Protein AF-A0A6C0BSH2-F1 (afdb_monomer_lite)

Sequence (444 aa):
MSEEIEIKPTDDDNLSTISKGPPANQPPWDAQHEKVLIEWADKAQCYRWLHGRSFALYRRKAMWFTIPVIIMSTITGTANFAQERFPENIKSLAVIIIGSVNLIAGIITTISQYLKVNELLESHRVANLSWDKFVRDVKMELAKDPREHGDVPSQREPPITCLTKFKETFDRLMEVSPNIEDNVIAEFAFRFDEDKIRISKELKSRKQRILYGDESGDGVAPWLRPCVKFFKCYDCFTDPKDIEKRKRKKEQKDREIKWRQLNPRSSIKDFYDLEAQINPPDTPTSPKGREKEIAQKVKDEISKKNKTSVYLRKPDILGELNSVEHDIHPWRIEEEEKKLSSPDIEAKELAKKELEKETNKKMQLQNQEKLLLEQIELKRMEEEEQELIRIKQNINNRITEYVTKFKTKWHRTPLVDDVIEALSDIDENDIRTHELLNDNVIEA

Secondary structure (DSSP, 8-state):
-------PPP----------PPPSSPPPP-HHHHHHHHHHHHHHHHHHHHHHHHHHHHHHHHHHHHHHHHHHHHHHHHHHHTGGGS-HHHHHHHHHHHHHHHHHHHHHHHHHHHTTHHHHHHHHHHHHHHHHHHHHHHHHHHHS--S-BTTB--SSPPHHHHHHHHHHHHHHHHHHSPPPPHHHHHHHHHHH-HHHHHHHHHHHHHHHHHHH--TT--SS-GGGHHHHHHHT-GGGSPPHHHHHHHHHHHHHHHHHHHHHHH-TTS-HHHHHHHHHHHS--S-TTSHHHHHHHHHHHHHHHHHHHHHHS---PPPGGGS----GGGGS-THHHHHHHHHS-HHHHHHHHHHHHHHHHHHHHHHHHHHHHHHHHHHHHHHHHHHHHHHHHHHHHHHHHHHHHHHHHHHHHHSSPPPHHHHHHHTTTS-HHHHHT-HHHHGGG---

pLDDT: mean 78.1, std 16.47, range [30.94, 97.56]

Radius of gyration: 41.51 Å; chains: 1; bounding box: 138×104×88 Å

Structure (mmCIF, N/CA/C/O backbone):
data_AF-A0A6C0BSH2-F1
#
_entry.id   AF-A0A6C0BSH2-F1
#
loop_
_atom_site.group_PDB
_atom_site.id
_atom_site.type_symbol
_atom_site.label_atom_id
_atom_site.label_alt_id
_atom_site.label_comp_id
_atom_site.label_asym_id
_atom_site.label_entity_id
_atom_site.label_seq_id
_atom_site.pdbx_PDB_ins_code
_atom_site.Cartn_x
_atom_site.Cartn_y
_atom_site.Cartn_z
_atom_site.occupancy
_atom_site.B_iso_or_equiv
_atom_site.auth_seq_id
_atom_site.auth_comp_id
_atom_site.auth_asym_id
_atom_site.auth_atom_id
_atom_site.pdbx_PDB_model_num
ATOM 1 N N . MET A 1 1 ? 66.260 42.757 40.754 1.00 42.91 1 MET A N 1
ATOM 2 C CA . MET A 1 1 ? 66.608 42.283 39.402 1.00 42.91 1 MET A CA 1
ATOM 3 C C . MET A 1 1 ? 65.574 41.227 39.094 1.00 42.91 1 MET A C 1
ATOM 5 O O . MET A 1 1 ? 65.566 40.198 39.750 1.00 42.91 1 MET A O 1
ATOM 9 N N . SER A 1 2 ? 64.567 41.641 38.338 1.00 38.41 2 SER A N 1
ATOM 10 C CA . SER A 1 2 ? 63.247 41.024 38.270 1.00 38.41 2 SER A CA 1
ATOM 11 C C . SER A 1 2 ? 63.302 39.733 37.462 1.00 38.41 2 SER A C 1
ATOM 13 O O . SER A 1 2 ? 63.706 39.758 36.305 1.00 38.41 2 SER A O 1
ATOM 15 N N . GLU A 1 3 ? 62.930 38.629 38.098 1.00 39.69 3 GLU A N 1
ATOM 16 C CA . GLU A 1 3 ? 62.789 37.315 37.480 1.00 39.69 3 GLU A CA 1
ATOM 17 C C . GLU A 1 3 ? 61.363 37.235 36.921 1.00 39.69 3 GLU A C 1
ATOM 19 O O . GLU A 1 3 ? 60.379 37.370 37.652 1.00 39.69 3 GLU A O 1
ATOM 24 N N . GLU A 1 4 ? 61.264 37.172 35.597 1.00 40.75 4 GLU A N 1
ATOM 25 C CA . GLU A 1 4 ? 60.013 37.211 34.847 1.00 40.75 4 GLU A CA 1
ATOM 26 C C . GLU A 1 4 ? 59.296 35.860 34.998 1.00 40.75 4 GLU A C 1
ATOM 28 O O . GLU A 1 4 ? 59.838 34.802 34.683 1.00 40.75 4 GLU A O 1
ATOM 33 N N . ILE A 1 5 ? 58.091 35.902 35.565 1.00 37.38 5 ILE A N 1
ATOM 34 C CA . ILE A 1 5 ? 57.247 34.740 35.844 1.00 37.38 5 ILE A CA 1
ATOM 35 C C . ILE A 1 5 ? 56.618 34.280 34.525 1.00 37.38 5 ILE A C 1
ATOM 37 O O . ILE A 1 5 ? 55.711 34.927 34.002 1.00 37.38 5 ILE A O 1
ATOM 41 N N . GLU A 1 6 ? 57.080 33.148 33.999 1.00 34.00 6 GLU A N 1
ATOM 42 C CA . GLU A 1 6 ? 56.484 32.488 32.838 1.00 34.00 6 GLU A CA 1
ATOM 43 C C . GLU A 1 6 ? 55.202 31.748 33.270 1.00 34.00 6 GLU A C 1
ATOM 45 O O . GLU A 1 6 ? 55.225 30.660 33.850 1.00 34.00 6 GLU A O 1
ATOM 50 N N . ILE A 1 7 ? 54.054 32.387 33.038 1.00 3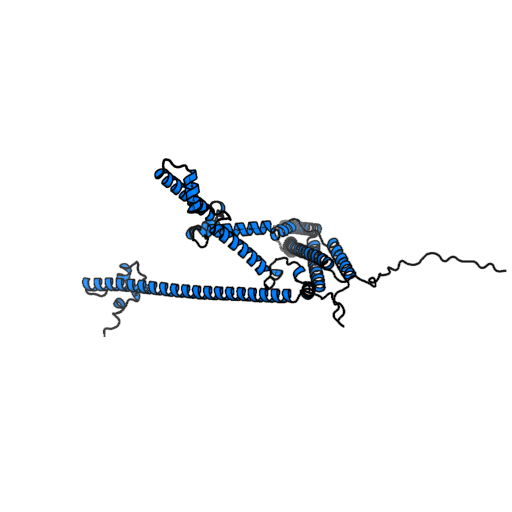7.16 7 ILE A N 1
ATOM 51 C CA . ILE A 1 7 ? 52.722 31.811 33.242 1.00 37.16 7 ILE A CA 1
ATOM 52 C C . ILE A 1 7 ? 52.411 30.910 32.040 1.00 37.16 7 ILE A C 1
ATOM 54 O O . ILE A 1 7 ? 52.228 31.396 30.926 1.00 37.16 7 ILE A O 1
ATOM 58 N N . LYS A 1 8 ? 52.320 29.593 32.264 1.00 39.59 8 LYS A N 1
ATOM 59 C CA . LYS A 1 8 ? 51.749 28.650 31.289 1.00 39.59 8 LYS A CA 1
ATOM 60 C C . LYS A 1 8 ? 50.266 28.976 31.054 1.00 39.59 8 LYS A C 1
ATOM 62 O O . LYS A 1 8 ? 49.528 29.022 32.040 1.00 39.59 8 LYS A O 1
ATOM 67 N N . PRO A 1 9 ? 49.795 29.126 29.804 1.00 35.78 9 PRO A N 1
ATOM 68 C CA . PRO A 1 9 ? 48.371 29.119 29.533 1.00 35.78 9 PRO A CA 1
ATOM 69 C C . PRO A 1 9 ? 47.851 27.678 29.566 1.00 35.78 9 PRO A C 1
ATOM 71 O O . PRO A 1 9 ? 48.434 26.759 28.994 1.00 35.78 9 PRO A O 1
ATOM 74 N N . THR A 1 10 ? 46.773 27.523 30.320 1.00 33.47 10 THR A N 1
ATOM 75 C CA . THR A 1 10 ? 45.940 26.340 30.509 1.00 33.47 10 THR A CA 1
ATOM 76 C C . THR A 1 10 ? 45.207 25.951 29.229 1.00 33.47 10 THR A C 1
ATOM 78 O O . THR A 1 10 ? 44.694 26.817 28.521 1.00 33.47 10 THR A O 1
ATOM 81 N N . ASP A 1 11 ? 45.141 24.644 28.983 1.00 41.25 11 ASP A N 1
ATOM 82 C CA . ASP A 1 11 ? 44.307 24.003 27.969 1.00 41.25 11 ASP A CA 1
ATOM 83 C C . ASP A 1 11 ? 42.827 24.326 28.217 1.00 41.25 11 ASP A C 1
ATOM 85 O O . ASP A 1 11 ? 42.246 23.802 29.159 1.00 41.25 11 ASP A O 1
ATOM 89 N N . ASP A 1 12 ? 42.226 25.176 27.384 1.00 42.66 12 ASP A N 1
ATOM 90 C CA . ASP A 1 12 ? 40.771 25.341 27.275 1.00 42.66 12 ASP A CA 1
ATOM 91 C C . ASP A 1 12 ? 40.427 25.959 25.907 1.00 42.66 12 ASP A C 1
ATOM 93 O O . ASP A 1 12 ? 39.945 27.085 25.806 1.00 42.66 12 ASP A O 1
ATOM 97 N N . ASP A 1 13 ? 40.661 25.208 24.826 1.00 37.78 13 ASP A N 1
ATOM 98 C CA . ASP A 1 13 ? 40.072 25.520 23.520 1.00 37.78 13 ASP A CA 1
ATOM 99 C C . ASP A 1 13 ? 38.943 24.541 23.198 1.00 37.78 13 ASP A C 1
ATOM 101 O O . ASP A 1 13 ? 39.112 23.440 22.673 1.00 37.78 13 ASP A O 1
ATOM 105 N N . ASN A 1 14 ? 37.756 25.009 23.581 1.00 37.62 14 ASN A N 1
ATOM 106 C CA . ASN A 1 14 ? 36.452 24.755 22.993 1.00 37.62 14 ASN A CA 1
ATOM 107 C C . ASN A 1 14 ? 36.470 23.942 21.689 1.00 37.62 14 ASN A C 1
ATOM 109 O O . ASN A 1 14 ? 36.820 24.431 20.611 1.00 37.62 14 ASN A O 1
ATOM 113 N N . LEU A 1 15 ? 35.931 22.726 21.798 1.00 37.75 15 LEU A N 1
ATOM 114 C CA . LEU A 1 15 ? 35.428 21.901 20.709 1.00 37.75 15 LEU A CA 1
ATOM 115 C C . LEU A 1 15 ? 34.284 22.638 19.989 1.00 37.75 15 LEU A C 1
ATOM 117 O O . LEU A 1 15 ? 33.104 22.356 20.181 1.00 37.75 15 LEU A O 1
ATOM 121 N N . SER A 1 16 ? 34.641 23.606 19.151 1.00 35.44 16 SER A N 1
ATOM 122 C CA . SER A 1 16 ? 33.776 24.052 18.072 1.00 35.44 16 SER A CA 1
ATOM 123 C C . SER A 1 16 ? 33.835 22.980 16.990 1.00 35.44 16 SER A C 1
ATOM 125 O O . SER A 1 16 ? 34.875 22.681 16.404 1.00 35.44 16 SER A O 1
ATOM 127 N N . THR A 1 17 ? 32.700 22.326 16.783 1.00 37.06 17 THR A N 1
ATOM 128 C CA . THR A 1 17 ? 32.432 21.405 15.685 1.00 37.06 17 THR A CA 1
ATOM 129 C C . THR A 1 17 ? 32.700 22.132 14.368 1.00 37.06 17 THR A C 1
ATOM 131 O O . THR A 1 17 ? 31.831 22.802 13.815 1.00 37.06 17 THR A O 1
ATOM 134 N N . ILE A 1 18 ? 33.930 22.023 13.867 1.00 38.19 18 ILE A N 1
ATOM 135 C CA . ILE A 1 18 ? 34.287 22.395 12.502 1.00 38.19 18 ILE A CA 1
ATOM 136 C C . ILE A 1 18 ? 33.450 21.489 11.600 1.00 38.19 18 ILE A C 1
ATOM 138 O O . ILE A 1 18 ? 33.750 20.302 11.446 1.00 38.19 18 ILE A O 1
ATOM 142 N N . SER A 1 19 ? 32.375 22.033 11.021 1.00 40.09 19 SER A N 1
ATOM 143 C CA . SER A 1 19 ? 31.690 21.386 9.910 1.00 40.09 19 SER A CA 1
ATOM 144 C C . SER A 1 19 ? 32.711 21.294 8.781 1.00 40.09 19 SER A C 1
ATOM 146 O O . SER A 1 19 ? 33.023 22.292 8.128 1.00 40.09 19 SER A O 1
ATOM 148 N N . LYS A 1 20 ? 33.310 20.117 8.596 1.00 42.06 20 LYS A N 1
ATOM 149 C CA . LYS A 1 20 ? 34.175 19.866 7.449 1.00 42.06 20 LYS A CA 1
ATOM 150 C C . LYS A 1 20 ? 33.305 20.021 6.206 1.00 42.06 20 LYS A C 1
ATOM 152 O O . LYS A 1 20 ? 32.465 19.170 5.925 1.00 42.06 20 LYS A O 1
ATOM 157 N N . GLY A 1 21 ? 33.478 21.139 5.503 1.00 42.72 21 GLY A N 1
ATOM 158 C CA . GLY A 1 21 ? 32.971 21.299 4.148 1.00 42.72 21 GLY A CA 1
ATOM 159 C C . GLY A 1 21 ? 33.501 20.173 3.251 1.00 42.72 21 GLY A C 1
ATOM 160 O O . GLY A 1 21 ? 34.469 19.494 3.616 1.00 42.72 21 GLY A O 1
ATOM 161 N N . PRO A 1 22 ? 32.866 19.932 2.096 1.00 50.00 22 PRO A N 1
ATOM 162 C CA . PRO A 1 22 ? 33.198 18.779 1.277 1.00 50.00 22 PRO A CA 1
ATOM 163 C C . PRO A 1 22 ? 34.660 18.841 0.795 1.00 50.00 22 PRO A C 1
ATOM 165 O O . PRO A 1 22 ? 35.155 19.934 0.513 1.00 50.00 22 PRO A O 1
ATOM 168 N N . PRO A 1 23 ? 35.366 17.700 0.685 1.00 53.28 23 PRO A N 1
ATOM 169 C CA . PRO A 1 23 ? 36.750 17.680 0.220 1.00 53.28 23 PRO A CA 1
ATOM 170 C C . PRO A 1 23 ? 36.847 18.239 -1.207 1.00 53.28 23 PRO A C 1
ATOM 172 O O . PRO A 1 23 ? 36.019 17.925 -2.059 1.00 53.28 23 PRO A O 1
ATOM 175 N N . ALA A 1 24 ? 37.878 19.048 -1.461 1.00 54.91 24 ALA A N 1
ATOM 176 C CA . ALA A 1 24 ? 38.057 19.864 -2.669 1.00 54.91 24 ALA A CA 1
ATOM 177 C C . ALA A 1 24 ? 38.288 19.082 -3.984 1.00 54.91 24 ALA A C 1
ATOM 179 O O . ALA A 1 24 ? 38.553 19.690 -5.015 1.00 54.91 24 ALA A O 1
ATOM 180 N N . ASN A 1 25 ? 38.202 17.749 -3.969 1.00 65.00 25 ASN A N 1
ATOM 181 C CA . ASN A 1 25 ? 38.328 16.912 -5.159 1.00 65.00 25 ASN A CA 1
ATOM 182 C C . ASN A 1 25 ? 37.440 15.670 -4.986 1.00 65.00 25 ASN A C 1
ATOM 184 O O . ASN A 1 25 ? 37.854 14.673 -4.393 1.00 65.00 25 ASN A O 1
ATOM 188 N N . GLN A 1 26 ? 36.175 15.770 -5.399 1.00 70.31 26 GLN A N 1
ATOM 189 C CA . GLN A 1 26 ? 35.228 14.658 -5.311 1.00 70.31 26 GLN A CA 1
ATOM 190 C C . GLN A 1 26 ? 35.220 13.848 -6.609 1.00 70.31 26 GLN A C 1
ATOM 192 O O . GLN A 1 26 ? 35.355 14.436 -7.683 1.00 70.31 26 GLN A O 1
ATOM 197 N N . PRO A 1 27 ? 35.060 12.514 -6.533 1.00 81.25 27 PRO A N 1
ATOM 198 C CA . PRO A 1 27 ? 34.983 11.685 -7.727 1.00 81.25 27 PRO A CA 1
ATOM 199 C C . PRO A 1 27 ? 33.748 12.056 -8.565 1.00 81.25 27 PRO A C 1
ATOM 201 O O . PRO A 1 27 ? 32.741 12.494 -8.000 1.00 81.25 27 PRO A O 1
ATOM 204 N N . PRO A 1 28 ? 33.794 11.869 -9.896 1.00 83.62 28 PRO A N 1
ATOM 205 C CA . PRO A 1 28 ? 32.611 12.009 -10.733 1.00 83.62 28 PRO A CA 1
ATOM 206 C C . PRO A 1 28 ? 31.563 10.947 -10.372 1.00 83.62 28 PRO A C 1
ATOM 208 O O . PRO A 1 28 ? 31.859 9.931 -9.736 1.00 83.62 28 PRO A O 1
ATOM 211 N N . TRP A 1 29 ? 30.318 11.182 -10.784 1.00 85.81 29 TRP A N 1
ATOM 212 C CA . TRP A 1 29 ? 29.246 10.205 -10.623 1.00 85.81 29 TRP A CA 1
ATOM 213 C C . TRP A 1 29 ? 29.571 8.898 -11.355 1.00 85.81 29 TRP A C 1
ATOM 215 O O . TRP A 1 29 ? 30.062 8.905 -12.479 1.00 85.81 29 TRP A O 1
ATOM 225 N N . ASP A 1 30 ? 29.253 7.779 -10.707 1.00 84.69 30 ASP A N 1
ATOM 226 C CA . ASP A 1 30 ? 29.396 6.434 -11.271 1.00 84.69 30 ASP A CA 1
ATOM 227 C C . ASP A 1 30 ? 28.078 5.671 -11.092 1.00 84.69 30 ASP A C 1
ATOM 229 O O . ASP A 1 30 ? 27.291 5.966 -10.185 1.00 84.69 30 ASP A O 1
ATOM 233 N N . ALA A 1 31 ? 27.848 4.666 -11.935 1.00 84.44 31 ALA A N 1
ATOM 234 C CA . ALA A 1 31 ? 26.669 3.810 -11.889 1.00 84.44 31 ALA A CA 1
ATOM 235 C C . ALA A 1 31 ? 26.520 3.098 -10.534 1.00 84.44 31 ALA A C 1
ATOM 237 O O . ALA A 1 31 ? 25.398 2.863 -10.085 1.00 84.44 31 ALA A O 1
ATOM 238 N N . GLN A 1 32 ? 27.628 2.788 -9.846 1.00 86.38 32 GLN A N 1
ATOM 239 C CA . GLN A 1 32 ? 27.577 2.198 -8.506 1.00 86.38 32 GLN A CA 1
ATOM 240 C C . GLN A 1 32 ? 26.977 3.156 -7.470 1.00 86.38 32 GLN A C 1
ATOM 242 O O . GLN A 1 32 ? 26.160 2.733 -6.653 1.00 86.38 32 GLN A O 1
ATOM 247 N N . HIS A 1 33 ? 27.326 4.445 -7.529 1.00 89.25 33 HIS A N 1
ATOM 248 C CA . HIS A 1 33 ? 26.776 5.460 -6.628 1.00 89.25 33 HIS A CA 1
ATOM 249 C C . HIS A 1 33 ? 25.264 5.632 -6.837 1.00 89.25 33 HIS A C 1
ATOM 251 O O . HIS A 1 33 ? 24.507 5.675 -5.868 1.00 89.25 33 HIS A O 1
ATOM 257 N N . GLU A 1 34 ? 24.808 5.667 -8.095 1.00 89.00 34 GLU A N 1
ATOM 258 C CA . GLU A 1 34 ? 23.374 5.716 -8.412 1.00 89.00 34 GLU A CA 1
ATOM 259 C C . GLU A 1 34 ? 22.647 4.461 -7.924 1.00 89.00 34 GLU A C 1
ATOM 261 O O . GLU A 1 34 ? 21.575 4.568 -7.333 1.00 89.00 34 GLU A O 1
ATOM 266 N N . LYS A 1 35 ? 23.242 3.276 -8.109 1.00 90.19 35 LYS A N 1
ATOM 267 C CA . LYS A 1 35 ? 22.647 2.007 -7.675 1.00 90.19 35 LYS A CA 1
ATOM 268 C C . LYS A 1 35 ? 22.333 1.993 -6.180 1.00 90.19 35 LYS A C 1
ATOM 270 O O . LYS A 1 35 ? 21.251 1.562 -5.794 1.00 90.19 35 LYS A O 1
ATOM 275 N N . VAL A 1 36 ? 23.238 2.508 -5.349 1.00 92.25 36 VAL A N 1
ATOM 276 C CA . VAL A 1 36 ? 23.011 2.609 -3.898 1.00 92.25 36 VAL A CA 1
ATOM 277 C C . VAL A 1 36 ? 21.804 3.501 -3.584 1.00 92.25 36 VAL A C 1
ATOM 279 O O . VAL A 1 36 ? 20.960 3.127 -2.770 1.00 92.25 36 VAL A O 1
ATOM 282 N N . LEU A 1 37 ? 21.673 4.646 -4.262 1.00 92.25 37 LEU A N 1
ATOM 283 C CA . LEU A 1 37 ? 20.524 5.540 -4.088 1.00 92.25 37 LEU A CA 1
ATOM 284 C C . LEU A 1 37 ? 19.208 4.894 -4.533 1.00 92.25 37 LEU A C 1
ATOM 286 O O . LEU A 1 37 ? 18.201 5.037 -3.839 1.00 92.25 37 LEU A O 1
ATOM 290 N N . ILE A 1 38 ? 19.216 4.160 -5.650 1.00 91.25 38 ILE A N 1
ATOM 291 C CA . ILE A 1 38 ? 18.050 3.402 -6.126 1.00 91.25 38 ILE A CA 1
ATOM 292 C C . ILE A 1 38 ? 17.632 2.374 -5.075 1.00 91.25 38 ILE A C 1
ATOM 294 O O . ILE A 1 38 ? 16.465 2.329 -4.698 1.00 91.25 38 ILE A O 1
ATOM 298 N N . GLU A 1 39 ? 18.576 1.587 -4.553 1.00 92.25 39 GLU A N 1
ATOM 299 C CA . GLU A 1 39 ? 18.284 0.566 -3.542 1.00 92.25 39 GLU A CA 1
ATOM 300 C C . GLU A 1 39 ? 17.677 1.169 -2.268 1.00 92.25 39 GLU A C 1
ATOM 302 O O . GLU A 1 39 ? 16.744 0.599 -1.693 1.00 92.25 39 GLU A O 1
ATOM 307 N N . TRP A 1 40 ? 18.175 2.321 -1.812 1.00 94.69 40 TRP A N 1
ATOM 308 C CA . TRP A 1 40 ? 17.594 3.027 -0.667 1.00 94.69 40 TRP A CA 1
ATOM 309 C C . TRP A 1 40 ? 16.212 3.591 -0.975 1.00 94.69 40 TRP A C 1
ATOM 311 O O . TRP A 1 40 ? 15.315 3.483 -0.139 1.00 94.69 40 TRP A O 1
ATOM 321 N N . ALA A 1 41 ? 16.010 4.156 -2.164 1.00 93.44 41 ALA A N 1
ATOM 322 C CA . ALA A 1 41 ? 14.722 4.702 -2.561 1.00 93.44 41 ALA A CA 1
ATOM 323 C C . ALA A 1 41 ? 13.659 3.606 -2.733 1.00 93.44 41 ALA A C 1
ATOM 325 O O . ALA A 1 41 ? 12.535 3.775 -2.266 1.00 93.44 41 ALA A O 1
ATOM 326 N N . ASP A 1 42 ? 14.010 2.458 -3.311 1.00 90.81 42 ASP A N 1
ATOM 327 C CA . ASP A 1 42 ? 13.104 1.316 -3.464 1.00 90.81 42 ASP A CA 1
ATOM 328 C C . ASP A 1 42 ? 12.726 0.720 -2.098 1.00 90.81 42 ASP A C 1
ATOM 330 O O . ASP A 1 42 ? 11.548 0.474 -1.826 1.00 90.81 42 ASP A O 1
ATOM 334 N N . LYS A 1 43 ? 13.686 0.589 -1.171 1.00 92.31 43 LYS A N 1
ATOM 335 C CA . LYS A 1 43 ? 13.390 0.217 0.226 1.00 92.31 43 LYS A CA 1
ATOM 336 C C . LYS A 1 43 ? 12.477 1.242 0.904 1.00 92.31 43 LYS A C 1
ATOM 338 O O . LYS A 1 43 ? 11.506 0.865 1.560 1.00 92.31 43 LYS A O 1
ATOM 343 N N . ALA A 1 44 ? 12.745 2.533 0.721 1.00 94.19 44 ALA A N 1
ATOM 344 C CA . ALA A 1 44 ? 11.927 3.609 1.272 1.00 94.19 44 ALA A CA 1
ATOM 345 C C . ALA A 1 44 ? 10.493 3.609 0.715 1.00 94.19 44 ALA A C 1
ATOM 347 O O . ALA A 1 44 ? 9.550 3.883 1.459 1.00 94.19 44 ALA A O 1
ATOM 348 N N . GLN A 1 45 ? 10.290 3.242 -0.556 1.00 91.62 45 GLN A N 1
ATOM 349 C CA . GLN A 1 45 ? 8.949 3.058 -1.118 1.00 91.62 45 GLN A CA 1
ATOM 350 C C . GLN A 1 45 ? 8.176 1.936 -0.413 1.00 91.62 45 GLN A C 1
ATOM 352 O O . GLN A 1 45 ? 6.986 2.099 -0.124 1.00 91.62 45 GLN A O 1
ATOM 357 N N . CYS A 1 46 ? 8.843 0.824 -0.093 1.00 92.19 46 CYS A N 1
ATOM 358 C CA . CYS A 1 46 ? 8.242 -0.256 0.688 1.00 92.19 46 CYS A CA 1
ATOM 359 C C . CYS A 1 46 ? 7.831 0.238 2.084 1.00 92.19 46 CYS A C 1
ATOM 361 O O . CYS A 1 46 ? 6.687 0.033 2.492 1.00 92.19 46 CYS A O 1
ATOM 363 N N . TYR A 1 47 ? 8.709 0.958 2.792 1.00 94.81 47 TYR A N 1
ATOM 364 C CA . TYR A 1 47 ? 8.390 1.527 4.109 1.00 94.81 47 TYR A CA 1
ATOM 365 C C . TYR A 1 47 ? 7.244 2.537 4.064 1.00 94.81 47 TYR A C 1
ATOM 367 O O . TYR A 1 47 ? 6.337 2.477 4.896 1.00 94.81 47 TYR A O 1
ATOM 375 N N . ARG A 1 48 ? 7.222 3.415 3.057 1.00 94.06 48 ARG A N 1
ATOM 376 C CA . ARG A 1 48 ? 6.096 4.319 2.798 1.00 94.06 48 ARG A CA 1
ATOM 377 C C . ARG A 1 48 ? 4.787 3.538 2.681 1.00 94.06 48 ARG A C 1
ATOM 379 O O . ARG A 1 48 ? 3.818 3.862 3.365 1.00 94.06 48 ARG A O 1
ATOM 386 N N . TRP A 1 49 ? 4.754 2.491 1.855 1.00 93.25 49 TRP A N 1
ATOM 387 C CA . TRP A 1 49 ? 3.556 1.666 1.690 1.00 93.25 49 TRP A CA 1
ATOM 388 C C . TRP A 1 49 ? 3.116 1.034 3.016 1.00 93.25 49 TRP A C 1
ATOM 390 O O . TRP A 1 49 ? 1.939 1.119 3.377 1.00 93.25 49 TRP A O 1
ATOM 400 N N . LEU A 1 50 ? 4.059 0.453 3.766 1.00 94.00 50 LEU A N 1
ATOM 401 C CA . LEU A 1 50 ? 3.790 -0.203 5.048 1.00 94.00 50 LEU A CA 1
ATOM 402 C C . LEU A 1 50 ? 3.206 0.785 6.064 1.00 94.00 50 LEU A C 1
ATOM 404 O O . LEU A 1 50 ? 2.155 0.523 6.648 1.00 94.00 50 LEU A O 1
ATOM 408 N N . HIS A 1 51 ? 3.819 1.958 6.228 1.00 96.38 51 HIS A N 1
ATOM 409 C CA . HIS A 1 51 ? 3.321 2.983 7.143 1.00 96.38 51 HIS A CA 1
ATOM 410 C C . HIS A 1 51 ? 2.000 3.602 6.687 1.00 96.38 51 HIS A C 1
ATOM 412 O O . HIS A 1 51 ? 1.130 3.850 7.522 1.00 96.38 51 HIS A O 1
ATOM 418 N N . GLY A 1 52 ? 1.794 3.799 5.382 1.00 94.75 52 GLY A N 1
ATOM 419 C CA . GLY A 1 52 ? 0.507 4.234 4.839 1.00 94.75 52 GLY A CA 1
ATOM 420 C C . GLY A 1 52 ? -0.612 3.232 5.138 1.00 94.75 52 GLY A C 1
ATOM 421 O O . GLY A 1 52 ? -1.729 3.620 5.498 1.00 94.75 52 GLY A O 1
ATOM 422 N N . ARG A 1 53 ? -0.305 1.931 5.067 1.00 94.44 53 ARG A N 1
ATOM 423 C CA . ARG A 1 53 ? -1.253 0.870 5.412 1.00 94.44 53 ARG A CA 1
ATOM 424 C C . ARG A 1 53 ? -1.533 0.814 6.914 1.00 94.44 53 ARG A C 1
ATOM 426 O O . ARG A 1 53 ? -2.706 0.784 7.296 1.00 94.44 53 ARG A O 1
ATOM 433 N N . SER A 1 54 ? -0.501 0.883 7.752 1.00 95.25 54 SER A N 1
ATOM 434 C CA . SER A 1 54 ? -0.646 0.961 9.211 1.00 95.25 54 SER A CA 1
ATOM 435 C C . SER A 1 54 ? -1.453 2.186 9.638 1.00 95.25 54 SER A C 1
ATOM 437 O O . SER A 1 54 ? -2.370 2.056 10.445 1.00 95.25 54 SER A O 1
ATOM 439 N N . PHE A 1 55 ? -1.209 3.356 9.040 1.00 96.62 55 PHE A N 1
ATOM 440 C CA . PHE A 1 55 ? -1.994 4.569 9.285 1.00 96.62 55 PHE A CA 1
ATOM 441 C C . PHE A 1 55 ? -3.494 4.330 9.060 1.00 96.62 55 PHE A C 1
ATOM 443 O O . PHE A 1 55 ? -4.315 4.662 9.915 1.00 96.62 55 PHE A O 1
ATOM 450 N N . ALA A 1 56 ? -3.876 3.689 7.950 1.00 94.56 56 ALA A N 1
ATOM 451 C CA . ALA A 1 56 ? -5.278 3.373 7.676 1.00 94.56 56 ALA A CA 1
ATOM 452 C C . ALA A 1 56 ? -5.888 2.407 8.713 1.00 94.56 56 ALA A C 1
ATOM 454 O O . ALA A 1 56 ? -7.049 2.573 9.104 1.00 94.56 56 ALA A O 1
ATOM 455 N N . LEU A 1 57 ? -5.117 1.420 9.185 1.00 94.38 57 LEU A N 1
ATOM 456 C CA . LEU A 1 57 ? -5.555 0.483 10.224 1.00 94.38 57 LEU A CA 1
ATOM 457 C C . LEU A 1 57 ? -5.738 1.173 11.576 1.00 94.38 57 LEU A C 1
ATOM 459 O O . LEU A 1 57 ? -6.807 1.054 12.180 1.00 94.38 57 LEU A O 1
ATOM 463 N N . TYR A 1 58 ? -4.742 1.933 12.031 1.00 95.75 58 TYR A N 1
ATOM 464 C CA . TYR A 1 58 ? -4.822 2.676 13.287 1.00 95.75 58 TYR A CA 1
ATOM 465 C C . TYR A 1 58 ? -5.909 3.747 13.246 1.00 95.75 58 TYR A C 1
ATOM 467 O O . TYR A 1 58 ? -6.573 3.964 14.254 1.00 95.75 58 TYR A O 1
ATOM 475 N N . ARG A 1 59 ? -6.192 4.339 12.078 1.00 95.56 59 ARG A N 1
ATOM 476 C CA . ARG A 1 59 ? -7.293 5.298 11.921 1.00 95.56 59 ARG A CA 1
ATOM 477 C C . ARG A 1 59 ? -8.624 4.624 12.222 1.00 95.56 59 ARG A C 1
ATOM 479 O O . ARG A 1 59 ? -9.459 5.177 12.932 1.00 95.56 59 ARG A O 1
ATOM 486 N N . ARG A 1 60 ? -8.819 3.406 11.708 1.00 94.75 60 ARG A N 1
ATOM 487 C CA . ARG A 1 60 ? -10.005 2.601 12.011 1.00 94.75 60 ARG A CA 1
ATOM 488 C C . ARG A 1 60 ? -10.050 2.225 13.491 1.00 94.75 60 ARG A C 1
ATOM 490 O O . ARG A 1 60 ? -11.096 2.414 14.100 1.00 94.75 60 ARG A O 1
ATOM 497 N N . LYS A 1 61 ? -8.946 1.739 14.071 1.00 93.19 61 LYS A N 1
ATOM 498 C CA . LYS A 1 61 ? -8.874 1.393 15.504 1.00 93.19 61 LYS A CA 1
ATOM 499 C C . LYS A 1 61 ? -9.226 2.599 16.387 1.00 93.19 61 LYS A C 1
ATOM 501 O O . LYS A 1 61 ? -10.083 2.468 17.251 1.00 93.19 61 LYS A O 1
ATOM 506 N N . ALA A 1 62 ? -8.657 3.774 16.112 1.00 94.31 62 ALA A N 1
ATOM 507 C CA . ALA A 1 62 ? -8.948 5.015 16.828 1.00 94.31 62 ALA A CA 1
ATOM 508 C C . ALA A 1 62 ? -10.445 5.351 16.794 1.00 94.31 62 ALA A C 1
ATOM 510 O O . ALA A 1 62 ? -11.059 5.545 17.838 1.00 94.31 62 ALA A O 1
ATOM 511 N N . MET A 1 63 ? -11.070 5.314 15.611 1.00 94.06 63 MET A N 1
ATOM 512 C CA . MET A 1 63 ? -12.512 5.558 15.480 1.00 94.06 63 MET A CA 1
ATOM 513 C C . MET A 1 63 ? -13.361 4.552 16.274 1.00 94.06 63 MET A C 1
ATOM 515 O O . MET A 1 63 ? -14.356 4.948 16.879 1.00 94.06 63 MET A O 1
ATOM 519 N N . TRP A 1 64 ? -12.961 3.275 16.315 1.00 94.88 64 TRP A N 1
ATOM 520 C CA . TRP A 1 64 ? -13.655 2.231 17.082 1.00 94.88 64 TRP A CA 1
ATOM 521 C C . TRP A 1 64 ? -13.585 2.430 18.600 1.00 94.88 64 TRP A C 1
ATOM 523 O O . TRP A 1 64 ? -14.511 2.014 19.288 1.00 94.88 64 TRP A O 1
ATOM 533 N N . PHE A 1 65 ? -12.543 3.079 19.126 1.00 93.12 65 PHE A N 1
ATOM 534 C CA . PHE A 1 65 ? -12.475 3.447 20.544 1.00 93.12 65 PHE A CA 1
ATOM 535 C C . PHE A 1 65 ? -13.194 4.770 20.831 1.00 93.12 65 PHE A C 1
ATOM 537 O O . PHE A 1 65 ? -13.941 4.873 21.800 1.00 93.12 65 PHE A O 1
ATOM 544 N N . THR A 1 66 ? -13.005 5.782 19.983 1.00 93.94 66 THR A N 1
ATOM 545 C CA . THR A 1 66 ? -13.485 7.143 20.252 1.00 93.94 66 THR A CA 1
ATOM 546 C C . THR A 1 66 ? -14.993 7.304 20.055 1.00 93.94 66 THR A C 1
ATOM 548 O O . THR A 1 66 ? -15.646 7.919 20.895 1.00 93.94 66 THR A O 1
ATOM 551 N N . ILE A 1 67 ? -15.577 6.754 18.984 1.00 96.12 67 ILE A N 1
ATOM 552 C CA . ILE A 1 67 ? -17.002 6.973 18.672 1.00 96.12 67 ILE A CA 1
ATOM 553 C C . ILE A 1 67 ? -17.928 6.397 19.761 1.00 96.12 67 ILE A C 1
ATOM 555 O O . ILE A 1 67 ? -18.810 7.128 20.216 1.00 96.12 67 ILE A O 1
ATOM 559 N N . PRO A 1 68 ? -17.746 5.149 20.244 1.00 95.44 68 PRO A N 1
ATOM 560 C CA . PRO A 1 68 ? -18.593 4.612 21.308 1.00 95.44 68 PRO A CA 1
ATOM 561 C C . PRO A 1 68 ? -18.484 5.408 22.606 1.00 95.44 68 PRO A C 1
ATOM 563 O O . PRO A 1 68 ? -19.499 5.646 23.253 1.00 95.44 68 PRO A O 1
ATOM 566 N N . VAL A 1 69 ? -17.278 5.866 22.963 1.00 95.75 69 VAL A N 1
ATOM 567 C CA . VAL A 1 69 ? -17.069 6.702 24.152 1.00 95.75 69 VAL A CA 1
ATOM 568 C C . VAL A 1 69 ? -17.829 8.019 24.022 1.00 95.75 69 VAL A C 1
ATOM 570 O O . VAL A 1 69 ? -18.552 8.372 24.945 1.00 95.75 69 VAL A O 1
ATOM 573 N N . ILE A 1 70 ? -17.762 8.702 22.871 1.00 95.94 70 ILE A N 1
ATOM 574 C CA . ILE A 1 70 ? -18.525 9.941 22.636 1.00 95.94 70 ILE A CA 1
ATOM 575 C C . ILE A 1 70 ? -20.029 9.703 22.810 1.00 95.94 70 ILE A C 1
ATOM 577 O O . ILE A 1 70 ? -20.697 10.483 23.490 1.00 95.94 70 ILE A O 1
ATOM 581 N N . ILE A 1 71 ? -20.569 8.634 22.220 1.00 96.81 71 ILE A N 1
ATOM 582 C CA . ILE A 1 71 ? -21.999 8.305 22.318 1.00 96.81 71 ILE A CA 1
ATOM 583 C C . ILE A 1 71 ? -22.388 8.039 23.776 1.00 96.81 71 ILE A C 1
ATOM 585 O O . ILE A 1 71 ? -23.347 8.632 24.269 1.00 96.81 71 ILE A O 1
ATOM 589 N N . MET A 1 72 ? -21.623 7.199 24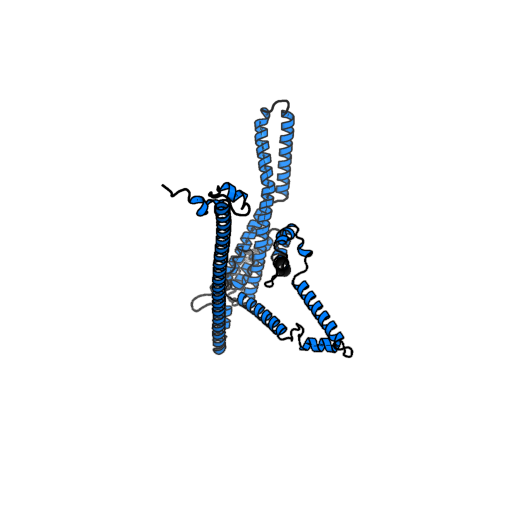.478 1.00 95.50 72 MET A N 1
ATOM 590 C CA . MET A 1 72 ? -21.865 6.862 25.882 1.00 95.50 72 MET A CA 1
ATOM 591 C C . MET A 1 72 ? -21.820 8.119 26.756 1.00 95.50 72 MET A C 1
ATOM 593 O O . MET A 1 72 ? -22.764 8.365 27.497 1.00 95.50 72 MET A O 1
ATOM 597 N N . SER A 1 73 ? -20.785 8.953 26.610 1.00 94.81 73 SER A N 1
ATOM 598 C CA . SER A 1 73 ? -20.622 10.202 27.363 1.00 94.81 73 SER A CA 1
ATOM 599 C C . SER A 1 73 ? -21.702 11.240 27.059 1.00 94.81 73 SER A C 1
ATOM 601 O O . SER A 1 73 ? -22.108 11.976 27.953 1.00 94.81 73 SER A O 1
ATOM 603 N N . THR A 1 74 ? -22.188 11.309 25.817 1.00 95.94 74 THR A N 1
ATOM 604 C CA . THR A 1 74 ? -23.269 12.233 25.446 1.00 95.94 74 THR A CA 1
ATOM 605 C C . THR A 1 74 ? -24.590 11.776 26.065 1.00 95.94 74 THR A C 1
ATOM 607 O O . THR A 1 74 ? -25.280 12.576 26.690 1.00 95.94 74 THR A O 1
ATOM 610 N N . ILE A 1 75 ? -24.913 10.479 25.967 1.00 94.50 75 ILE A N 1
ATOM 611 C CA . ILE A 1 75 ? -26.119 9.901 26.575 1.00 94.50 75 ILE A CA 1
ATOM 612 C C . ILE A 1 75 ? -26.087 10.066 28.097 1.00 94.50 75 ILE A C 1
ATOM 614 O O . ILE A 1 75 ? -27.066 10.538 28.674 1.00 94.50 75 ILE A O 1
ATOM 618 N N . THR A 1 76 ? -24.980 9.723 28.763 1.00 93.94 76 THR A N 1
ATOM 619 C CA . THR A 1 76 ? -24.874 9.865 30.223 1.00 93.94 76 THR A CA 1
ATOM 620 C C . THR A 1 76 ? -24.824 11.320 30.664 1.00 93.94 76 THR A C 1
ATOM 622 O O . THR A 1 76 ? -25.399 11.650 31.697 1.00 93.94 76 THR A O 1
ATOM 625 N N . GLY A 1 77 ? -24.204 12.208 29.883 1.00 92.44 77 GLY A N 1
ATOM 626 C CA . GLY A 1 77 ? -24.216 13.651 30.119 1.00 92.44 77 GLY A CA 1
ATOM 627 C C . GLY A 1 77 ? -25.636 14.218 30.124 1.00 92.44 77 GLY A C 1
ATOM 628 O O . GLY A 1 77 ? -26.036 14.879 31.082 1.00 92.44 77 GLY A O 1
ATOM 629 N N . THR A 1 78 ? -26.437 13.891 29.104 1.00 93.25 78 THR A N 1
ATOM 630 C CA . THR A 1 78 ? -27.851 14.292 29.046 1.00 93.25 78 THR A CA 1
ATOM 631 C C . THR A 1 78 ? -28.686 13.616 30.138 1.00 93.25 78 THR A C 1
ATOM 633 O O . THR A 1 78 ? -29.542 14.261 30.743 1.00 93.25 78 THR A O 1
ATOM 636 N N . ALA A 1 79 ? -28.429 12.339 30.435 1.00 92.12 79 ALA A N 1
ATOM 637 C CA . ALA A 1 79 ? -29.161 11.598 31.461 1.00 92.12 79 ALA A CA 1
ATOM 638 C C . ALA A 1 79 ? -28.897 12.127 32.880 1.00 92.12 79 ALA A C 1
ATOM 640 O O . ALA A 1 79 ? -29.831 12.192 33.676 1.00 92.12 79 ALA A O 1
ATOM 641 N N . ASN A 1 80 ? -27.667 12.560 33.182 1.00 92.00 80 ASN A N 1
ATOM 642 C CA . ASN A 1 80 ? -27.339 13.228 34.444 1.00 92.00 80 ASN A CA 1
ATOM 643 C C . ASN A 1 80 ? -28.096 14.554 34.588 1.00 92.00 80 ASN A C 1
ATOM 645 O O . ASN A 1 80 ? -28.642 14.837 35.648 1.00 92.00 80 ASN A O 1
ATOM 649 N N . PHE A 1 81 ? -28.198 15.345 33.516 1.00 89.81 81 PHE A N 1
ATOM 650 C CA . PHE A 1 81 ? -28.968 16.594 33.537 1.00 89.81 81 PHE A CA 1
ATOM 651 C C . PHE A 1 81 ? -30.473 16.359 33.765 1.00 89.81 81 PHE A C 1
ATOM 653 O O . PHE A 1 81 ? -31.130 17.119 34.473 1.00 89.81 81 PHE A O 1
ATOM 660 N N . ALA A 1 82 ? -31.028 15.287 33.198 1.00 90.69 82 ALA A N 1
ATOM 661 C CA . ALA A 1 82 ? -32.437 14.926 33.358 1.00 90.69 82 ALA A CA 1
ATOM 662 C C . ALA A 1 82 ? -32.730 14.101 34.628 1.00 90.69 82 ALA A C 1
ATOM 664 O O . ALA A 1 82 ? -33.883 13.740 34.867 1.00 90.69 82 ALA A O 1
ATOM 665 N N . GLN A 1 83 ? -31.721 13.807 35.454 1.00 89.31 83 GLN A N 1
ATOM 666 C CA . GLN A 1 83 ? -31.813 12.822 36.533 1.00 89.31 83 GLN A CA 1
ATOM 667 C C . GLN A 1 83 ? -32.889 13.154 37.576 1.00 89.31 83 GLN A C 1
ATOM 669 O O . GLN A 1 83 ? -33.586 12.267 38.072 1.00 89.31 83 GLN A O 1
ATOM 674 N N . GLU A 1 84 ? -33.054 14.436 37.899 1.00 86.56 84 GLU A N 1
ATOM 675 C CA . GLU A 1 84 ? -34.060 14.905 38.858 1.00 86.56 84 GLU A CA 1
ATOM 676 C C . GLU A 1 84 ? -35.492 14.821 38.321 1.00 86.56 84 GLU A C 1
ATOM 678 O O . GLU A 1 84 ? -36.439 14.829 39.104 1.00 86.56 84 GLU A O 1
ATOM 683 N N . ARG A 1 85 ? -35.658 14.723 36.997 1.00 89.69 85 ARG A N 1
ATOM 684 C CA . ARG A 1 85 ? -36.963 14.626 36.332 1.00 89.69 85 ARG A CA 1
ATOM 685 C C . ARG A 1 85 ? -37.484 13.192 36.256 1.00 89.69 85 ARG A C 1
ATOM 687 O O . ARG A 1 85 ? -38.640 13.001 35.884 1.00 89.69 85 ARG A O 1
ATOM 694 N N . PHE A 1 86 ? -36.669 12.191 36.598 1.00 88.81 86 PHE A N 1
ATOM 695 C CA . PHE A 1 86 ? -37.129 10.807 36.655 1.00 88.81 86 PHE A CA 1
ATOM 696 C C . PHE A 1 86 ? -38.035 10.568 37.874 1.00 88.81 86 PHE A C 1
ATOM 698 O O . PHE A 1 86 ? -37.738 11.063 38.963 1.00 88.81 86 PHE A O 1
ATOM 705 N N . PRO A 1 87 ? -39.114 9.781 37.726 1.00 90.00 87 PRO A N 1
ATOM 706 C CA . PRO A 1 87 ? -39.988 9.440 38.838 1.00 90.00 87 PRO A CA 1
ATOM 707 C C . PRO A 1 87 ? -39.261 8.596 39.902 1.00 90.00 87 PRO A C 1
ATOM 709 O O . PRO A 1 87 ? -38.354 7.816 39.597 1.00 90.00 87 PRO A O 1
ATOM 712 N N . GLU A 1 88 ? -39.671 8.762 41.164 1.00 88.69 88 GLU A N 1
ATOM 713 C CA . GLU A 1 88 ? -39.046 8.178 42.370 1.00 88.69 88 GLU A CA 1
ATOM 714 C C . GLU A 1 88 ? -38.799 6.662 42.256 1.00 88.69 88 GLU A C 1
ATOM 716 O O . GLU A 1 88 ? -37.771 6.155 42.702 1.00 88.69 88 GLU A O 1
ATOM 721 N N . ASN A 1 89 ? -39.701 5.938 41.587 1.00 90.44 89 ASN A N 1
ATOM 722 C CA . ASN A 1 89 ? -39.644 4.485 41.423 1.00 90.44 89 ASN A CA 1
ATOM 723 C C . ASN A 1 89 ? -38.507 3.988 40.509 1.00 90.44 89 ASN A C 1
ATOM 725 O O . ASN A 1 89 ? -38.061 2.856 40.680 1.00 90.44 89 ASN A O 1
ATOM 729 N N . ILE A 1 90 ? -38.029 4.795 39.553 1.00 92.12 90 ILE A N 1
ATOM 730 C CA . ILE A 1 90 ? -36.933 4.409 38.638 1.00 92.12 90 ILE A CA 1
ATOM 731 C C . ILE A 1 90 ? -35.644 5.187 38.886 1.00 92.12 90 ILE A C 1
ATOM 733 O O . ILE A 1 90 ? -34.595 4.816 38.362 1.00 92.12 90 ILE A O 1
ATOM 737 N N . LYS A 1 91 ? -35.702 6.260 39.681 1.00 89.94 91 LYS A N 1
ATOM 738 C CA . LYS A 1 91 ? -34.585 7.184 39.893 1.00 89.94 91 LYS A CA 1
ATOM 739 C C . LYS A 1 91 ? -33.326 6.465 40.380 1.00 89.94 91 LYS A C 1
ATOM 741 O O . LYS A 1 91 ? -32.264 6.661 39.798 1.00 89.94 91 LYS A O 1
ATOM 746 N N . SER A 1 92 ? -33.449 5.581 41.375 1.00 90.44 92 SER A N 1
ATOM 747 C CA . SER A 1 92 ? -32.322 4.787 41.899 1.00 90.44 92 SER A CA 1
ATOM 748 C C . SER A 1 92 ? -31.698 3.878 40.830 1.00 90.44 92 SER A C 1
ATOM 750 O O . SER A 1 92 ? -30.479 3.882 40.649 1.00 90.44 92 SER A O 1
ATOM 752 N N . LEU A 1 93 ? -32.527 3.170 40.055 1.00 92.88 93 LEU A N 1
ATOM 753 C CA . LEU A 1 93 ? -32.065 2.313 38.961 1.00 92.88 93 LEU A CA 1
ATOM 754 C C . LEU A 1 93 ? -31.360 3.128 37.864 1.00 92.88 93 LEU A C 1
ATOM 756 O O . LEU A 1 93 ? -30.301 2.727 37.385 1.00 92.88 93 LEU A O 1
ATOM 760 N N . ALA A 1 94 ? -31.908 4.291 37.501 1.00 91.94 94 ALA A N 1
ATOM 761 C CA . ALA A 1 94 ? -31.315 5.186 36.513 1.00 91.94 94 ALA A CA 1
ATOM 762 C C . ALA A 1 94 ? -29.917 5.660 36.943 1.00 91.94 94 ALA A C 1
ATOM 764 O O . ALA A 1 94 ? -28.995 5.625 36.131 1.00 91.94 94 ALA A O 1
ATOM 765 N N . VAL A 1 95 ? -29.724 6.019 38.222 1.00 92.38 95 VAL A N 1
ATOM 766 C CA . VAL A 1 95 ? -28.403 6.410 38.757 1.00 92.38 95 VAL A CA 1
ATOM 767 C C . VAL A 1 95 ? -27.378 5.288 38.574 1.00 92.38 95 VAL A C 1
ATOM 769 O O . VAL A 1 95 ? -26.269 5.533 38.099 1.00 92.38 95 VAL A O 1
ATOM 772 N N . ILE A 1 96 ? -27.752 4.050 38.916 1.00 94.25 96 ILE A N 1
ATOM 773 C CA . ILE A 1 96 ? -26.867 2.880 38.819 1.00 94.25 96 ILE A CA 1
ATOM 774 C C . ILE A 1 96 ? -26.480 2.617 37.360 1.00 94.25 96 ILE A C 1
ATOM 776 O O . ILE A 1 96 ? -25.309 2.366 37.068 1.00 94.25 96 ILE A O 1
ATOM 780 N N . ILE A 1 97 ? -27.433 2.716 36.430 1.00 94.38 97 ILE A N 1
ATOM 781 C CA . ILE A 1 97 ? -27.175 2.516 34.999 1.00 94.38 97 ILE A CA 1
ATOM 782 C C . ILE A 1 97 ? -26.238 3.605 34.466 1.00 94.38 97 ILE A C 1
ATOM 784 O O . ILE A 1 97 ? -25.234 3.284 33.832 1.00 94.38 97 ILE A O 1
ATOM 788 N N . ILE A 1 98 ? -26.514 4.880 34.756 1.00 94.06 98 ILE A N 1
ATOM 789 C CA . ILE A 1 98 ? -25.686 6.004 34.294 1.00 94.06 98 ILE A CA 1
ATOM 790 C C . ILE A 1 98 ? -24.254 5.885 34.838 1.00 94.06 98 ILE A C 1
ATOM 792 O O . ILE A 1 98 ? -23.291 6.040 34.083 1.00 94.06 98 ILE A O 1
ATOM 796 N N . GLY A 1 99 ? -24.102 5.543 36.122 1.00 94.31 99 GLY A N 1
ATOM 797 C CA . GLY A 1 99 ? -22.799 5.290 36.741 1.00 94.31 99 GLY A CA 1
ATOM 798 C C . GLY A 1 99 ? -22.044 4.132 36.079 1.00 94.31 99 GLY A C 1
ATOM 799 O O . GLY A 1 99 ? -20.856 4.256 35.784 1.00 94.31 99 GLY A O 1
ATOM 800 N N . SER A 1 100 ? -22.745 3.038 35.769 1.00 95.94 100 SER A N 1
ATOM 801 C CA . SER A 1 100 ? -22.166 1.858 35.108 1.00 95.94 100 SER A CA 1
ATOM 802 C C . SER A 1 100 ? -21.683 2.169 33.687 1.00 95.94 100 SER A C 1
ATOM 804 O O . SER A 1 100 ? -20.582 1.778 33.301 1.00 95.94 100 SER A O 1
ATOM 806 N N . VAL A 1 101 ? -22.471 2.921 32.912 1.00 95.81 101 VAL A N 1
ATOM 807 C CA . VAL A 1 101 ? -22.110 3.356 31.554 1.00 95.81 101 VAL A CA 1
ATOM 808 C C . VAL A 1 101 ? -20.887 4.280 31.579 1.00 95.81 101 VAL A C 1
ATOM 810 O O . VAL A 1 101 ? -19.967 4.097 30.781 1.00 95.81 101 VAL A O 1
ATOM 813 N N . ASN A 1 102 ? -20.821 5.216 32.531 1.00 94.81 102 ASN A N 1
ATOM 814 C CA . ASN A 1 102 ? -19.651 6.081 32.715 1.00 94.81 102 ASN A CA 1
ATOM 815 C C . ASN A 1 102 ? -18.387 5.293 33.076 1.00 94.81 102 ASN A C 1
ATOM 817 O O . ASN A 1 102 ? -17.315 5.586 32.545 1.00 94.81 102 ASN A O 1
ATOM 821 N N . LEU A 1 103 ? -18.506 4.271 33.930 1.00 96.50 103 LEU A N 1
ATOM 822 C CA . LEU A 1 103 ? -17.385 3.396 34.266 1.00 96.50 103 LEU A CA 1
ATOM 823 C C . LEU A 1 103 ? -16.865 2.655 33.026 1.00 96.50 103 LEU A C 1
ATOM 825 O O . LEU A 1 103 ? -15.660 2.645 32.781 1.00 96.50 103 LEU A O 1
ATOM 829 N N . ILE A 1 104 ? -17.759 2.091 32.208 1.00 96.50 104 ILE A N 1
ATOM 830 C CA . ILE A 1 104 ? -17.384 1.407 30.960 1.00 96.50 104 ILE A CA 1
ATOM 831 C C . ILE A 1 104 ? -16.706 2.382 29.987 1.00 96.50 104 ILE A C 1
ATOM 833 O O . ILE A 1 104 ? -15.652 2.059 29.441 1.00 96.50 104 ILE A O 1
ATOM 837 N N . ALA A 1 105 ? -17.258 3.584 29.795 1.00 95.69 105 ALA A N 1
ATOM 838 C CA . ALA A 1 105 ? -16.650 4.608 28.942 1.00 95.69 105 ALA A CA 1
ATOM 839 C C . ALA A 1 105 ? -15.244 5.008 29.433 1.00 95.69 105 ALA A C 1
ATOM 841 O O . ALA A 1 105 ? -14.321 5.162 28.626 1.00 95.69 105 ALA A O 1
ATOM 842 N N . GLY A 1 106 ? -15.058 5.103 30.754 1.00 96.19 106 GLY A N 1
ATOM 843 C CA . GLY A 1 106 ? -13.761 5.330 31.388 1.00 96.19 106 GLY A CA 1
ATOM 844 C C . GLY A 1 106 ? -12.764 4.205 31.108 1.00 96.19 106 GLY A C 1
ATOM 845 O O . GLY A 1 106 ? -11.654 4.483 30.666 1.00 96.19 106 GLY A O 1
ATOM 846 N N . ILE A 1 107 ? -13.169 2.942 31.276 1.00 96.38 107 ILE A N 1
ATOM 847 C CA . ILE A 1 107 ? -12.324 1.766 30.995 1.00 96.38 107 ILE A CA 1
ATOM 848 C C . ILE A 1 107 ? -11.915 1.712 29.517 1.00 96.38 107 ILE A C 1
ATOM 850 O O . ILE A 1 107 ? -10.754 1.468 29.196 1.00 96.38 107 ILE A O 1
ATOM 854 N N . ILE A 1 108 ? -12.844 1.972 28.594 1.00 95.44 108 ILE A N 1
ATOM 855 C CA . ILE A 1 108 ? -12.529 2.018 27.157 1.00 95.44 108 ILE A CA 1
ATOM 856 C C . ILE A 1 108 ? -11.497 3.119 26.875 1.00 95.44 108 ILE A C 1
ATOM 858 O O . ILE A 1 108 ? -10.543 2.903 26.125 1.00 95.44 108 ILE A O 1
ATOM 862 N N . THR A 1 109 ? -11.653 4.284 27.509 1.00 95.06 109 THR A N 1
ATOM 863 C CA . THR A 1 109 ? -10.725 5.412 27.360 1.00 95.06 109 THR A CA 1
ATOM 864 C C . THR A 1 109 ? -9.336 5.080 27.907 1.00 95.06 109 THR A C 1
ATOM 866 O O . THR A 1 109 ? -8.345 5.329 27.220 1.00 95.06 109 THR A O 1
ATOM 869 N N . THR A 1 110 ? -9.238 4.474 29.095 1.00 96.44 110 THR A N 1
ATOM 870 C CA . THR A 1 110 ? -7.944 4.103 29.691 1.00 96.44 110 THR A CA 1
ATOM 871 C C . THR A 1 110 ? -7.232 3.024 28.880 1.00 96.44 110 THR A C 1
ATOM 873 O O . THR A 1 110 ? -6.031 3.146 28.643 1.00 96.44 110 THR A O 1
ATOM 876 N N . ILE A 1 111 ? -7.955 2.024 28.359 1.00 95.44 111 ILE A N 1
ATOM 877 C CA . ILE A 1 111 ? -7.391 1.023 27.438 1.00 95.44 111 ILE A CA 1
ATOM 878 C C . ILE A 1 111 ? -6.885 1.697 26.156 1.00 95.44 111 ILE A C 1
ATOM 880 O O . ILE A 1 111 ? -5.769 1.425 25.718 1.00 95.44 111 ILE A O 1
ATOM 884 N N . SER A 1 112 ? -7.665 2.607 25.562 1.00 92.88 112 SER A N 1
ATOM 885 C CA . SER A 1 112 ? -7.257 3.323 24.346 1.00 92.88 112 SER A CA 1
ATOM 886 C C . SER A 1 112 ? -6.001 4.177 24.555 1.00 92.88 112 SER A C 1
ATOM 888 O O . SER A 1 112 ? -5.179 4.276 23.641 1.00 92.88 112 SER A O 1
ATOM 890 N N . GLN A 1 113 ? -5.862 4.813 25.723 1.00 94.12 113 GLN A N 1
ATOM 891 C CA . GLN A 1 113 ? -4.682 5.602 26.090 1.00 94.12 113 GLN A CA 1
ATOM 892 C C . GLN A 1 113 ? -3.466 4.705 26.333 1.00 94.12 113 GLN A C 1
ATOM 894 O O . GLN A 1 113 ? -2.389 4.992 25.818 1.00 94.12 113 GLN A O 1
ATOM 899 N N . TYR A 1 114 ? -3.648 3.588 27.042 1.00 95.69 114 TYR A N 1
ATOM 900 C CA . TYR A 1 114 ? -2.592 2.606 27.288 1.00 95.69 114 TYR A CA 1
ATOM 901 C C . TYR A 1 114 ? -2.058 1.987 25.989 1.00 95.69 114 TYR A C 1
ATOM 903 O O . TYR A 1 114 ? -0.850 1.880 25.801 1.00 95.69 114 TYR A O 1
ATOM 911 N N . LEU A 1 115 ? -2.952 1.646 25.054 1.00 92.56 115 LEU A N 1
ATOM 912 C CA . LEU A 1 115 ? -2.593 1.131 23.728 1.00 92.56 115 LEU A CA 1
ATOM 913 C C . LEU A 1 115 ? -2.019 2.201 22.788 1.00 92.56 115 LEU A C 1
ATOM 915 O O . LEU A 1 115 ? -1.628 1.867 21.671 1.00 92.56 115 LEU A O 1
ATOM 919 N N . LYS A 1 116 ? -1.992 3.477 23.201 1.00 94.00 116 LYS A N 1
ATOM 920 C CA . LYS A 1 116 ? -1.413 4.593 22.438 1.00 94.00 116 LYS A CA 1
ATOM 921 C C . LYS A 1 116 ? -1.931 4.696 20.998 1.00 94.00 116 LYS A C 1
ATOM 923 O O . LYS A 1 116 ? -1.210 5.102 20.091 1.00 94.00 116 LYS A O 1
ATOM 928 N N . VAL A 1 117 ? -3.204 4.359 20.773 1.00 92.56 117 VAL A N 1
ATOM 929 C CA . VAL A 1 117 ? -3.774 4.208 19.418 1.00 92.56 117 VAL A CA 1
ATOM 930 C C . VAL A 1 117 ? -3.643 5.491 18.589 1.00 92.56 117 VAL A C 1
ATOM 932 O O . VAL A 1 117 ? -3.291 5.428 17.414 1.00 92.56 117 VAL A O 1
ATOM 935 N N . ASN A 1 118 ? -3.885 6.655 19.201 1.00 92.75 118 ASN A N 1
ATOM 936 C CA . ASN A 1 118 ? -3.780 7.956 18.529 1.00 92.75 118 ASN A CA 1
ATOM 937 C C . ASN A 1 118 ? -2.326 8.417 18.327 1.00 92.75 118 ASN A C 1
ATOM 939 O O . ASN A 1 118 ? -2.026 9.046 17.318 1.00 92.75 118 ASN A O 1
ATOM 943 N N . GLU A 1 119 ? -1.423 8.085 19.253 1.00 95.25 119 GLU A N 1
ATOM 944 C CA . GLU A 1 119 ? 0.011 8.384 19.126 1.00 95.25 119 GLU A CA 1
ATOM 945 C C . GLU A 1 119 ? 0.614 7.558 17.981 1.00 95.25 119 GLU A C 1
ATOM 947 O O . GLU A 1 119 ? 1.231 8.112 17.079 1.00 95.25 119 GLU A O 1
ATOM 952 N N . LEU A 1 120 ? 0.340 6.249 17.945 1.00 94.81 120 LEU A N 1
ATOM 953 C CA . LEU A 1 120 ? 0.773 5.352 16.869 1.00 94.81 120 LEU A CA 1
ATOM 954 C C . LEU A 1 120 ? 0.175 5.736 15.512 1.00 94.81 120 LEU A C 1
ATOM 956 O O . LEU A 1 120 ? 0.870 5.679 14.496 1.00 94.81 120 LEU A O 1
ATOM 960 N N . LEU A 1 121 ? -1.094 6.157 15.489 1.00 95.88 121 LEU A N 1
ATOM 961 C CA . LEU A 1 121 ? -1.742 6.681 14.289 1.00 95.88 121 LEU A CA 1
ATOM 962 C C . LEU A 1 121 ? -0.945 7.844 13.691 1.00 95.88 121 LEU A C 1
ATOM 964 O O . LEU A 1 121 ? -0.632 7.830 12.499 1.00 95.88 121 LEU A O 1
ATOM 968 N N . GLU A 1 122 ? -0.617 8.836 14.513 1.00 96.44 122 GLU A N 1
ATOM 969 C CA . GLU A 1 122 ? 0.094 10.024 14.056 1.00 96.44 122 GLU A CA 1
ATOM 970 C C . GLU A 1 122 ? 1.547 9.707 13.689 1.00 96.44 122 GLU A C 1
ATOM 972 O O . GLU A 1 122 ? 2.009 10.119 12.625 1.00 96.44 122 GLU A O 1
ATOM 977 N N . SER A 1 123 ? 2.235 8.881 14.479 1.00 96.62 123 SER A N 1
ATOM 978 C CA . SER A 1 123 ? 3.595 8.424 14.174 1.00 96.62 123 SER A CA 1
ATOM 979 C C . SER A 1 123 ? 3.671 7.709 12.821 1.00 96.62 123 SER A C 1
ATOM 981 O O . SER A 1 123 ? 4.560 7.995 12.020 1.00 96.62 123 SER A O 1
ATOM 983 N N . HIS A 1 124 ? 2.709 6.833 12.500 1.00 97.38 124 HIS A N 1
ATOM 984 C CA . HIS A 1 124 ? 2.639 6.199 11.179 1.00 97.38 124 HIS A CA 1
ATOM 985 C C . HIS A 1 124 ? 2.305 7.190 10.057 1.00 97.38 124 HIS A C 1
ATOM 987 O O . HIS A 1 124 ? 2.834 7.053 8.951 1.00 97.38 124 HIS A O 1
ATOM 993 N N . ARG A 1 125 ? 1.463 8.199 10.317 1.00 97.31 125 ARG A N 1
ATOM 994 C CA . ARG A 1 125 ? 1.154 9.260 9.344 1.00 97.31 125 ARG A CA 1
ATOM 995 C C . ARG A 1 125 ? 2.401 10.067 8.987 1.00 97.31 125 ARG A C 1
ATOM 997 O O . ARG A 1 125 ? 2.662 10.296 7.805 1.00 97.31 125 ARG A O 1
ATOM 1004 N N . VAL A 1 126 ? 3.157 10.482 10.004 1.00 97.56 126 VAL A N 1
ATOM 1005 C CA . VAL A 1 126 ? 4.393 11.256 9.855 1.00 97.56 126 VAL A CA 1
ATOM 1006 C C . VAL A 1 126 ? 5.453 10.420 9.146 1.00 97.56 126 VAL A C 1
ATOM 1008 O O . VAL A 1 126 ? 5.989 10.882 8.142 1.00 97.56 126 VAL A O 1
ATOM 1011 N N . ALA A 1 127 ? 5.678 9.175 9.577 1.00 97.12 127 ALA A N 1
ATOM 1012 C CA . ALA A 1 127 ? 6.626 8.271 8.928 1.00 97.12 127 ALA A CA 1
ATOM 1013 C C . ALA A 1 127 ? 6.296 8.081 7.439 1.00 97.12 127 ALA A C 1
ATOM 1015 O O . ALA A 1 127 ? 7.164 8.272 6.592 1.00 97.12 127 ALA A O 1
ATOM 1016 N N . ASN A 1 128 ? 5.032 7.802 7.094 1.00 96.06 128 ASN A N 1
ATOM 1017 C CA . ASN A 1 128 ? 4.595 7.677 5.700 1.00 96.06 128 ASN A CA 1
ATOM 1018 C C . ASN A 1 128 ? 4.946 8.924 4.866 1.00 96.06 128 ASN A C 1
ATOM 1020 O O . ASN A 1 128 ? 5.520 8.804 3.786 1.00 96.06 128 ASN A O 1
ATOM 1024 N N . LEU A 1 129 ? 4.650 10.126 5.375 1.00 95.81 129 LEU A N 1
ATOM 1025 C CA . LEU A 1 129 ? 4.964 11.378 4.682 1.00 95.81 129 LEU A CA 1
ATOM 1026 C C . LEU A 1 129 ? 6.476 11.608 4.545 1.00 95.81 129 LEU A C 1
ATOM 1028 O O . LEU A 1 129 ? 6.937 12.101 3.516 1.00 95.81 129 LEU A O 1
ATOM 1032 N N . SER A 1 130 ? 7.251 11.275 5.575 1.00 96.75 130 SER A N 1
ATOM 1033 C CA . SER A 1 130 ? 8.701 11.447 5.561 1.00 96.75 130 SER A CA 1
ATOM 1034 C C . SER A 1 130 ? 9.395 10.484 4.594 1.00 96.75 130 SER A C 1
ATOM 1036 O O . SER A 1 130 ? 10.263 10.922 3.841 1.00 96.75 130 SER A O 1
ATOM 1038 N N . TRP A 1 131 ? 8.967 9.219 4.535 1.00 96.75 131 TRP A N 1
ATOM 1039 C CA . TRP A 1 131 ? 9.449 8.255 3.539 1.00 96.75 131 TRP A CA 1
ATOM 1040 C C . TRP A 1 131 ? 9.056 8.654 2.113 1.00 96.75 131 TRP A C 1
ATOM 1042 O O . TRP A 1 131 ? 9.868 8.579 1.197 1.00 96.75 131 TRP A O 1
ATOM 1052 N N . ASP A 1 132 ? 7.834 9.152 1.922 1.00 94.50 132 ASP A N 1
ATOM 1053 C CA . ASP A 1 132 ? 7.361 9.684 0.641 1.00 94.50 132 ASP A CA 1
ATOM 1054 C C . ASP A 1 132 ? 8.179 10.902 0.177 1.00 94.50 132 ASP A C 1
ATOM 1056 O O . ASP A 1 132 ? 8.532 11.012 -0.998 1.00 94.50 132 ASP A O 1
ATOM 1060 N N . LYS A 1 133 ? 8.541 11.797 1.105 1.00 95.69 133 LYS A N 1
ATOM 1061 C CA . LYS A 1 133 ? 9.454 12.910 0.827 1.00 95.69 133 LYS A CA 1
ATOM 1062 C C . LYS A 1 133 ? 10.843 12.406 0.429 1.00 95.69 133 LYS A C 1
ATOM 1064 O O . LYS A 1 133 ? 11.343 12.832 -0.604 1.00 95.69 133 LYS A O 1
ATOM 1069 N N . PHE A 1 134 ? 11.420 11.476 1.189 1.00 96.25 134 PHE A N 1
ATOM 1070 C CA . PHE A 1 134 ? 12.732 10.898 0.890 1.00 96.25 134 PHE A CA 1
ATOM 1071 C C . PHE A 1 134 ? 12.792 10.306 -0.524 1.00 96.25 134 PHE A C 1
ATOM 1073 O O . PHE A 1 134 ? 13.697 10.629 -1.288 1.00 96.25 134 PHE A O 1
ATOM 1080 N N . VAL A 1 135 ? 11.793 9.503 -0.911 1.00 94.00 135 VAL A N 1
ATOM 1081 C CA . VAL A 1 135 ? 11.726 8.911 -2.258 1.00 94.00 135 VAL A CA 1
ATOM 1082 C C . VAL A 1 135 ? 11.696 9.991 -3.339 1.00 94.00 135 VAL A C 1
ATOM 1084 O O . VAL A 1 135 ? 12.401 9.870 -4.339 1.00 94.00 135 VAL A O 1
ATOM 1087 N N . ARG A 1 136 ? 10.900 11.052 -3.161 1.00 92.44 136 ARG A N 1
ATOM 1088 C CA . ARG A 1 136 ? 10.845 12.158 -4.129 1.00 92.44 136 ARG A CA 1
ATOM 1089 C C . ARG A 1 136 ? 12.152 12.931 -4.214 1.00 92.44 136 ARG A C 1
ATOM 1091 O O . ARG A 1 136 ? 12.550 13.283 -5.318 1.00 92.44 136 ARG A O 1
ATOM 1098 N N . ASP A 1 137 ? 12.798 13.182 -3.081 1.00 94.31 137 ASP A N 1
ATOM 1099 C CA . ASP A 1 137 ? 14.061 13.915 -3.032 1.00 94.31 137 ASP A CA 1
ATOM 1100 C C . ASP A 1 137 ? 15.163 13.121 -3.762 1.00 94.31 137 ASP A C 1
ATOM 1102 O O . ASP A 1 137 ? 15.879 13.686 -4.587 1.00 94.31 137 ASP A O 1
ATOM 1106 N N . VAL A 1 138 ? 15.233 11.795 -3.564 1.00 93.88 138 VAL A N 1
ATOM 1107 C CA . VAL A 1 138 ? 16.167 10.922 -4.302 1.00 93.88 138 VAL A CA 1
ATOM 1108 C C . VAL A 1 138 ? 15.828 10.866 -5.79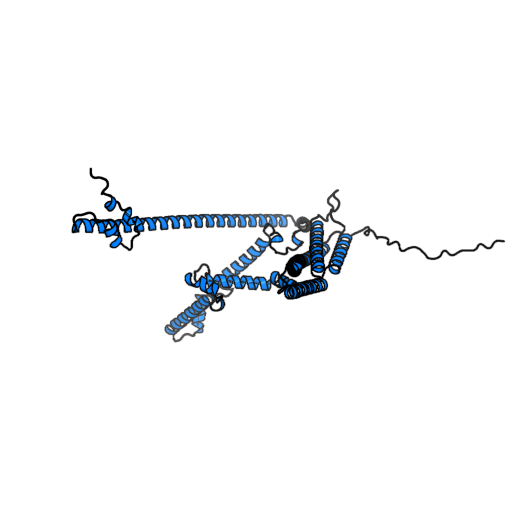5 1.00 93.88 138 VAL A C 1
ATOM 1110 O O . VAL A 1 138 ? 16.721 11.007 -6.627 1.00 93.88 138 VAL A O 1
ATOM 1113 N N . LYS A 1 139 ? 14.545 10.713 -6.158 1.00 91.56 139 LYS A N 1
ATOM 1114 C CA . LYS A 1 139 ? 14.094 10.745 -7.564 1.00 91.56 139 LYS A CA 1
ATOM 1115 C C . LYS A 1 139 ? 14.486 12.048 -8.255 1.00 91.56 139 LYS A C 1
ATOM 1117 O O . LYS A 1 139 ? 14.977 12.022 -9.376 1.00 91.56 139 LYS A O 1
ATOM 1122 N N . MET A 1 140 ? 14.277 13.179 -7.585 1.00 91.00 140 MET A N 1
ATOM 1123 C CA . MET A 1 140 ? 14.626 14.495 -8.111 1.00 91.00 140 MET A CA 1
ATOM 1124 C C . MET A 1 140 ? 16.132 14.626 -8.330 1.00 91.00 140 MET A C 1
ATOM 1126 O O . MET A 1 140 ? 16.544 15.191 -9.337 1.00 91.00 140 MET A O 1
ATOM 1130 N N . GLU A 1 141 ? 16.950 14.096 -7.421 1.00 90.69 141 GLU A N 1
ATOM 1131 C CA . GLU A 1 141 ? 18.403 14.129 -7.576 1.00 90.69 141 GLU A CA 1
ATOM 1132 C C . GLU A 1 141 ? 18.879 13.234 -8.729 1.00 90.69 141 GLU A C 1
ATOM 1134 O O . GLU A 1 141 ? 19.689 13.659 -9.551 1.00 90.69 141 GLU A O 1
ATOM 1139 N N . LEU A 1 142 ? 18.313 12.030 -8.857 1.00 90.12 142 LEU A N 1
ATOM 1140 C CA . LEU A 1 142 ? 18.616 11.094 -9.946 1.00 90.12 142 LEU A CA 1
ATOM 1141 C C . LEU A 1 142 ? 18.111 11.565 -11.323 1.00 90.12 142 LEU A C 1
ATOM 1143 O O . LEU A 1 142 ? 18.665 11.167 -12.350 1.00 90.12 142 LEU A O 1
ATOM 1147 N N . ALA A 1 143 ? 17.096 12.427 -11.369 1.00 88.25 143 ALA A N 1
ATOM 1148 C CA . ALA A 1 143 ? 16.563 12.984 -12.612 1.00 88.25 143 ALA A CA 1
ATOM 1149 C C . ALA A 1 143 ? 17.441 14.094 -13.222 1.00 88.25 143 ALA A C 1
ATOM 1151 O O . ALA A 1 143 ? 17.290 14.413 -14.400 1.00 88.25 143 ALA A O 1
ATOM 1152 N N . LYS A 1 144 ? 18.357 14.690 -12.450 1.00 88.38 144 LYS A N 1
ATOM 1153 C CA . LYS A 1 144 ? 19.288 15.726 -12.933 1.00 88.38 144 LYS A CA 1
ATOM 1154 C C . LYS A 1 144 ? 20.436 15.104 -13.731 1.00 88.38 144 LYS A C 1
ATOM 1156 O O . LYS A 1 144 ? 20.795 13.954 -13.477 1.00 88.38 144 LYS A O 1
ATOM 1161 N N . ASP A 1 145 ? 21.052 15.853 -14.645 1.00 83.44 145 ASP A N 1
ATOM 1162 C CA . ASP A 1 145 ? 22.275 15.410 -15.336 1.00 83.44 145 ASP A CA 1
ATOM 1163 C C . ASP A 1 145 ? 23.495 15.577 -14.402 1.00 83.44 145 ASP A C 1
ATOM 1165 O O . ASP A 1 145 ? 23.701 16.675 -13.870 1.00 83.44 145 ASP A O 1
ATOM 1169 N N . PRO A 1 146 ? 24.294 14.520 -14.151 1.00 82.31 146 PRO A N 1
ATOM 1170 C CA . PRO A 1 146 ? 25.502 14.626 -13.336 1.00 82.31 146 PRO A CA 1
ATOM 1171 C C . PRO A 1 146 ? 26.685 15.290 -14.050 1.00 82.31 146 PRO A C 1
ATOM 1173 O O . PRO A 1 146 ? 27.658 15.644 -13.380 1.00 82.31 146 PRO A O 1
ATOM 1176 N N . ARG A 1 147 ? 26.655 15.418 -15.380 1.00 76.88 147 ARG A N 1
ATOM 1177 C CA . ARG A 1 147 ? 27.798 15.889 -16.172 1.00 76.88 147 ARG A CA 1
ATOM 1178 C C . ARG A 1 147 ? 27.853 17.414 -16.227 1.00 76.88 147 ARG A C 1
ATOM 1180 O O . ARG A 1 147 ? 26.832 18.096 -16.181 1.00 76.88 147 ARG A O 1
ATOM 1187 N N . GLU A 1 148 ? 29.067 17.927 -16.361 1.00 75.75 148 GLU A N 1
ATOM 1188 C CA . GLU A 1 148 ? 29.327 19.314 -16.739 1.00 75.75 148 GLU A CA 1
ATOM 1189 C C . GLU A 1 148 ? 29.333 19.405 -18.272 1.00 75.75 148 GLU A C 1
ATOM 1191 O O . GLU A 1 148 ? 30.014 18.622 -18.940 1.00 75.75 148 GLU A O 1
ATOM 1196 N N . HIS A 1 149 ? 28.546 20.322 -18.839 1.00 64.81 149 HIS A N 1
ATOM 1197 C CA . HIS A 1 149 ? 28.438 20.500 -20.292 1.00 64.81 149 HIS A CA 1
ATOM 1198 C C . HIS A 1 149 ? 28.780 21.939 -20.669 1.00 64.81 149 HIS A C 1
ATOM 1200 O O . HIS A 1 149 ? 27.953 22.838 -20.515 1.00 64.81 149 HIS A O 1
ATOM 1206 N N . GLY A 1 150 ? 29.982 22.157 -21.209 1.00 67.94 150 GLY A N 1
ATOM 1207 C CA . GLY A 1 150 ? 30.438 23.496 -21.596 1.00 67.94 150 GLY A CA 1
ATOM 1208 C C . GLY A 1 150 ? 30.454 24.446 -20.395 1.00 67.94 150 GLY A C 1
ATOM 1209 O O . GLY A 1 150 ? 31.108 24.150 -19.404 1.00 67.94 150 GLY A O 1
ATOM 1210 N N . ASP A 1 151 ? 29.704 25.549 -20.479 1.00 66.31 151 ASP A N 1
ATOM 1211 C CA . ASP A 1 151 ? 29.570 26.549 -19.404 1.00 66.31 151 ASP A CA 1
ATOM 1212 C C . ASP A 1 151 ? 28.484 26.202 -18.360 1.00 66.31 151 ASP A C 1
ATOM 1214 O O . ASP A 1 151 ? 28.232 26.982 -17.440 1.00 66.31 151 ASP A O 1
ATOM 1218 N N . VAL A 1 152 ? 27.787 25.067 -18.508 1.00 69.56 152 VAL A N 1
ATOM 1219 C CA . VAL A 1 152 ? 26.738 24.638 -17.573 1.00 69.56 152 VAL A CA 1
ATOM 1220 C C . VAL A 1 152 ? 27.358 23.727 -16.508 1.00 69.56 152 VAL A C 1
ATOM 1222 O O . VAL A 1 152 ? 27.723 22.590 -16.834 1.00 69.56 152 VAL A O 1
ATOM 1225 N N . PRO A 1 153 ? 27.456 24.180 -15.241 1.00 73.44 153 PRO A N 1
ATOM 1226 C CA . PRO A 1 153 ? 27.987 23.355 -14.165 1.00 73.44 153 PRO A CA 1
ATOM 1227 C C . PRO A 1 153 ? 27.071 22.155 -13.904 1.00 73.44 153 PRO A C 1
ATOM 1229 O O . PRO A 1 153 ? 25.871 22.195 -14.197 1.00 73.44 153 PRO A O 1
ATOM 1232 N N . SER A 1 154 ? 27.633 21.094 -13.315 1.00 77.38 154 SER A N 1
ATOM 1233 C CA . SER A 1 154 ? 26.859 19.917 -12.906 1.00 77.38 154 SER A CA 1
ATOM 1234 C C . SER A 1 154 ? 25.647 20.331 -12.068 1.00 77.38 154 SER A C 1
ATOM 1236 O O . SER A 1 154 ? 25.765 21.081 -11.097 1.00 77.38 154 SER A O 1
ATOM 1238 N N . GLN A 1 155 ? 24.465 19.847 -12.451 1.00 82.00 155 GLN A N 1
ATOM 1239 C CA . GLN A 1 155 ? 23.220 20.163 -11.749 1.00 82.00 155 GLN A CA 1
ATOM 1240 C C . GLN A 1 155 ? 23.049 19.325 -10.475 1.00 82.00 155 GLN A C 1
ATOM 1242 O O . GLN A 1 155 ? 22.197 19.644 -9.639 1.00 82.00 155 GLN A O 1
ATOM 1247 N N . ARG A 1 156 ? 23.829 18.245 -10.336 1.00 84.31 156 ARG A N 1
ATOM 1248 C CA . ARG A 1 156 ? 23.798 17.353 -9.177 1.00 84.31 156 ARG A CA 1
ATOM 1249 C C . ARG A 1 156 ? 24.750 17.799 -8.085 1.00 84.31 156 ARG A C 1
ATOM 1251 O O . ARG A 1 156 ? 25.833 18.322 -8.338 1.00 84.31 156 ARG A O 1
ATOM 1258 N N . GLU A 1 157 ? 24.364 17.494 -6.854 1.00 85.31 157 GLU A N 1
ATOM 1259 C CA . GLU A 1 157 ? 25.297 17.541 -5.740 1.00 85.31 157 GLU A CA 1
ATOM 1260 C C . GLU A 1 157 ? 26.434 16.520 -5.973 1.00 85.31 157 GLU A C 1
ATOM 1262 O O . GLU A 1 157 ? 26.218 15.457 -6.575 1.00 85.31 157 GLU A O 1
ATOM 1267 N N . PRO A 1 158 ? 27.658 16.806 -5.496 1.00 87.88 158 PRO A N 1
ATOM 1268 C CA . PRO A 1 158 ? 28.759 15.855 -5.559 1.00 87.88 158 PRO A CA 1
ATOM 1269 C C . PRO A 1 158 ? 28.389 14.502 -4.919 1.00 87.88 158 PRO A C 1
ATOM 1271 O O . PRO A 1 158 ? 27.723 14.483 -3.876 1.00 87.88 158 PRO A O 1
ATOM 1274 N N . PRO A 1 159 ? 28.816 13.363 -5.495 1.00 87.75 159 PRO A N 1
ATOM 1275 C CA . PRO A 1 159 ? 28.263 12.051 -5.156 1.00 87.75 159 PRO A CA 1
ATOM 1276 C C . PRO A 1 159 ? 28.476 11.659 -3.693 1.00 87.75 159 PRO A C 1
ATOM 1278 O O . PRO A 1 159 ? 27.563 11.126 -3.068 1.00 87.75 159 PRO A O 1
ATOM 1281 N N . ILE A 1 160 ? 29.641 11.953 -3.109 1.00 89.25 160 ILE A N 1
ATOM 1282 C CA . ILE A 1 160 ? 29.931 11.587 -1.714 1.00 89.25 160 ILE A CA 1
ATOM 1283 C C . ILE A 1 160 ? 29.094 12.424 -0.744 1.00 89.25 160 ILE A C 1
ATOM 1285 O O . ILE A 1 160 ? 28.537 11.890 0.217 1.00 89.25 160 ILE A O 1
ATOM 1289 N N . THR A 1 161 ? 28.963 13.727 -1.005 1.00 90.00 161 THR A N 1
ATOM 1290 C CA . THR A 1 161 ? 28.108 14.620 -0.209 1.00 90.00 161 THR A CA 1
ATOM 1291 C C . THR A 1 161 ? 26.642 14.194 -0.291 1.00 90.00 161 THR A C 1
ATOM 1293 O O . THR A 1 161 ? 25.985 14.055 0.740 1.00 90.00 161 THR A O 1
ATOM 1296 N N . CYS A 1 162 ? 26.164 13.907 -1.501 1.00 90.88 162 CYS A N 1
ATOM 1297 C CA . CYS A 1 162 ? 24.811 13.434 -1.767 1.00 90.88 162 CYS A CA 1
ATOM 1298 C C . CYS A 1 162 ? 24.514 12.108 -1.041 1.00 90.88 162 CYS A C 1
ATOM 1300 O O . CYS A 1 162 ? 23.541 12.006 -0.290 1.00 90.88 162 CYS A O 1
ATOM 1302 N N . LEU A 1 163 ? 25.392 11.108 -1.181 1.00 93.12 163 LEU A N 1
ATOM 1303 C CA . LEU A 1 163 ? 25.249 9.812 -0.513 1.00 93.12 163 LEU A CA 1
ATOM 1304 C C . LEU A 1 163 ? 25.254 9.942 1.008 1.00 93.12 163 LEU A C 1
ATOM 1306 O O . LEU A 1 163 ? 24.445 9.298 1.667 1.00 93.12 163 LEU A O 1
ATOM 1310 N N . THR A 1 164 ? 26.124 10.783 1.566 1.00 93.88 164 THR A N 1
ATOM 1311 C CA . THR A 1 164 ? 26.188 11.002 3.019 1.00 93.88 164 THR A CA 1
ATOM 1312 C C . THR A 1 164 ? 24.882 11.610 3.531 1.00 93.88 164 THR A C 1
ATOM 1314 O O . THR A 1 164 ? 24.279 11.075 4.457 1.00 93.88 164 THR A O 1
ATOM 1317 N N . LYS A 1 165 ? 24.370 12.645 2.857 1.00 94.81 165 LYS A N 1
ATOM 1318 C CA . LYS A 1 165 ? 23.097 13.308 3.179 1.00 94.81 165 LYS A CA 1
ATOM 1319 C C . LYS A 1 165 ? 21.901 12.352 3.129 1.00 94.81 165 LYS A C 1
ATOM 1321 O O . LYS A 1 165 ? 21.076 12.332 4.048 1.00 94.81 165 LYS A O 1
ATOM 1326 N N . PHE A 1 166 ? 21.783 11.554 2.066 1.00 95.88 166 PHE A N 1
ATOM 1327 C CA . PHE A 1 166 ? 20.686 10.592 1.943 1.00 95.88 166 PHE A CA 1
ATOM 1328 C C . PHE A 1 166 ? 20.836 9.415 2.904 1.00 95.88 166 PHE A C 1
ATOM 1330 O O . PHE A 1 166 ? 19.829 8.972 3.447 1.00 95.88 166 PHE A O 1
ATOM 1337 N N . LYS A 1 167 ? 22.061 8.964 3.186 1.00 96.06 167 LYS A N 1
ATOM 1338 C CA . LYS A 1 167 ? 22.325 7.944 4.203 1.00 96.06 167 LYS A CA 1
ATOM 1339 C C . LYS A 1 167 ? 21.886 8.411 5.588 1.00 96.06 167 LYS A C 1
ATOM 1341 O O . LYS A 1 167 ? 21.085 7.738 6.220 1.00 96.06 167 LYS A O 1
ATOM 1346 N N . GLU A 1 168 ? 22.340 9.584 6.026 1.00 96.56 168 GLU A N 1
ATOM 1347 C CA . GLU A 1 168 ? 21.957 10.160 7.323 1.00 96.56 168 GLU A CA 1
ATOM 1348 C C . GLU A 1 168 ? 20.440 10.328 7.437 1.00 96.56 168 GLU A C 1
ATOM 1350 O O . GLU A 1 168 ? 19.840 10.023 8.467 1.00 96.56 168 GLU A O 1
ATOM 1355 N N . THR A 1 169 ? 19.794 10.773 6.356 1.00 96.19 169 THR A N 1
ATOM 1356 C CA . THR A 1 169 ? 18.334 10.901 6.326 1.00 96.19 169 THR A CA 1
ATOM 1357 C C . THR A 1 169 ? 17.651 9.536 6.414 1.00 96.19 169 THR A C 1
ATOM 1359 O O . THR A 1 169 ? 16.677 9.402 7.151 1.00 96.19 169 THR A O 1
ATOM 1362 N N . PHE A 1 170 ? 18.142 8.532 5.687 1.00 96.62 170 PHE A N 1
ATOM 1363 C CA . PHE A 1 170 ? 17.606 7.172 5.701 1.00 96.62 170 PHE A CA 1
ATOM 1364 C C . PHE A 1 170 ? 17.738 6.532 7.089 1.00 96.62 170 PHE A C 1
ATOM 1366 O O . PHE A 1 170 ? 16.746 6.039 7.626 1.00 96.62 170 PHE A O 1
ATOM 1373 N N . ASP A 1 171 ? 18.925 6.608 7.693 1.00 96.81 171 ASP A N 1
ATOM 1374 C CA . ASP A 1 171 ? 19.210 6.071 9.026 1.00 96.81 171 ASP A CA 1
ATOM 1375 C C . ASP A 1 171 ? 18.323 6.755 10.080 1.00 96.81 171 ASP A C 1
ATOM 1377 O O . ASP A 1 171 ? 17.634 6.084 10.849 1.00 96.81 171 ASP A O 1
ATOM 1381 N N . ARG A 1 172 ? 18.193 8.089 10.026 1.00 97.06 172 ARG A N 1
ATOM 1382 C CA . ARG A 1 172 ? 17.275 8.835 10.902 1.00 97.06 172 ARG A CA 1
ATOM 1383 C C . ARG A 1 172 ? 15.819 8.399 10.731 1.00 97.06 172 ARG A C 1
ATOM 1385 O O . ARG A 1 172 ? 15.070 8.331 11.704 1.00 97.06 172 ARG A O 1
ATOM 1392 N N . LEU A 1 173 ? 15.373 8.156 9.497 1.00 96.31 173 LEU A N 1
ATOM 1393 C CA . LEU A 1 173 ? 14.007 7.691 9.249 1.00 96.31 173 LEU A CA 1
ATOM 1394 C C . LEU A 1 173 ? 13.786 6.281 9.791 1.00 96.31 173 LEU A C 1
ATOM 1396 O O . LEU A 1 173 ? 12.712 6.026 10.328 1.00 96.31 173 LEU A O 1
ATOM 1400 N N . MET A 1 174 ? 14.779 5.396 9.710 1.00 94.50 174 MET A N 1
ATOM 1401 C CA . MET A 1 174 ? 14.716 4.069 10.326 1.00 94.50 174 MET A CA 1
ATOM 1402 C C . MET A 1 174 ? 14.610 4.145 11.852 1.00 94.50 174 MET A C 1
ATOM 1404 O O . MET A 1 174 ? 13.822 3.406 12.434 1.00 94.50 174 MET A O 1
ATOM 1408 N N . GLU A 1 175 ? 15.348 5.054 12.491 1.00 94.81 175 GLU A N 1
ATOM 1409 C CA . GLU A 1 175 ? 15.337 5.228 13.951 1.00 94.81 175 GLU A CA 1
ATOM 1410 C C . GLU A 1 175 ? 14.024 5.820 14.482 1.00 94.81 175 GLU A C 1
ATOM 1412 O O . GLU A 1 175 ? 13.527 5.404 15.527 1.00 94.81 175 GLU A O 1
ATOM 1417 N N . VAL A 1 176 ? 13.454 6.799 13.774 1.00 95.44 176 VAL A N 1
ATOM 1418 C CA . VAL A 1 176 ? 12.238 7.509 14.214 1.00 95.44 176 VAL A CA 1
ATOM 1419 C C . VAL A 1 176 ? 10.956 6.765 13.815 1.00 95.44 176 VAL A C 1
ATOM 1421 O O . VAL A 1 176 ? 9.885 7.024 14.370 1.00 95.44 176 VAL A O 1
ATOM 1424 N N . SER A 1 177 ? 11.029 5.849 12.845 1.00 95.00 177 SER A N 1
ATOM 1425 C CA . SER A 1 177 ? 9.846 5.138 12.358 1.00 95.00 177 SER A CA 1
ATOM 1426 C C . SER A 1 177 ? 9.279 4.183 13.418 1.00 95.00 177 SER A C 1
ATOM 1428 O O . SER A 1 177 ? 10.011 3.371 13.980 1.00 95.00 177 SER A O 1
ATOM 1430 N N . PRO A 1 178 ? 7.960 4.219 13.678 1.00 95.31 178 PRO A N 1
ATOM 1431 C CA . PRO A 1 178 ? 7.321 3.288 14.604 1.00 95.31 178 PRO A CA 1
ATOM 1432 C C . PRO A 1 178 ? 7.295 1.860 14.043 1.00 95.31 178 PRO A C 1
ATOM 1434 O O . PRO A 1 178 ? 7.223 1.652 12.830 1.00 95.31 178 PRO A O 1
ATOM 1437 N N . ASN A 1 179 ? 7.244 0.868 14.931 1.00 93.19 179 ASN A N 1
ATOM 1438 C CA . ASN A 1 179 ? 7.148 -0.540 14.540 1.00 93.19 179 ASN A CA 1
ATOM 1439 C C . ASN A 1 179 ? 5.876 -0.835 13.730 1.00 93.19 179 ASN A C 1
ATOM 1441 O O . ASN A 1 179 ? 4.801 -0.300 13.999 1.00 93.19 179 ASN A O 1
ATOM 1445 N N . ILE A 1 180 ? 6.001 -1.714 12.738 1.00 94.50 180 ILE A N 1
ATOM 1446 C CA . ILE A 1 180 ? 4.910 -2.119 11.846 1.00 94.50 180 ILE A CA 1
ATOM 1447 C C . ILE A 1 180 ? 4.317 -3.437 12.358 1.00 94.50 180 ILE A C 1
ATOM 1449 O O . ILE A 1 180 ? 5.055 -4.347 12.718 1.00 94.50 180 ILE A O 1
ATOM 1453 N N . GLU A 1 181 ? 2.987 -3.544 12.390 1.00 91.81 181 GLU A N 1
ATOM 1454 C CA . GLU A 1 181 ? 2.296 -4.773 12.798 1.00 91.81 181 GLU A CA 1
ATOM 1455 C C . GLU A 1 181 ? 2.510 -5.918 11.781 1.00 91.81 181 GLU A C 1
ATOM 1457 O O . GLU A 1 181 ? 2.456 -5.710 10.564 1.00 91.81 181 GLU A O 1
ATOM 1462 N N . ASP A 1 182 ? 2.659 -7.153 12.272 1.00 91.75 182 ASP A N 1
ATOM 1463 C CA . ASP A 1 182 ? 2.911 -8.346 11.442 1.00 91.75 182 ASP A CA 1
ATOM 1464 C C . ASP A 1 182 ? 1.813 -8.616 10.405 1.00 91.75 182 ASP A C 1
ATOM 1466 O O . ASP A 1 182 ? 2.077 -9.136 9.322 1.00 91.75 182 ASP A O 1
ATOM 1470 N N . ASN A 1 183 ? 0.567 -8.237 10.704 1.00 89.94 183 ASN A N 1
ATOM 1471 C CA . ASN A 1 183 ? -0.553 -8.345 9.767 1.00 89.94 183 ASN A CA 1
ATOM 1472 C C . ASN A 1 183 ? -0.331 -7.497 8.498 1.00 89.94 183 ASN A C 1
ATOM 1474 O O . ASN A 1 183 ? -0.674 -7.942 7.404 1.00 89.94 183 ASN A O 1
ATOM 1478 N N . VAL A 1 184 ? 0.266 -6.308 8.625 1.00 92.44 184 VAL A N 1
ATOM 1479 C CA . VAL A 1 184 ? 0.586 -5.412 7.508 1.00 92.44 184 VAL A CA 1
ATOM 1480 C C . VAL A 1 184 ? 1.758 -5.966 6.714 1.00 92.44 184 VAL A C 1
ATOM 1482 O O . VAL A 1 184 ? 1.724 -5.937 5.486 1.00 92.44 184 VAL A O 1
ATOM 1485 N N . ILE A 1 185 ? 2.765 -6.518 7.393 1.00 91.25 185 ILE A N 1
ATOM 1486 C CA . ILE A 1 185 ? 3.909 -7.172 6.743 1.00 91.25 185 ILE A CA 1
ATOM 1487 C C . ILE A 1 185 ? 3.436 -8.400 5.955 1.00 91.25 185 ILE A C 1
ATOM 1489 O O . ILE A 1 185 ? 3.825 -8.589 4.804 1.00 91.25 185 ILE A O 1
ATOM 1493 N N . ALA A 1 186 ? 2.541 -9.205 6.529 1.00 87.12 186 ALA A N 1
ATOM 1494 C CA . ALA A 1 186 ? 1.937 -10.341 5.845 1.00 87.12 186 ALA A CA 1
ATOM 1495 C C . ALA A 1 186 ? 1.082 -9.901 4.643 1.00 87.12 186 ALA A C 1
ATOM 1497 O O . ALA A 1 186 ? 1.143 -10.536 3.588 1.00 87.12 186 ALA A O 1
ATOM 1498 N N . GLU A 1 187 ? 0.321 -8.805 4.767 1.00 87.88 187 GLU A N 1
ATOM 1499 C CA . GLU A 1 187 ? -0.434 -8.219 3.653 1.00 87.88 187 GLU A CA 1
ATOM 1500 C C . GLU A 1 187 ? 0.500 -7.736 2.535 1.00 87.88 187 GLU A C 1
ATOM 1502 O O . GLU A 1 187 ? 0.239 -8.004 1.361 1.00 87.88 187 GLU A O 1
ATOM 1507 N N . PHE A 1 188 ? 1.603 -7.074 2.891 1.00 87.75 188 PHE A N 1
ATOM 1508 C CA . PHE A 1 188 ? 2.632 -6.638 1.952 1.00 87.75 188 PHE A CA 1
ATOM 1509 C C . PHE A 1 188 ? 3.240 -7.826 1.210 1.00 87.75 188 PHE A C 1
ATOM 1511 O O . PHE A 1 188 ? 3.204 -7.869 -0.019 1.00 87.75 188 PHE A O 1
ATOM 1518 N N . ALA A 1 189 ? 3.730 -8.822 1.952 1.00 85.75 189 ALA A N 1
ATOM 1519 C CA . ALA A 1 189 ? 4.323 -10.023 1.385 1.00 85.75 189 ALA A CA 1
ATOM 1520 C C . ALA A 1 189 ? 3.329 -10.721 0.453 1.00 85.75 189 ALA A C 1
ATOM 1522 O O . ALA A 1 189 ? 3.658 -11.019 -0.682 1.00 85.75 189 ALA A O 1
ATOM 1523 N N . PHE A 1 190 ? 2.075 -10.907 0.866 1.00 81.44 190 PHE A N 1
ATOM 1524 C CA . PHE A 1 190 ? 1.061 -11.509 -0.001 1.00 81.44 190 PHE A CA 1
ATOM 1525 C C . PHE A 1 190 ? 0.804 -10.710 -1.290 1.00 81.44 190 PHE A C 1
ATOM 1527 O O . PHE A 1 190 ? 0.526 -11.299 -2.335 1.00 81.44 190 PHE A O 1
ATOM 1534 N N . ARG A 1 191 ? 0.872 -9.376 -1.226 1.00 79.81 191 ARG A N 1
ATOM 1535 C CA . ARG A 1 191 ? 0.567 -8.493 -2.355 1.00 79.81 191 ARG A CA 1
ATOM 1536 C C . ARG A 1 191 ? 1.709 -8.363 -3.361 1.00 79.81 191 ARG A C 1
ATOM 1538 O O . ARG A 1 191 ? 1.406 -8.141 -4.530 1.00 79.81 191 ARG A O 1
ATOM 1545 N N . PHE A 1 192 ? 2.962 -8.487 -2.920 1.00 78.19 192 PHE A N 1
ATOM 1546 C CA . PHE A 1 192 ? 4.159 -8.266 -3.744 1.00 78.19 192 PHE A CA 1
ATOM 1547 C C . PHE A 1 192 ? 5.025 -9.522 -3.965 1.00 78.19 192 PHE A C 1
ATOM 1549 O O . PHE A 1 192 ? 5.982 -9.467 -4.728 1.00 78.19 192 PHE A O 1
ATOM 1556 N N . ASP A 1 193 ? 4.683 -10.665 -3.365 1.00 76.94 193 ASP A N 1
ATOM 1557 C CA . ASP A 1 193 ? 5.316 -11.965 -3.633 1.00 76.94 193 ASP A CA 1
ATOM 1558 C C . ASP A 1 193 ? 4.910 -12.476 -5.029 1.00 76.94 193 ASP A C 1
ATOM 1560 O O . ASP A 1 193 ? 3.774 -12.914 -5.254 1.00 76.94 193 ASP A O 1
ATOM 1564 N N . GLU A 1 194 ? 5.837 -12.376 -5.990 1.00 64.25 194 GLU A N 1
ATOM 1565 C CA . GLU A 1 194 ? 5.607 -12.725 -7.396 1.00 64.25 194 GLU A CA 1
ATOM 1566 C C . GLU A 1 194 ? 5.124 -14.165 -7.580 1.00 64.25 194 GLU A C 1
ATOM 1568 O O . GLU A 1 194 ? 4.253 -14.407 -8.422 1.00 64.25 194 GLU A O 1
ATOM 1573 N N . ASP A 1 195 ? 5.612 -15.106 -6.768 1.00 59.84 195 ASP A N 1
ATOM 1574 C CA . ASP A 1 195 ? 5.227 -16.512 -6.853 1.00 59.84 195 ASP A CA 1
ATOM 1575 C C . ASP A 1 195 ? 3.769 -16.695 -6.429 1.00 59.84 195 ASP A C 1
ATOM 1577 O O . ASP A 1 195 ? 2.988 -17.351 -7.123 1.00 59.84 195 ASP A O 1
ATOM 1581 N N . LYS A 1 196 ? 3.337 -16.031 -5.352 1.00 58.16 196 LYS A N 1
ATOM 1582 C CA . LYS A 1 196 ? 1.929 -16.060 -4.918 1.00 58.16 196 LYS A CA 1
ATOM 1583 C C . LYS A 1 196 ? 1.007 -15.316 -5.876 1.00 58.16 196 LYS A C 1
ATOM 1585 O O . LYS A 1 196 ? -0.109 -15.780 -6.135 1.00 58.16 196 LYS A O 1
ATOM 1590 N N . ILE A 1 197 ? 1.452 -14.198 -6.449 1.00 61.56 197 ILE A N 1
ATOM 1591 C CA . ILE A 1 197 ? 0.706 -13.474 -7.487 1.00 61.56 197 ILE A CA 1
ATOM 1592 C C . ILE A 1 197 ? 0.560 -14.350 -8.735 1.00 61.56 197 ILE A C 1
ATOM 1594 O O . ILE A 1 197 ? -0.531 -14.416 -9.308 1.00 61.56 197 ILE A O 1
ATOM 1598 N N . ARG A 1 198 ? 1.625 -15.044 -9.151 1.00 61.59 198 ARG A N 1
ATOM 1599 C CA . ARG A 1 198 ? 1.620 -15.976 -10.282 1.00 61.59 198 ARG A CA 1
ATOM 1600 C C . ARG A 1 198 ? 0.670 -17.139 -10.027 1.00 61.59 198 ARG A C 1
ATOM 1602 O O . ARG A 1 198 ? -0.204 -17.367 -10.860 1.00 61.59 198 ARG A O 1
ATOM 1609 N N . ILE A 1 199 ? 0.755 -17.782 -8.862 1.00 63.41 199 ILE A N 1
ATOM 1610 C CA . ILE A 1 199 ? -0.165 -18.851 -8.446 1.00 63.41 199 ILE A CA 1
ATOM 1611 C C . ILE A 1 199 ? -1.611 -18.341 -8.456 1.00 63.41 199 ILE A C 1
ATOM 1613 O O . ILE A 1 199 ? -2.489 -18.990 -9.012 1.00 63.41 199 ILE A O 1
ATOM 1617 N N . SER A 1 200 ? -1.883 -17.153 -7.911 1.00 66.31 200 SER A N 1
ATOM 1618 C CA . SER A 1 200 ? -3.223 -16.549 -7.904 1.00 66.31 200 SER A CA 1
ATOM 1619 C C . SER A 1 200 ? -3.750 -16.266 -9.315 1.00 66.31 200 SER A C 1
ATOM 1621 O O . SER A 1 200 ? -4.901 -16.588 -9.626 1.00 66.31 200 SER A O 1
ATOM 1623 N N . LYS A 1 201 ? -2.917 -15.704 -10.200 1.00 72.94 201 LYS A N 1
ATOM 1624 C CA . LYS A 1 201 ? -3.251 -15.478 -11.616 1.00 72.94 201 LYS A CA 1
ATOM 1625 C C . LYS A 1 201 ? -3.517 -16.797 -12.339 1.00 72.94 201 LYS A C 1
ATOM 1627 O O . LYS A 1 201 ? -4.484 -16.890 -13.096 1.00 72.94 201 LYS A O 1
ATOM 1632 N N . GLU A 1 202 ? -2.714 -17.820 -12.078 1.00 71.12 202 GLU A N 1
ATOM 1633 C CA . GLU A 1 202 ? -2.872 -19.153 -12.650 1.00 71.12 202 GLU A CA 1
ATOM 1634 C C . GLU A 1 202 ? -4.148 -19.837 -12.143 1.00 71.12 202 GLU A C 1
ATOM 1636 O O . GLU A 1 202 ? -4.925 -20.342 -12.952 1.00 71.12 202 GLU A O 1
ATOM 1641 N N . LEU A 1 203 ? -4.454 -19.746 -10.842 1.00 71.00 203 LEU A N 1
ATOM 1642 C CA . LEU A 1 203 ? -5.712 -20.223 -10.259 1.00 71.00 203 LEU A CA 1
ATOM 1643 C C . LEU A 1 203 ? -6.925 -19.508 -10.864 1.00 71.00 203 LEU A C 1
ATOM 1645 O O . LEU A 1 203 ? -7.926 -20.153 -11.173 1.00 71.00 203 LEU A O 1
ATOM 1649 N N . LYS A 1 204 ? -6.866 -18.181 -11.031 1.00 77.31 204 LYS A N 1
ATOM 1650 C CA . LYS A 1 204 ? -7.940 -17.407 -11.675 1.00 77.31 204 LYS A CA 1
ATOM 1651 C C . LYS A 1 204 ? -8.123 -17.824 -13.132 1.00 77.31 204 LYS A C 1
ATOM 1653 O O . LYS A 1 204 ? -9.252 -18.046 -13.555 1.00 77.31 204 LYS A O 1
ATOM 1658 N N . SER A 1 205 ? -7.025 -18.004 -13.862 1.00 76.81 205 SER A N 1
ATOM 1659 C CA . SER A 1 205 ? -7.043 -18.470 -15.253 1.00 76.81 205 SER A CA 1
ATOM 1660 C C . SER A 1 205 ? -7.620 -19.883 -15.358 1.00 76.81 205 SER A C 1
ATOM 1662 O O . SER A 1 205 ? -8.456 -20.146 -16.215 1.00 76.81 205 SER A O 1
ATOM 1664 N N . ARG A 1 206 ? -7.251 -20.785 -14.441 1.00 77.19 206 ARG A N 1
ATOM 1665 C CA . ARG A 1 206 ? -7.822 -22.134 -14.335 1.00 77.19 206 ARG A CA 1
ATOM 1666 C C . ARG A 1 206 ? -9.328 -22.088 -14.070 1.00 77.19 206 ARG A C 1
ATOM 1668 O O . ARG A 1 206 ? -10.081 -22.771 -14.753 1.00 77.19 206 ARG A O 1
ATOM 1675 N N . LYS A 1 207 ? -9.784 -21.249 -13.133 1.00 79.38 207 LYS A N 1
ATOM 1676 C CA . LYS A 1 207 ? -11.220 -21.051 -12.856 1.00 79.38 207 LYS A CA 1
ATOM 1677 C C . LYS A 1 207 ? -11.976 -20.532 -14.079 1.00 79.38 207 LYS A C 1
ATOM 1679 O O . LYS A 1 207 ? -13.063 -21.025 -14.366 1.00 79.38 207 LYS A O 1
ATOM 1684 N N . GLN A 1 208 ? -11.397 -19.567 -14.796 1.00 79.25 208 GLN A N 1
ATOM 1685 C CA . GLN A 1 208 ? -11.964 -19.021 -16.029 1.00 79.25 208 GLN A CA 1
ATOM 1686 C C . GLN A 1 208 ? -12.143 -20.125 -17.081 1.00 79.25 208 GLN A C 1
ATOM 1688 O O . GLN A 1 208 ? -13.242 -20.275 -17.611 1.00 79.25 208 GLN A O 1
ATOM 1693 N N . ARG A 1 209 ? -11.105 -20.943 -17.308 1.00 78.31 209 ARG A N 1
ATOM 1694 C CA . ARG A 1 209 ? -11.150 -22.073 -18.248 1.00 78.31 209 ARG A CA 1
ATOM 1695 C C . ARG A 1 209 ? -12.197 -23.113 -17.879 1.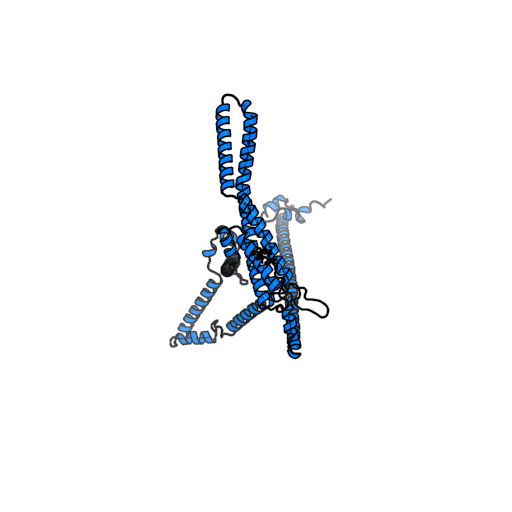00 78.31 209 ARG A C 1
ATOM 1697 O O . ARG A 1 209 ? -12.948 -23.537 -18.744 1.00 78.31 209 ARG A O 1
ATOM 1704 N N . ILE A 1 210 ? -12.294 -23.495 -16.605 1.00 79.06 210 ILE A N 1
ATOM 1705 C CA . ILE A 1 210 ? -13.311 -24.457 -16.151 1.00 79.06 210 ILE A CA 1
ATOM 1706 C C . ILE A 1 210 ? -14.720 -23.918 -16.437 1.00 79.06 210 ILE A C 1
ATOM 1708 O O . ILE A 1 210 ? -15.552 -24.621 -17.001 1.00 79.06 210 ILE A O 1
ATOM 1712 N N . LEU A 1 211 ? -15.001 -22.662 -16.078 1.00 77.81 211 LEU A N 1
ATOM 1713 C CA . LEU A 1 211 ? -16.341 -22.084 -16.221 1.00 77.81 211 LEU A CA 1
ATOM 1714 C C . LEU A 1 211 ? -16.757 -21.840 -17.676 1.00 77.81 211 LEU A C 1
ATOM 1716 O O . LEU A 1 211 ? -17.924 -22.039 -18.009 1.00 77.81 211 LEU A O 1
ATOM 1720 N N . TYR A 1 212 ? -15.836 -21.359 -18.508 1.00 77.62 212 TYR A N 1
ATOM 1721 C CA . TYR A 1 212 ? -16.166 -20.796 -19.819 1.00 77.62 212 TYR A CA 1
ATOM 1722 C C . TYR A 1 212 ? -15.563 -21.559 -21.002 1.00 77.62 212 TYR A C 1
ATOM 1724 O O . TYR A 1 212 ? -16.053 -21.381 -22.112 1.00 77.62 212 TYR A O 1
ATOM 1732 N N . GLY A 1 213 ? -14.593 -22.446 -20.767 1.00 69.12 213 GLY A N 1
ATOM 1733 C CA . GLY A 1 213 ? -13.818 -23.100 -21.821 1.00 69.12 213 GLY A CA 1
ATOM 1734 C C . GLY A 1 213 ? -12.748 -22.176 -22.415 1.00 69.12 213 GLY A C 1
ATOM 1735 O O . GLY A 1 213 ? -12.716 -20.978 -22.128 1.00 69.12 213 GLY A O 1
ATOM 1736 N N . ASP A 1 214 ? -11.853 -22.752 -23.221 1.00 68.12 214 ASP A N 1
ATOM 1737 C CA . ASP A 1 214 ? -10.996 -21.999 -24.152 1.00 68.12 214 ASP A CA 1
ATOM 1738 C C . ASP A 1 214 ? -11.787 -21.725 -25.462 1.00 68.12 214 ASP A C 1
ATOM 1740 O O . ASP A 1 214 ? -12.953 -22.111 -25.569 1.00 68.12 214 ASP A O 1
ATOM 1744 N N . GLU A 1 215 ? -11.176 -21.099 -26.478 1.00 58.47 215 GLU A N 1
ATOM 1745 C CA . GLU A 1 215 ? -11.786 -20.763 -27.792 1.00 58.47 215 GLU A CA 1
ATOM 1746 C C . GLU A 1 215 ? -12.472 -21.950 -28.513 1.00 58.47 215 GLU A C 1
ATOM 1748 O O . GLU A 1 215 ? -13.238 -21.758 -29.451 1.00 58.47 215 GLU A O 1
ATOM 1753 N N . SER A 1 216 ? -12.233 -23.182 -28.056 1.00 58.16 216 SER A N 1
ATOM 1754 C CA . SER A 1 216 ? -12.819 -24.428 -28.565 1.00 58.16 216 SER A CA 1
ATOM 1755 C C . SER A 1 216 ? -14.114 -24.884 -27.861 1.00 58.16 216 SER A C 1
ATOM 1757 O O . SER A 1 216 ? -14.676 -25.896 -28.261 1.00 58.16 216 SER A O 1
ATOM 1759 N N . GLY A 1 217 ? -14.612 -24.168 -26.841 1.00 57.84 217 GLY A N 1
ATOM 1760 C CA . GLY A 1 217 ? -15.999 -24.309 -26.358 1.00 57.84 217 GLY A CA 1
ATOM 1761 C C . GLY A 1 217 ? -16.319 -25.364 -25.281 1.00 57.84 217 GLY A C 1
ATOM 1762 O O . GLY A 1 217 ? -17.491 -25.543 -24.963 1.00 57.84 217 GLY A O 1
ATOM 1763 N N . ASP A 1 218 ? -15.339 -26.009 -24.644 1.00 65.62 218 ASP A N 1
ATOM 1764 C CA . ASP A 1 218 ? -15.575 -27.093 -23.661 1.00 65.62 218 ASP A CA 1
ATOM 1765 C C . ASP A 1 218 ? -15.575 -26.620 -22.180 1.00 65.62 218 ASP A C 1
ATOM 1767 O O . ASP A 1 218 ? -14.822 -27.123 -21.344 1.00 65.62 218 ASP A O 1
ATOM 1771 N N . GLY A 1 219 ? -16.388 -25.617 -21.831 1.00 72.56 219 GLY A N 1
ATOM 1772 C CA . GLY A 1 219 ? -16.574 -25.154 -20.440 1.00 72.56 219 GLY A CA 1
ATOM 1773 C C . GLY A 1 219 ? -17.782 -25.776 -19.723 1.00 72.56 219 GLY A C 1
ATOM 1774 O O . GLY A 1 219 ? -18.584 -26.483 -20.330 1.00 72.56 219 GLY A O 1
ATOM 1775 N N . VAL A 1 220 ? -17.981 -25.463 -18.433 1.00 76.94 220 VAL A N 1
ATOM 1776 C CA . VAL A 1 220 ? -19.243 -25.788 -17.734 1.00 76.94 220 VAL A CA 1
ATOM 1777 C C . VAL A 1 220 ? -20.429 -25.205 -18.515 1.00 76.94 220 VAL A C 1
ATOM 1779 O O . VAL A 1 220 ? -20.415 -24.029 -18.903 1.00 76.94 220 VAL A O 1
ATOM 1782 N N . ALA A 1 221 ? -21.464 -26.029 -18.719 1.00 78.94 221 ALA A N 1
ATOM 1783 C CA . ALA A 1 221 ? -22.667 -25.646 -19.449 1.00 78.94 221 ALA A CA 1
ATOM 1784 C C . ALA A 1 221 ? -23.250 -24.323 -18.904 1.00 78.94 221 ALA A C 1
ATOM 1786 O O . ALA A 1 221 ? -23.309 -24.156 -17.680 1.00 78.94 221 ALA A O 1
ATOM 1787 N N . PRO A 1 222 ? -23.698 -23.384 -19.765 1.00 80.81 222 PRO A N 1
ATOM 1788 C CA . PRO A 1 222 ? -24.089 -22.034 -19.350 1.00 80.81 222 PRO A CA 1
ATOM 1789 C C . PRO A 1 222 ? -25.070 -21.977 -18.174 1.00 80.81 222 PRO A C 1
ATOM 1791 O O . PRO A 1 222 ? -24.886 -21.171 -17.264 1.00 80.81 222 PRO A O 1
ATOM 1794 N N . TRP A 1 223 ? -26.047 -22.885 -18.151 1.00 80.38 223 TRP A N 1
ATOM 1795 C CA . TRP A 1 223 ? -27.081 -22.974 -17.119 1.00 80.38 223 TRP A CA 1
ATOM 1796 C C . TRP A 1 223 ? -26.571 -23.473 -15.751 1.00 80.38 223 TRP A C 1
ATOM 1798 O O . TRP A 1 223 ? -27.180 -23.173 -14.730 1.00 80.38 223 TRP A O 1
ATOM 1808 N N . LEU A 1 224 ? -25.425 -24.164 -15.693 1.00 79.06 224 LEU A N 1
ATOM 1809 C CA . LEU A 1 224 ? -24.791 -24.642 -14.450 1.00 79.06 224 LEU A CA 1
ATOM 1810 C C . LEU A 1 224 ? -23.790 -23.638 -13.853 1.00 79.06 224 LEU A C 1
ATOM 1812 O O . LEU A 1 224 ? -23.439 -23.731 -12.673 1.00 79.06 224 LEU A O 1
ATOM 1816 N N . ARG A 1 225 ? -23.329 -22.653 -14.637 1.00 84.94 225 ARG A N 1
ATOM 1817 C CA . ARG A 1 225 ? -22.320 -21.663 -14.208 1.00 84.94 225 ARG A CA 1
ATOM 1818 C C . ARG A 1 225 ? -22.714 -20.883 -12.942 1.00 84.94 225 ARG A C 1
ATOM 1820 O O . ARG A 1 225 ? -21.831 -20.698 -12.100 1.00 84.94 225 ARG A O 1
ATOM 1827 N N . PRO A 1 226 ? -23.973 -20.430 -12.755 1.00 79.38 226 PRO A N 1
ATOM 1828 C CA . PRO A 1 226 ? -24.373 -19.714 -11.542 1.00 79.38 226 PRO A CA 1
ATOM 1829 C C . PRO A 1 226 ? -24.237 -20.581 -10.285 1.00 79.38 226 PRO A C 1
ATOM 1831 O O . PRO A 1 226 ? -23.666 -20.134 -9.292 1.00 79.38 226 PRO A O 1
ATOM 1834 N N . CYS A 1 227 ? -24.669 -21.843 -10.353 1.00 77.56 227 CYS A N 1
ATOM 1835 C CA . CYS A 1 227 ? -24.577 -22.790 -9.243 1.00 77.56 227 CYS A CA 1
ATOM 1836 C C . CYS A 1 227 ? -23.117 -23.093 -8.879 1.00 77.56 227 CYS A C 1
ATOM 1838 O O . CYS A 1 227 ? -22.745 -23.022 -7.709 1.00 77.56 227 CYS A O 1
ATOM 1840 N N . VAL A 1 228 ? -22.257 -23.346 -9.871 1.00 78.44 228 VAL A N 1
ATOM 1841 C CA . VAL A 1 228 ? -20.825 -23.613 -9.632 1.00 78.44 228 VAL A CA 1
ATOM 1842 C C . VAL A 1 228 ? -20.117 -22.399 -9.022 1.00 78.44 228 VAL A C 1
ATOM 1844 O O . VAL A 1 228 ? -19.288 -22.547 -8.120 1.00 78.44 228 VAL A O 1
ATOM 1847 N N . LYS A 1 229 ? -20.481 -21.181 -9.451 1.00 78.25 229 LYS A N 1
ATOM 1848 C CA . LYS A 1 229 ? -19.968 -19.944 -8.847 1.00 78.25 229 LYS A CA 1
ATOM 1849 C C . LYS A 1 229 ? -20.419 -19.766 -7.401 1.00 78.25 229 LYS A C 1
ATOM 1851 O O . LYS A 1 229 ? -19.598 -19.394 -6.563 1.00 78.25 229 LYS A O 1
ATOM 1856 N N . PHE A 1 230 ? -21.694 -20.034 -7.124 1.00 76.56 230 PHE A N 1
ATOM 1857 C CA . PHE A 1 230 ? -22.301 -19.847 -5.809 1.00 76.56 230 PHE A CA 1
ATOM 1858 C C . PHE A 1 230 ? -21.741 -20.828 -4.769 1.00 76.56 230 PHE A C 1
ATOM 1860 O O . PHE A 1 230 ? -21.306 -20.409 -3.699 1.00 76.56 230 PHE A O 1
ATOM 1867 N N . PHE A 1 231 ? -21.649 -22.115 -5.115 1.00 74.50 231 PHE A N 1
ATOM 1868 C CA . PHE A 1 231 ? -21.160 -23.164 -4.210 1.00 74.50 231 PHE A CA 1
ATOM 1869 C C . PHE A 1 231 ? -19.630 -23.304 -4.168 1.00 74.50 231 PHE A C 1
ATOM 1871 O O . PHE A 1 231 ? -19.110 -24.111 -3.403 1.00 74.50 231 PHE A O 1
ATOM 1878 N N . LYS A 1 232 ? -18.889 -22.524 -4.970 1.00 74.06 232 LYS A N 1
ATOM 1879 C CA . LYS A 1 232 ? -17.415 -22.554 -5.064 1.00 74.06 232 LYS A CA 1
ATOM 1880 C C . LYS A 1 232 ? -16.824 -23.951 -5.333 1.00 74.06 232 LYS A C 1
ATOM 1882 O O . LYS A 1 232 ? -15.664 -24.193 -5.013 1.00 74.06 232 LYS A O 1
ATOM 1887 N N . CYS A 1 233 ? -17.570 -24.851 -5.969 1.00 71.12 233 CYS A N 1
ATOM 1888 C CA . CYS A 1 233 ? -17.193 -26.253 -6.188 1.00 71.12 233 CYS A CA 1
ATOM 1889 C C . CYS A 1 233 ? -16.239 -26.474 -7.384 1.00 71.12 233 CYS A C 1
ATOM 1891 O O . CYS A 1 233 ? -16.305 -27.494 -8.065 1.00 71.12 233 CYS A O 1
ATOM 1893 N N . TYR A 1 234 ? -15.335 -25.525 -7.652 1.00 68.56 234 TYR A N 1
ATOM 1894 C CA . TYR A 1 234 ? -14.419 -25.557 -8.803 1.00 68.56 234 TYR A CA 1
ATOM 1895 C C . TYR A 1 234 ? -13.496 -26.778 -8.806 1.00 68.56 234 TYR A C 1
ATOM 1897 O O . TYR A 1 234 ? -13.176 -27.299 -9.870 1.00 68.56 234 TYR A O 1
ATOM 1905 N N . ASP A 1 235 ? -13.095 -27.241 -7.621 1.00 64.38 235 ASP A N 1
ATOM 1906 C CA . ASP A 1 235 ? -12.170 -28.366 -7.460 1.00 64.38 235 ASP A CA 1
ATOM 1907 C C . ASP A 1 235 ? -12.804 -29.713 -7.841 1.00 64.38 235 ASP A C 1
ATOM 1909 O O . ASP A 1 235 ? -12.093 -30.680 -8.108 1.00 64.38 235 ASP A O 1
ATOM 1913 N N . CYS A 1 236 ? -14.137 -29.775 -7.924 1.00 68.62 236 CYS A N 1
ATOM 1914 C CA . CYS A 1 236 ? -14.871 -30.957 -8.369 1.00 68.62 236 CYS A CA 1
ATOM 1915 C C . CYS A 1 236 ? -14.836 -31.139 -9.896 1.00 68.62 236 CYS A C 1
ATOM 1917 O O . CYS A 1 236 ? -15.153 -32.221 -10.390 1.00 68.62 236 CYS A O 1
ATOM 1919 N N . PHE A 1 237 ? -14.461 -30.104 -10.655 1.00 68.19 237 PHE A N 1
ATOM 1920 C CA . PHE A 1 237 ? -14.424 -30.147 -12.114 1.00 68.19 237 PHE A CA 1
ATOM 1921 C C . PHE A 1 237 ? -12.998 -30.391 -12.619 1.00 68.19 237 PHE A C 1
ATOM 1923 O O . PHE A 1 237 ? -12.037 -29.738 -12.211 1.00 68.19 237 PHE A O 1
ATOM 1930 N N . THR A 1 238 ? -12.861 -31.357 -13.530 1.00 66.94 238 THR A N 1
ATOM 1931 C CA . THR A 1 238 ? -11.583 -31.651 -14.198 1.00 66.94 238 THR A CA 1
ATOM 1932 C C . THR A 1 238 ? -11.283 -30.555 -15.228 1.00 66.94 238 THR A C 1
ATOM 1934 O O . THR A 1 238 ? -12.194 -30.124 -15.930 1.00 66.94 238 THR A O 1
ATOM 1937 N N . ASP A 1 239 ? -10.027 -30.101 -15.326 1.00 69.69 239 ASP A N 1
ATOM 1938 C CA . ASP A 1 239 ? -9.626 -29.078 -16.306 1.00 69.69 239 ASP A CA 1
ATOM 1939 C C . ASP A 1 239 ? -9.890 -29.599 -17.740 1.00 69.69 239 ASP A C 1
ATOM 1941 O O . ASP A 1 239 ? -9.521 -30.743 -18.040 1.00 69.69 239 ASP A O 1
ATOM 1945 N N . PRO A 1 240 ? -10.507 -28.807 -18.640 1.00 68.94 240 PRO A N 1
ATOM 1946 C CA . PRO A 1 240 ? -10.721 -29.190 -20.038 1.00 68.94 240 PRO A CA 1
ATOM 1947 C C . PRO A 1 240 ? -9.463 -29.738 -20.736 1.00 68.94 240 PRO A C 1
ATOM 1949 O O . PRO A 1 240 ? -9.545 -30.712 -21.488 1.00 68.94 240 PRO A O 1
ATOM 1952 N N . LYS A 1 241 ? -8.272 -29.214 -20.408 1.00 68.81 241 LYS A N 1
ATOM 1953 C CA . LYS A 1 241 ? -6.996 -29.712 -20.959 1.00 68.81 241 LYS A CA 1
ATOM 1954 C C . LYS A 1 241 ? -6.672 -31.143 -20.529 1.00 68.81 241 LYS A C 1
ATOM 1956 O O . LYS A 1 241 ? -6.122 -31.924 -21.308 1.00 68.81 241 LYS A O 1
ATOM 1961 N N . ASP A 1 242 ? -7.030 -31.512 -19.301 1.00 71.75 242 ASP A N 1
ATOM 1962 C CA . ASP A 1 242 ? -6.842 -32.872 -18.796 1.00 71.75 242 ASP A CA 1
ATOM 1963 C C . ASP A 1 242 ? -7.823 -33.851 -19.450 1.00 71.75 242 ASP A C 1
ATOM 1965 O O . ASP A 1 242 ? -7.459 -34.998 -19.733 1.00 71.75 242 ASP A O 1
ATOM 1969 N N . ILE A 1 243 ? -9.051 -33.402 -19.734 1.00 72.12 243 ILE A N 1
ATOM 1970 C CA . ILE A 1 243 ? -10.057 -34.183 -20.467 1.00 72.12 243 ILE A CA 1
ATOM 1971 C C . ILE A 1 243 ? -9.560 -34.475 -21.884 1.00 72.12 243 ILE A C 1
ATOM 1973 O O . ILE A 1 243 ? -9.570 -35.630 -22.314 1.00 72.12 243 ILE A O 1
ATOM 1977 N N . GLU A 1 244 ? -9.066 -33.461 -22.590 1.00 70.62 244 GLU A N 1
ATOM 1978 C CA . GLU A 1 244 ? -8.544 -33.616 -23.946 1.00 70.62 244 GLU A CA 1
ATOM 1979 C C . GLU A 1 244 ? -7.328 -34.556 -23.985 1.00 70.62 244 GLU A C 1
ATOM 1981 O O . GLU A 1 244 ? -7.254 -35.472 -24.808 1.00 70.62 244 GLU A O 1
ATOM 1986 N N . LYS A 1 245 ? -6.411 -34.429 -23.017 1.00 75.19 245 LYS A N 1
ATOM 1987 C CA . LYS A 1 245 ? -5.268 -35.341 -22.859 1.00 75.19 245 LYS A CA 1
ATOM 1988 C C . LYS A 1 245 ? -5.707 -36.794 -22.642 1.00 75.19 245 LYS A C 1
ATOM 1990 O O . LYS A 1 245 ? -5.074 -37.712 -23.167 1.00 75.19 245 LYS A O 1
ATOM 1995 N N . ARG A 1 246 ? -6.782 -37.027 -21.879 1.00 75.88 246 ARG A N 1
ATOM 1996 C CA . ARG A 1 246 ? -7.363 -38.367 -21.680 1.00 75.88 246 ARG A CA 1
ATOM 1997 C C . ARG A 1 246 ? -8.012 -38.904 -22.958 1.00 75.88 246 ARG A C 1
ATOM 1999 O O . ARG A 1 246 ? -7.783 -40.071 -23.270 1.00 75.88 246 ARG A O 1
ATOM 2006 N N . LYS A 1 247 ? -8.758 -38.075 -23.704 1.00 78.06 247 LYS A N 1
ATOM 2007 C CA . LYS A 1 247 ? -9.346 -38.448 -25.007 1.00 78.06 247 LYS A CA 1
ATOM 2008 C C . LYS A 1 247 ? -8.259 -38.899 -25.985 1.00 78.06 247 LYS A C 1
ATOM 2010 O O . LYS A 1 247 ? -8.318 -40.026 -26.462 1.00 78.06 247 LYS A O 1
ATOM 2015 N N . ARG A 1 248 ? -7.192 -38.106 -26.149 1.00 76.62 248 ARG A N 1
ATOM 2016 C CA . ARG A 1 248 ? -6.047 -38.447 -27.017 1.00 76.62 248 ARG A CA 1
ATOM 2017 C C . ARG A 1 248 ? -5.389 -39.776 -26.637 1.00 76.62 248 ARG A C 1
ATOM 2019 O O . ARG A 1 248 ? -5.100 -40.592 -27.506 1.00 76.62 248 ARG A O 1
ATOM 2026 N N . LYS A 1 249 ? -5.193 -40.031 -25.336 1.00 81.50 249 LYS A N 1
ATOM 2027 C CA . LYS A 1 249 ? -4.671 -41.322 -24.847 1.00 81.50 249 LYS A CA 1
ATOM 2028 C C . LYS A 1 249 ? -5.605 -42.495 -25.150 1.00 81.50 249 LYS A C 1
ATOM 2030 O O . LYS A 1 249 ? -5.125 -43.599 -25.383 1.00 81.50 249 LYS A O 1
ATOM 2035 N N . LYS A 1 250 ? -6.921 -42.283 -25.099 1.00 82.19 250 LYS A N 1
ATOM 2036 C CA . LYS A 1 250 ? -7.911 -43.317 -25.414 1.00 82.19 250 LYS A CA 1
ATOM 2037 C C . LYS A 1 250 ? -7.907 -43.634 -26.908 1.00 82.19 250 LYS A C 1
ATOM 2039 O O . LYS A 1 250 ? -7.752 -44.791 -27.264 1.00 82.19 250 LYS A O 1
ATOM 2044 N N . GLU A 1 251 ? -7.939 -42.611 -27.757 1.00 81.44 251 GLU A N 1
ATOM 2045 C CA . GLU A 1 251 ? -7.844 -42.769 -29.212 1.00 81.44 251 GLU A CA 1
ATOM 2046 C C . GLU A 1 251 ? -6.548 -43.470 -29.635 1.00 81.44 251 GLU A C 1
ATOM 2048 O O . GLU A 1 251 ? -6.564 -44.312 -30.527 1.00 81.44 251 GLU A O 1
ATOM 2053 N N . GLN A 1 252 ? -5.427 -43.159 -28.976 1.00 80.25 252 GLN A N 1
ATOM 2054 C CA . GLN A 1 252 ? -4.156 -43.847 -29.199 1.00 80.25 252 GLN A CA 1
ATOM 2055 C C . GLN A 1 252 ? -4.251 -45.344 -28.880 1.00 80.25 252 GLN A C 1
ATOM 2057 O O . GLN A 1 252 ? -3.827 -46.174 -29.680 1.00 80.25 252 GLN A O 1
ATOM 2062 N N . LYS A 1 253 ? -4.871 -45.702 -27.751 1.00 83.19 253 LYS A N 1
ATOM 2063 C CA . LYS A 1 253 ? -5.117 -47.105 -27.391 1.00 83.19 253 LYS A CA 1
ATOM 2064 C C . LYS A 1 253 ? -6.079 -47.798 -28.353 1.00 83.19 253 LYS A C 1
ATOM 2066 O O . LYS A 1 253 ? -5.863 -48.956 -28.691 1.00 83.19 253 LYS A O 1
ATOM 2071 N N . ASP A 1 254 ? -7.114 -47.110 -28.820 1.00 85.56 254 ASP A N 1
ATOM 2072 C CA . ASP A 1 254 ? -8.066 -47.674 -29.781 1.00 85.56 254 ASP A CA 1
ATOM 2073 C C . ASP A 1 254 ? -7.378 -47.956 -31.129 1.00 85.56 254 ASP A C 1
ATOM 2075 O O . ASP A 1 254 ? -7.587 -49.010 -31.738 1.00 85.56 254 ASP A O 1
ATOM 2079 N N . ARG A 1 255 ? -6.479 -47.059 -31.563 1.00 82.38 255 ARG A N 1
ATOM 2080 C CA . ARG A 1 255 ? -5.602 -47.286 -32.722 1.00 82.38 255 ARG A CA 1
ATOM 2081 C C . ARG A 1 255 ? -4.651 -48.461 -32.501 1.00 82.38 255 ARG A C 1
ATOM 2083 O O . ARG A 1 255 ? -4.516 -49.282 -33.406 1.00 82.38 255 ARG A O 1
ATOM 2090 N N . GLU A 1 256 ? -4.057 -48.579 -31.312 1.00 83.69 256 GLU A N 1
ATOM 2091 C CA . GLU A 1 256 ? -3.190 -49.706 -30.937 1.00 83.69 256 GLU A CA 1
ATOM 2092 C C . GLU A 1 256 ? -3.935 -51.041 -31.076 1.00 83.69 256 GLU A C 1
ATOM 2094 O O . GLU A 1 256 ? -3.445 -51.977 -31.708 1.00 83.69 256 GLU A O 1
ATOM 2099 N N . ILE A 1 257 ? -5.155 -51.121 -30.537 1.00 85.56 257 ILE A N 1
ATOM 2100 C CA . ILE A 1 257 ? -5.991 -52.327 -30.584 1.00 85.56 257 ILE A CA 1
ATOM 2101 C C . ILE A 1 257 ? -6.332 -52.696 -32.031 1.00 85.56 257 ILE A C 1
ATOM 2103 O O . ILE A 1 257 ? -6.160 -53.850 -32.429 1.00 85.56 257 ILE A O 1
ATOM 2107 N N . LYS A 1 258 ? -6.772 -51.721 -32.836 1.00 86.56 258 LYS A N 1
ATOM 2108 C CA . LYS A 1 258 ? -7.108 -51.942 -34.250 1.00 86.56 258 LYS A CA 1
ATOM 2109 C C . LYS A 1 258 ? -5.894 -52.415 -35.051 1.00 86.56 258 LYS A C 1
ATOM 2111 O O . LYS A 1 258 ? -6.009 -53.308 -35.886 1.00 86.56 258 LYS A O 1
ATOM 2116 N N . TRP A 1 259 ? -4.721 -51.851 -34.779 1.00 82.88 259 TRP A N 1
ATOM 2117 C CA . TRP A 1 259 ? -3.486 -52.246 -35.444 1.00 82.88 259 TRP A CA 1
ATOM 2118 C C . TRP A 1 259 ? -3.043 -53.663 -35.062 1.00 82.88 259 TRP A C 1
ATOM 2120 O O . TRP A 1 259 ? -2.657 -54.424 -35.949 1.00 82.88 259 TRP A O 1
ATOM 2130 N N . ARG A 1 260 ? -3.163 -54.057 -33.782 1.00 81.75 260 ARG A N 1
ATOM 2131 C CA . ARG A 1 260 ? -2.867 -55.431 -33.328 1.00 81.75 260 ARG A CA 1
ATOM 2132 C C . ARG A 1 260 ? -3.760 -56.473 -34.005 1.00 81.75 260 ARG A C 1
ATOM 2134 O O . ARG A 1 260 ? -3.292 -57.564 -34.309 1.00 81.75 260 ARG A O 1
ATOM 2141 N N . GLN A 1 261 ? -5.033 -56.149 -34.241 1.00 84.75 261 GLN A N 1
ATOM 2142 C CA . GLN A 1 261 ? -5.961 -57.045 -34.943 1.00 84.75 261 GLN A CA 1
ATOM 2143 C C . GLN A 1 261 ? -5.552 -57.271 -36.402 1.00 84.75 261 GLN A C 1
ATOM 2145 O O . GLN A 1 261 ? -5.657 -58.386 -36.906 1.00 84.75 261 GLN A O 1
ATOM 2150 N N . LEU A 1 262 ? -5.073 -56.220 -37.068 1.00 81.94 262 LEU A N 1
ATOM 2151 C CA . LEU A 1 262 ? -4.627 -56.283 -38.459 1.00 81.94 262 LEU A CA 1
ATOM 2152 C C . LEU A 1 262 ? -3.241 -56.925 -38.606 1.00 81.94 262 LEU A C 1
ATOM 2154 O O . LEU A 1 262 ? -2.952 -57.498 -39.652 1.00 81.94 262 LEU A O 1
ATOM 2158 N N . ASN A 1 263 ? -2.401 -56.869 -37.565 1.00 81.75 263 ASN A N 1
ATOM 2159 C CA . ASN A 1 263 ? -1.025 -57.364 -37.598 1.00 81.75 263 ASN A CA 1
ATOM 2160 C C . ASN A 1 263 ? -0.711 -58.273 -36.387 1.00 81.75 263 ASN A C 1
ATOM 2162 O O . ASN A 1 263 ? -0.078 -57.843 -35.423 1.00 81.75 263 ASN A O 1
ATOM 2166 N N . PRO A 1 264 ? -1.107 -59.561 -36.418 1.00 77.00 264 PRO A N 1
ATOM 2167 C CA . PRO A 1 264 ? -0.978 -60.459 -35.263 1.00 77.00 264 PRO A CA 1
ATOM 2168 C C . PRO A 1 264 ? 0.458 -60.919 -34.961 1.00 77.00 264 PRO A C 1
ATOM 2170 O O . PRO A 1 264 ? 0.711 -61.486 -33.901 1.00 77.00 264 PRO A O 1
ATOM 2173 N N . ARG A 1 265 ? 1.387 -60.750 -35.914 1.00 76.81 265 ARG A N 1
ATOM 2174 C CA . ARG A 1 265 ? 2.774 -61.253 -35.845 1.00 76.81 265 ARG A CA 1
ATOM 2175 C C . ARG A 1 265 ? 3.828 -60.161 -35.629 1.00 76.81 265 ARG A C 1
ATOM 2177 O O . ARG A 1 265 ? 5.000 -60.495 -35.492 1.00 76.81 265 ARG A O 1
ATOM 2184 N N . SER A 1 266 ? 3.439 -58.888 -35.625 1.00 76.75 266 SER A N 1
ATOM 2185 C CA . SER A 1 266 ? 4.348 -57.751 -35.444 1.00 76.75 266 SER A CA 1
ATOM 2186 C C . SER A 1 266 ? 4.433 -57.321 -33.980 1.00 76.75 266 SER A C 1
ATOM 2188 O O . SER A 1 266 ? 3.510 -57.536 -33.189 1.00 76.75 266 SER A O 1
ATOM 2190 N N . SER A 1 267 ? 5.557 -56.713 -33.603 1.00 80.12 267 SER A N 1
ATOM 2191 C CA . SER A 1 267 ? 5.783 -56.255 -32.236 1.00 80.12 267 SER A CA 1
ATOM 2192 C C . SER A 1 267 ? 4.960 -55.005 -31.947 1.00 80.12 267 SER A C 1
ATOM 2194 O O . SER A 1 267 ? 4.758 -54.156 -32.811 1.00 80.12 267 SER A O 1
ATOM 2196 N N . ILE A 1 268 ? 4.545 -54.831 -30.691 1.00 78.19 268 ILE A N 1
ATOM 2197 C CA . ILE A 1 268 ? 3.885 -53.595 -30.251 1.00 78.19 268 ILE A CA 1
ATOM 2198 C C . ILE A 1 268 ? 4.765 -52.358 -30.458 1.00 78.19 268 ILE A C 1
ATOM 2200 O O . ILE A 1 268 ? 4.270 -51.250 -30.631 1.00 78.19 268 ILE A O 1
ATOM 2204 N N . LYS A 1 269 ? 6.085 -52.559 -30.444 1.00 78.81 269 LYS A N 1
ATOM 2205 C CA . LYS A 1 269 ? 7.063 -51.507 -30.684 1.00 78.81 269 LYS A CA 1
ATOM 2206 C C . LYS A 1 269 ? 6.936 -50.943 -32.100 1.00 78.81 269 LYS A C 1
ATOM 2208 O O . LYS A 1 269 ? 6.957 -49.730 -32.255 1.00 78.81 269 LYS A O 1
ATOM 2213 N N . ASP A 1 270 ? 6.655 -51.799 -33.081 1.00 78.38 270 ASP A N 1
ATOM 2214 C CA . ASP A 1 270 ? 6.489 -51.396 -34.479 1.00 78.38 270 ASP A CA 1
ATOM 2215 C C . ASP A 1 270 ? 5.267 -50.480 -34.654 1.00 78.38 270 ASP A C 1
ATOM 2217 O O . ASP A 1 270 ? 5.303 -49.566 -35.471 1.00 78.38 270 ASP A O 1
ATOM 2221 N N . PHE A 1 271 ? 4.205 -50.669 -33.854 1.00 80.88 271 PHE A N 1
ATOM 2222 C CA . PHE A 1 271 ? 3.051 -49.762 -33.824 1.00 80.88 271 PHE A CA 1
ATOM 2223 C C . PHE A 1 271 ? 3.438 -48.367 -33.342 1.00 80.88 271 PHE A C 1
ATOM 2225 O O . PHE A 1 271 ? 3.102 -47.387 -33.999 1.00 80.88 271 PHE A O 1
ATOM 2232 N N . TYR A 1 272 ? 4.141 -48.272 -32.211 1.00 79.38 272 TYR A N 1
ATOM 2233 C CA . TYR A 1 272 ? 4.564 -46.984 -31.661 1.00 79.38 272 TYR A CA 1
ATOM 2234 C C . TYR A 1 272 ? 5.610 -46.298 -32.549 1.00 79.38 272 TYR A C 1
ATOM 2236 O O . TYR A 1 272 ? 5.591 -45.075 -32.655 1.00 79.38 272 TYR A O 1
ATOM 2244 N N . ASP A 1 273 ? 6.458 -47.064 -33.237 1.00 77.62 273 ASP A N 1
ATOM 2245 C CA . ASP A 1 273 ? 7.421 -46.540 -34.206 1.00 77.62 273 ASP A CA 1
ATOM 2246 C C . ASP A 1 273 ? 6.719 -46.027 -35.482 1.00 77.62 273 ASP A C 1
ATOM 2248 O O . ASP A 1 273 ? 7.065 -44.953 -35.977 1.00 77.62 273 ASP A O 1
ATOM 2252 N N . LEU A 1 274 ? 5.682 -46.720 -35.984 1.00 76.94 274 LEU A N 1
ATOM 2253 C CA . LEU A 1 274 ? 4.828 -46.229 -37.080 1.00 76.94 274 LEU A CA 1
ATOM 2254 C C . LEU A 1 274 ? 3.996 -45.011 -36.655 1.00 76.94 274 LEU A C 1
ATOM 2256 O O . LEU A 1 274 ? 3.855 -44.049 -37.409 1.00 76.94 274 LEU A O 1
ATOM 2260 N N . GLU A 1 275 ? 3.426 -45.041 -35.450 1.00 72.44 275 GLU A N 1
ATOM 2261 C CA . GLU A 1 275 ? 2.619 -43.942 -34.926 1.00 72.44 275 GLU A CA 1
ATOM 2262 C C . GLU A 1 275 ? 3.490 -42.710 -34.678 1.00 72.44 275 GLU A C 1
ATOM 2264 O O . GLU A 1 275 ? 3.050 -41.612 -34.987 1.00 72.44 275 GLU A O 1
ATOM 2269 N N . ALA A 1 276 ? 4.743 -42.869 -34.244 1.00 65.75 276 ALA A N 1
ATOM 2270 C CA . ALA A 1 276 ? 5.705 -41.774 -34.142 1.00 65.75 276 ALA A CA 1
ATOM 2271 C C . ALA A 1 276 ? 6.110 -41.189 -35.511 1.00 65.75 276 ALA A C 1
ATOM 2273 O O . ALA A 1 276 ? 6.471 -40.014 -35.579 1.00 65.75 276 ALA A O 1
ATOM 2274 N N . GLN A 1 277 ? 6.029 -41.968 -36.597 1.00 67.19 277 GLN A N 1
ATOM 2275 C CA . GLN A 1 277 ? 6.248 -41.478 -37.966 1.00 67.19 277 GLN A CA 1
ATOM 2276 C C . GLN A 1 277 ? 5.028 -40.725 -38.524 1.00 67.19 277 GLN A C 1
ATOM 2278 O O . GLN A 1 277 ? 5.194 -39.719 -39.208 1.00 67.19 277 GLN A O 1
ATOM 2283 N N . ILE A 1 278 ? 3.807 -41.186 -38.224 1.00 65.06 278 ILE A N 1
ATOM 2284 C CA . ILE A 1 278 ? 2.549 -40.590 -38.718 1.00 65.06 278 ILE A CA 1
ATOM 2285 C C . ILE A 1 278 ? 2.106 -39.396 -37.851 1.00 65.06 278 ILE A C 1
ATOM 2287 O O . ILE A 1 278 ? 1.649 -38.378 -38.365 1.00 65.06 278 ILE A O 1
ATOM 2291 N N . ASN A 1 279 ? 2.243 -39.522 -36.532 1.00 59.47 279 ASN A N 1
ATOM 2292 C CA . ASN A 1 279 ? 1.870 -38.558 -35.500 1.00 59.47 279 ASN A CA 1
ATOM 2293 C C . ASN A 1 279 ? 3.047 -38.394 -34.523 1.00 59.47 279 ASN A C 1
ATOM 2295 O O . ASN A 1 279 ? 3.041 -38.998 -33.444 1.00 59.47 279 ASN A O 1
ATOM 2299 N N . PRO A 1 280 ? 4.071 -37.594 -34.868 1.00 56.53 280 PRO A N 1
ATOM 2300 C CA . PRO A 1 280 ? 5.215 -37.411 -33.990 1.00 56.53 280 PRO A CA 1
ATOM 2301 C C . PRO A 1 280 ? 4.740 -36.892 -32.626 1.00 56.53 280 PRO A C 1
ATOM 2303 O O . PRO A 1 280 ? 3.899 -35.984 -32.587 1.00 56.53 280 PRO A O 1
ATOM 2306 N N . PRO A 1 281 ? 5.245 -37.444 -31.504 1.00 48.91 281 PRO A N 1
ATOM 2307 C CA . PRO A 1 281 ? 4.901 -36.937 -30.183 1.00 48.91 281 PRO A CA 1
ATOM 2308 C C . PRO A 1 281 ? 5.190 -35.430 -30.116 1.00 48.91 281 PRO A C 1
ATOM 2310 O O . PRO A 1 281 ? 6.074 -34.929 -30.815 1.00 48.91 281 PRO A O 1
ATOM 2313 N N . ASP A 1 282 ? 4.452 -34.697 -29.274 1.00 45.84 282 ASP A N 1
ATOM 2314 C CA . ASP A 1 282 ? 4.735 -33.295 -28.917 1.00 45.84 282 ASP A CA 1
ATOM 2315 C C . ASP A 1 282 ? 6.066 -33.216 -28.117 1.00 45.84 282 ASP A C 1
ATOM 2317 O O . ASP A 1 282 ? 6.127 -32.710 -26.999 1.00 45.84 282 ASP A O 1
ATOM 2321 N N . THR A 1 283 ? 7.150 -33.788 -28.638 1.00 48.69 283 THR A N 1
ATOM 2322 C CA . THR A 1 283 ? 8.514 -33.546 -28.188 1.00 48.69 283 THR A CA 1
ATOM 2323 C C . THR A 1 283 ? 9.005 -32.250 -28.834 1.00 48.69 283 THR A C 1
ATOM 2325 O O . THR A 1 283 ? 8.609 -31.944 -29.963 1.00 48.69 283 THR A O 1
ATOM 2328 N N . PRO A 1 284 ? 9.890 -31.485 -28.171 1.00 44.44 284 PRO A N 1
ATOM 2329 C CA . PRO A 1 284 ? 10.409 -30.206 -28.687 1.00 44.44 284 PRO A CA 1
ATOM 2330 C C . PRO A 1 284 ? 11.055 -30.312 -30.085 1.00 44.44 284 PRO A C 1
ATOM 2332 O O . PRO A 1 284 ? 11.229 -29.328 -30.797 1.00 44.44 284 PRO A O 1
ATOM 2335 N N . THR A 1 285 ? 11.363 -31.529 -30.530 1.00 42.34 285 THR A N 1
ATOM 2336 C CA . THR A 1 285 ? 11.920 -31.843 -31.846 1.00 42.34 285 THR A CA 1
ATOM 2337 C C . THR A 1 285 ? 10.897 -31.946 -32.990 1.00 42.34 285 THR A C 1
ATOM 2339 O O . THR A 1 285 ? 11.308 -31.798 -34.144 1.00 42.34 285 THR A O 1
ATOM 2342 N N . SER A 1 286 ? 9.601 -32.152 -32.712 1.00 48.28 286 SER A N 1
ATOM 2343 C CA . SER A 1 286 ? 8.509 -32.247 -33.706 1.00 48.28 286 SER A CA 1
ATOM 2344 C C . SER A 1 286 ? 8.185 -30.879 -34.331 1.00 48.28 286 SER A C 1
ATOM 2346 O O . SER A 1 286 ? 8.246 -29.891 -33.605 1.00 48.28 286 SER A O 1
ATOM 2348 N N . PRO A 1 287 ? 7.790 -30.767 -35.620 1.00 49.66 287 PRO A N 1
ATOM 2349 C CA . PRO A 1 287 ? 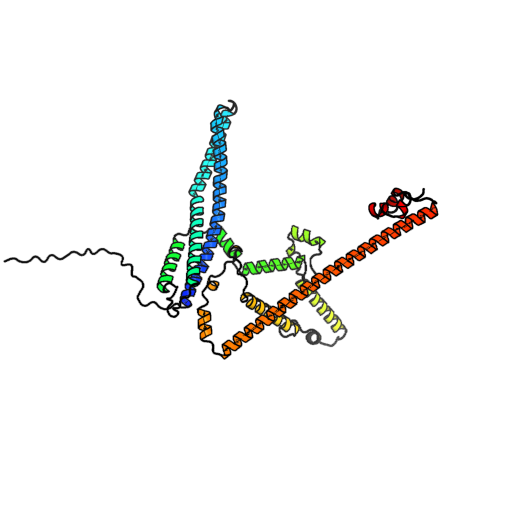7.470 -29.485 -36.264 1.00 49.66 287 PRO A CA 1
ATOM 2350 C C . PRO A 1 287 ? 6.456 -28.640 -35.477 1.00 49.66 287 PRO A C 1
ATOM 2352 O O . PRO A 1 287 ? 6.703 -27.464 -35.240 1.00 49.66 287 PRO A O 1
ATOM 2355 N N . LYS A 1 288 ? 5.388 -29.263 -34.957 1.00 49.19 288 LYS A N 1
ATOM 2356 C CA . LYS A 1 288 ? 4.380 -28.605 -34.100 1.00 49.19 288 LYS A CA 1
ATOM 2357 C C . LYS A 1 288 ? 4.911 -28.249 -32.707 1.00 49.19 288 LYS A C 1
ATOM 2359 O O . LYS A 1 288 ? 4.478 -27.266 -32.111 1.00 49.19 288 LYS A O 1
ATOM 2364 N N . GLY A 1 289 ? 5.834 -29.047 -32.168 1.00 49.97 289 GLY A N 1
ATOM 2365 C CA . GLY A 1 289 ? 6.526 -28.758 -30.907 1.00 49.97 289 GLY A CA 1
ATOM 2366 C C . GLY A 1 289 ? 7.474 -27.569 -31.050 1.00 49.97 289 GLY A C 1
ATOM 2367 O O . GLY A 1 289 ? 7.459 -26.671 -30.215 1.00 49.97 289 GLY A O 1
ATOM 2368 N N . ARG A 1 290 ? 8.206 -27.519 -32.167 1.00 54.25 290 ARG A N 1
ATOM 2369 C CA . ARG A 1 290 ? 9.078 -26.417 -32.570 1.00 54.25 290 ARG A CA 1
ATOM 2370 C C . ARG A 1 290 ? 8.270 -25.152 -32.834 1.00 54.25 290 ARG A C 1
ATOM 2372 O O . ARG A 1 290 ? 8.649 -24.106 -32.339 1.00 54.25 290 ARG A O 1
ATOM 2379 N N . GLU A 1 291 ? 7.125 -25.241 -33.510 1.00 52.69 291 GLU A N 1
ATOM 2380 C CA . GLU A 1 291 ? 6.189 -24.119 -33.668 1.00 52.69 291 GLU A CA 1
ATOM 2381 C C . GLU A 1 291 ? 5.661 -23.611 -32.326 1.00 52.69 291 GLU A C 1
ATOM 2383 O O . GLU A 1 291 ? 5.633 -22.405 -32.118 1.00 52.69 291 GLU A O 1
ATOM 2388 N N . LYS A 1 292 ? 5.290 -24.490 -31.385 1.00 55.28 292 LYS A N 1
ATOM 2389 C CA . LYS A 1 292 ? 4.864 -24.079 -30.035 1.00 55.28 292 LYS A CA 1
ATOM 2390 C C . LYS A 1 292 ? 6.007 -23.461 -29.230 1.00 55.28 292 LYS A C 1
ATOM 2392 O O . LYS A 1 292 ? 5.779 -22.488 -28.522 1.00 55.28 292 LYS A O 1
ATOM 2397 N N . GLU A 1 293 ? 7.219 -24.000 -29.330 1.00 56.12 293 GLU A N 1
ATOM 2398 C CA . GLU A 1 293 ? 8.404 -23.478 -28.645 1.00 56.12 293 GLU A CA 1
ATOM 2399 C C . GLU A 1 293 ? 8.843 -22.135 -29.239 1.00 56.12 293 GLU A C 1
ATOM 2401 O O . GLU A 1 293 ? 9.149 -21.208 -28.496 1.00 56.12 293 GLU A O 1
ATOM 2406 N N . ILE A 1 294 ? 8.804 -21.994 -30.565 1.00 63.22 294 ILE A N 1
ATOM 2407 C CA . ILE A 1 294 ? 9.033 -20.736 -31.280 1.00 63.22 294 ILE A CA 1
ATOM 2408 C C . ILE A 1 294 ? 7.927 -19.742 -30.928 1.00 63.22 294 ILE A C 1
ATOM 2410 O O . ILE A 1 294 ? 8.238 -18.621 -30.563 1.00 63.22 294 ILE A O 1
ATOM 2414 N N . ALA A 1 295 ? 6.654 -20.136 -30.932 1.00 59.16 295 ALA A N 1
ATOM 2415 C CA . ALA A 1 295 ? 5.544 -19.271 -30.534 1.00 59.16 295 ALA A CA 1
ATOM 2416 C C . ALA A 1 295 ? 5.639 -18.844 -29.063 1.00 59.16 295 ALA A C 1
ATOM 2418 O O . ALA A 1 295 ? 5.286 -17.713 -28.732 1.00 59.16 295 ALA A O 1
ATOM 2419 N N . GLN A 1 296 ? 6.139 -19.715 -28.182 1.00 60.03 296 GLN A N 1
ATOM 2420 C CA . GLN A 1 296 ? 6.383 -19.390 -26.781 1.00 60.03 296 GLN A CA 1
ATOM 2421 C C . GLN A 1 296 ? 7.578 -18.442 -26.632 1.00 60.03 296 GLN A C 1
ATOM 2423 O O . GLN A 1 296 ? 7.441 -17.422 -25.969 1.00 60.03 296 GLN A O 1
ATOM 2428 N N . LYS A 1 297 ? 8.698 -18.698 -27.318 1.00 66.88 297 LYS A N 1
ATOM 2429 C CA . LYS A 1 297 ? 9.864 -17.798 -27.360 1.00 66.88 297 LYS A CA 1
ATOM 2430 C C . LYS A 1 297 ? 9.508 -16.436 -27.949 1.00 66.88 297 LYS A C 1
ATOM 2432 O O . LYS A 1 297 ? 9.905 -15.424 -27.393 1.00 66.88 297 LYS A O 1
ATOM 2437 N N . VAL A 1 298 ? 8.698 -16.402 -29.004 1.00 64.00 298 VAL A N 1
ATOM 2438 C CA . VAL A 1 298 ? 8.169 -15.180 -29.620 1.00 64.00 298 VAL A CA 1
ATOM 2439 C C . VAL A 1 298 ? 7.200 -14.475 -28.671 1.00 64.00 298 VAL A C 1
ATOM 2441 O O . VAL A 1 298 ? 7.273 -13.262 -28.541 1.00 64.00 298 VAL A O 1
ATOM 2444 N N . LYS A 1 299 ? 6.333 -15.187 -27.937 1.00 59.06 299 LYS A N 1
ATOM 2445 C CA . LYS A 1 299 ? 5.511 -14.585 -26.869 1.00 59.06 299 LYS A CA 1
ATOM 2446 C C . LYS A 1 299 ? 6.363 -14.002 -25.747 1.00 59.06 299 LYS A C 1
ATOM 2448 O O . LYS A 1 299 ? 6.050 -12.917 -25.265 1.00 59.06 299 LYS A O 1
ATOM 2453 N N . ASP A 1 300 ? 7.426 -14.688 -25.349 1.00 56.16 300 ASP A N 1
ATOM 2454 C CA . ASP A 1 300 ? 8.335 -14.249 -24.294 1.00 56.16 300 ASP A CA 1
ATOM 2455 C C . ASP A 1 300 ? 9.199 -13.064 -24.762 1.00 56.16 300 ASP A C 1
ATOM 2457 O O . ASP A 1 300 ? 9.416 -12.128 -23.995 1.00 56.16 300 ASP A O 1
ATOM 2461 N N . GLU A 1 301 ? 9.620 -13.031 -26.029 1.00 60.12 301 GLU A N 1
ATOM 2462 C CA . GLU A 1 301 ? 10.287 -11.888 -26.664 1.00 60.12 301 GLU A CA 1
ATOM 2463 C C . GLU A 1 301 ? 9.347 -10.706 -26.868 1.00 60.12 301 GLU A C 1
ATOM 2465 O O . GLU A 1 301 ? 9.738 -9.579 -26.590 1.00 60.12 301 GLU A O 1
ATOM 2470 N N . ILE A 1 302 ? 8.102 -10.932 -27.291 1.00 50.28 302 ILE A N 1
ATOM 2471 C CA . ILE A 1 302 ? 7.070 -9.892 -27.367 1.00 50.28 302 ILE A CA 1
ATOM 2472 C C . ILE A 1 302 ? 6.763 -9.372 -25.961 1.00 50.28 302 ILE A C 1
ATOM 2474 O O . ILE A 1 302 ? 6.612 -8.173 -25.788 1.00 50.28 302 ILE A O 1
ATOM 2478 N N . SER A 1 303 ? 6.728 -10.230 -24.940 1.00 47.91 303 SER A N 1
ATOM 2479 C CA . SER A 1 303 ? 6.563 -9.831 -23.537 1.00 47.91 303 SER A CA 1
ATOM 2480 C C . SER A 1 303 ? 7.760 -9.011 -23.036 1.00 47.91 303 SER A C 1
ATOM 2482 O O . SER A 1 303 ? 7.574 -7.974 -22.404 1.00 47.91 303 SER A O 1
ATOM 2484 N N . LYS A 1 304 ? 8.994 -9.404 -23.382 1.00 53.62 304 LYS A N 1
ATOM 2485 C CA . LYS A 1 304 ? 10.217 -8.635 -23.092 1.00 53.62 304 LYS A CA 1
ATOM 2486 C C . LYS A 1 304 ? 10.253 -7.294 -23.837 1.00 53.62 304 LYS A C 1
ATOM 2488 O O . LYS A 1 304 ? 10.542 -6.287 -23.203 1.00 53.62 304 LYS A O 1
ATOM 2493 N N . LYS A 1 305 ? 9.902 -7.263 -25.128 1.00 48.50 305 LYS A N 1
ATOM 2494 C CA . LYS A 1 305 ? 9.830 -6.054 -25.973 1.00 48.50 305 LYS A CA 1
ATOM 2495 C C . LYS A 1 305 ? 8.683 -5.126 -25.563 1.00 48.50 305 LYS A C 1
ATOM 2497 O O . LYS A 1 305 ? 8.852 -3.914 -25.559 1.00 48.50 305 LYS A O 1
ATOM 2502 N N . ASN A 1 306 ? 7.540 -5.664 -25.138 1.00 44.19 306 ASN A N 1
ATOM 2503 C CA . ASN A 1 306 ? 6.421 -4.879 -24.605 1.00 44.19 306 ASN A CA 1
ATOM 2504 C C . ASN A 1 306 ? 6.737 -4.270 -23.230 1.00 44.19 306 ASN A C 1
ATOM 2506 O O . ASN A 1 306 ? 6.151 -3.249 -22.891 1.00 44.19 306 ASN A O 1
ATOM 2510 N N . LYS A 1 307 ? 7.676 -4.842 -22.457 1.00 47.69 307 LYS A N 1
ATOM 2511 C CA . LYS A 1 307 ? 8.246 -4.175 -21.271 1.00 47.69 307 LYS A CA 1
ATOM 2512 C C . LYS A 1 307 ? 9.168 -3.000 -21.638 1.00 47.69 307 LYS A C 1
ATOM 2514 O O . LYS A 1 307 ? 9.363 -2.123 -20.810 1.00 47.69 307 LYS A O 1
ATOM 2519 N N . THR A 1 308 ? 9.724 -2.978 -22.853 1.00 46.47 308 THR A N 1
ATOM 2520 C CA . THR A 1 308 ? 10.633 -1.926 -23.359 1.00 46.47 308 THR A CA 1
ATOM 2521 C C . THR A 1 308 ? 9.926 -0.864 -24.213 1.00 46.47 308 THR A C 1
ATOM 2523 O O . THR A 1 308 ? 10.426 0.247 -24.357 1.00 46.47 308 THR A O 1
ATOM 2526 N N . SER A 1 309 ? 8.757 -1.180 -24.774 1.00 36.41 309 SER A N 1
ATOM 2527 C CA . SER A 1 309 ? 7.887 -0.251 -25.497 1.00 36.41 309 SER A CA 1
ATOM 2528 C C . SER A 1 309 ? 7.180 0.672 -24.506 1.00 36.41 309 SER A C 1
ATOM 2530 O O . SER A 1 309 ? 6.393 0.203 -23.690 1.00 36.41 309 SER A O 1
ATOM 2532 N N . VAL A 1 310 ? 7.455 1.972 -24.621 1.00 46.41 310 VAL A N 1
ATOM 2533 C CA . VAL A 1 310 ? 6.870 3.122 -23.911 1.00 46.41 310 VAL A CA 1
ATOM 2534 C C . VAL A 1 310 ? 5.378 2.930 -23.588 1.00 46.41 310 VAL A C 1
ATOM 2536 O O . VAL A 1 310 ? 4.494 3.343 -24.333 1.00 46.41 310 VAL A O 1
ATOM 2539 N N . TYR A 1 311 ? 5.084 2.306 -22.449 1.00 44.22 311 TYR A N 1
ATOM 2540 C CA . TYR A 1 311 ? 3.782 2.409 -21.807 1.00 44.22 311 TYR A CA 1
ATOM 2541 C C . TYR A 1 311 ? 3.779 3.701 -20.994 1.00 44.22 311 TYR A C 1
ATOM 2543 O O . TYR A 1 311 ? 4.742 3.992 -20.280 1.00 44.22 311 TYR A O 1
ATOM 2551 N N . LEU A 1 312 ? 2.678 4.457 -21.056 1.00 46.00 312 LEU A N 1
ATOM 2552 C CA . LEU A 1 312 ? 2.361 5.420 -20.004 1.00 46.00 312 LEU A CA 1
ATOM 2553 C C . LEU A 1 312 ? 2.471 4.675 -18.673 1.00 46.00 312 LEU A C 1
ATOM 2555 O O . LEU A 1 312 ? 1.752 3.695 -18.451 1.00 46.00 312 LEU A O 1
ATOM 2559 N N . ARG A 1 313 ? 3.427 5.099 -17.838 1.00 54.34 313 ARG A N 1
ATOM 2560 C CA . ARG A 1 313 ? 3.680 4.474 -16.542 1.00 54.34 313 ARG A CA 1
ATOM 2561 C C . ARG A 1 313 ? 2.366 4.382 -15.789 1.00 54.34 313 ARG A C 1
ATOM 2563 O O . ARG A 1 313 ? 1.648 5.374 -15.653 1.00 54.34 313 ARG A O 1
ATOM 2570 N N . LYS A 1 314 ? 2.051 3.188 -15.296 1.00 54.62 314 LYS A N 1
ATOM 2571 C CA . LYS A 1 314 ? 0.936 3.038 -14.372 1.00 54.62 314 LYS A CA 1
ATOM 2572 C C . LYS A 1 314 ? 1.242 3.904 -13.153 1.00 54.62 314 LYS A C 1
ATOM 2574 O O . LYS A 1 314 ? 2.308 3.729 -12.562 1.00 54.62 314 LYS A O 1
ATOM 2579 N N . PRO A 1 315 ? 0.362 4.851 -12.798 1.00 57.38 315 PRO A N 1
ATOM 2580 C CA . PRO A 1 315 ? 0.599 5.687 -11.637 1.00 57.38 315 PRO A CA 1
ATOM 2581 C C . PRO A 1 315 ? 0.688 4.801 -10.395 1.00 57.38 315 PRO A C 1
ATOM 2583 O O . PRO A 1 315 ? 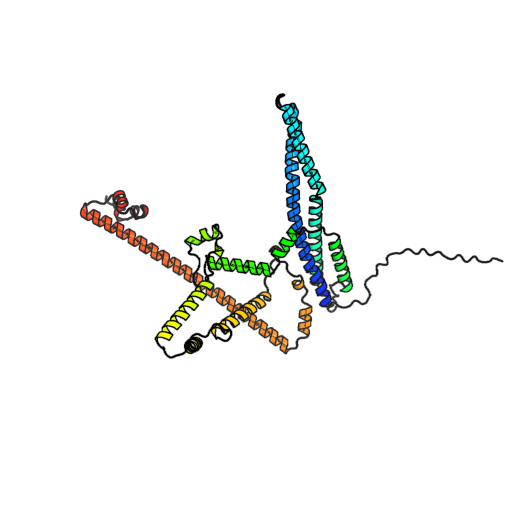-0.064 3.832 -10.276 1.00 57.38 315 PRO A O 1
ATOM 2586 N N . ASP A 1 316 ? 1.538 5.184 -9.440 1.00 56.84 316 ASP A N 1
ATOM 2587 C CA . ASP A 1 316 ? 1.714 4.490 -8.151 1.00 56.84 316 ASP A CA 1
ATOM 2588 C C . ASP A 1 316 ? 0.373 4.280 -7.402 1.00 56.84 316 ASP A C 1
ATOM 2590 O O . ASP A 1 316 ? 0.229 3.397 -6.557 1.00 56.84 316 ASP A O 1
ATOM 2594 N N . ILE A 1 317 ? -0.657 5.054 -7.767 1.00 58.25 317 ILE A N 1
ATOM 2595 C CA . ILE A 1 317 ? -2.052 4.964 -7.307 1.00 58.25 317 ILE A CA 1
ATOM 2596 C C . ILE A 1 317 ? -2.684 3.588 -7.604 1.00 58.25 317 ILE A C 1
ATOM 2598 O O . ILE A 1 317 ? -3.560 3.143 -6.864 1.00 58.25 317 ILE A O 1
ATOM 2602 N N . LEU A 1 318 ? -2.234 2.879 -8.647 1.00 53.06 318 LEU A N 1
ATOM 2603 C CA . LEU A 1 318 ? -2.714 1.530 -8.981 1.00 53.06 318 LEU A CA 1
ATOM 2604 C C . LEU A 1 318 ? -2.139 0.440 -8.056 1.00 53.06 318 LEU A C 1
ATOM 2606 O O . LEU A 1 318 ? -2.478 -0.736 -8.198 1.00 53.06 318 LEU A O 1
ATOM 2610 N N . GLY A 1 319 ? -1.322 0.824 -7.068 1.00 56.53 319 GLY A N 1
ATOM 2611 C CA . GLY A 1 319 ? -0.781 -0.074 -6.052 1.00 56.53 319 GLY A CA 1
ATOM 2612 C C . GLY A 1 319 ? 0.333 -0.987 -6.560 1.00 56.53 319 GLY A C 1
ATOM 2613 O O . GLY A 1 319 ? 0.587 -2.013 -5.927 1.00 56.53 319 GLY A O 1
ATOM 2614 N N . GLU A 1 320 ? 0.955 -0.631 -7.686 1.00 67.31 320 GLU A N 1
ATOM 2615 C CA . GLU A 1 320 ? 2.222 -1.191 -8.159 1.00 67.31 320 GLU A CA 1
ATOM 2616 C C . GLU A 1 320 ? 3.366 -0.342 -7.573 1.00 67.31 320 GLU A C 1
ATOM 2618 O O . GLU A 1 320 ? 3.290 0.887 -7.583 1.00 67.31 320 GLU A O 1
ATOM 2623 N N . LEU A 1 321 ? 4.391 -0.991 -7.009 1.00 74.50 321 LEU A N 1
ATOM 2624 C CA . LEU A 1 321 ? 5.615 -0.324 -6.558 1.00 74.50 321 LEU A CA 1
ATOM 2625 C C . LEU A 1 321 ? 6.592 -0.298 -7.731 1.00 74.50 321 LEU A C 1
ATOM 2627 O O . LEU A 1 321 ? 7.071 -1.346 -8.162 1.00 74.50 321 LEU A O 1
ATOM 2631 N N . ASN A 1 322 ? 6.837 0.892 -8.271 1.00 77.25 322 ASN A N 1
ATOM 2632 C CA . ASN A 1 322 ? 7.714 1.090 -9.417 1.00 77.25 322 ASN A CA 1
ATOM 2633 C C . ASN A 1 322 ? 9.128 1.437 -8.941 1.00 77.25 322 ASN A C 1
ATOM 2635 O O . ASN A 1 322 ? 9.312 2.430 -8.231 1.00 77.25 322 ASN A O 1
ATOM 2639 N N . SER A 1 323 ? 10.129 0.668 -9.382 1.00 82.31 323 SER A N 1
ATOM 2640 C CA . SER A 1 323 ? 11.527 0.961 -9.043 1.00 82.31 323 SER A CA 1
ATOM 2641 C C . SER A 1 323 ? 11.945 2.345 -9.544 1.00 82.31 323 SER A C 1
ATOM 2643 O O . SER A 1 323 ? 11.631 2.728 -10.680 1.00 82.31 323 SER A O 1
ATOM 2645 N N . VAL A 1 324 ? 12.689 3.064 -8.701 1.00 83.94 324 VAL A N 1
ATOM 2646 C CA . VAL A 1 324 ? 13.242 4.399 -8.974 1.00 83.94 324 VAL A CA 1
ATOM 2647 C C . VAL A 1 324 ? 14.228 4.404 -10.141 1.00 83.94 324 VAL A C 1
ATOM 2649 O O . VAL A 1 324 ? 14.438 5.453 -10.745 1.00 83.94 324 VAL A O 1
ATOM 2652 N N . GLU A 1 325 ? 14.767 3.246 -10.531 1.00 81.75 325 GLU A N 1
ATOM 2653 C CA . GLU A 1 325 ? 15.682 3.125 -11.672 1.00 81.75 325 GLU A CA 1
ATOM 2654 C C . GLU A 1 325 ? 15.132 3.750 -12.965 1.00 81.75 325 GLU A C 1
ATOM 2656 O O . GLU A 1 325 ? 15.873 4.312 -13.768 1.00 81.75 325 GLU A O 1
ATOM 2661 N N . HIS A 1 326 ? 13.812 3.728 -13.143 1.00 74.56 326 HIS A N 1
ATOM 2662 C CA . HIS A 1 326 ? 13.161 4.264 -14.333 1.00 74.56 326 HIS A CA 1
ATOM 2663 C C . HIS A 1 326 ? 13.076 5.804 -14.357 1.00 74.56 326 HIS A C 1
ATOM 2665 O O . HIS A 1 326 ? 12.690 6.366 -15.383 1.00 74.56 326 HIS A O 1
ATOM 2671 N N . ASP A 1 327 ? 13.348 6.494 -13.246 1.00 76.62 327 ASP A N 1
ATOM 2672 C CA . ASP A 1 327 ? 13.278 7.961 -13.121 1.00 76.62 327 ASP A CA 1
ATOM 2673 C C . ASP A 1 327 ? 14.659 8.637 -13.291 1.00 76.62 327 ASP A C 1
ATOM 2675 O O . ASP A 1 327 ? 14.795 9.841 -13.084 1.00 76.62 327 ASP A O 1
ATOM 2679 N N . ILE A 1 328 ? 15.686 7.872 -13.674 1.00 82.56 328 ILE A N 1
ATOM 2680 C CA . ILE A 1 328 ? 17.070 8.345 -13.796 1.00 82.56 328 ILE A CA 1
ATOM 2681 C C . ILE A 1 328 ? 17.287 9.085 -15.118 1.00 82.56 328 ILE A C 1
ATOM 2683 O O . ILE A 1 328 ? 16.781 8.683 -16.167 1.00 82.56 328 ILE A O 1
ATOM 2687 N N . HIS A 1 329 ? 18.098 10.144 -15.078 1.00 82.12 329 HIS A N 1
ATOM 2688 C CA . HIS A 1 329 ? 18.553 10.837 -16.279 1.00 82.12 329 HIS A CA 1
ATOM 2689 C C . HIS A 1 329 ? 19.298 9.877 -17.238 1.00 82.12 329 HIS A C 1
ATOM 2691 O O . HIS A 1 329 ? 20.204 9.163 -16.803 1.00 82.12 329 HIS A O 1
ATOM 2697 N N . PRO A 1 330 ? 19.014 9.878 -18.552 1.00 78.06 330 PRO A N 1
ATOM 2698 C CA . PRO A 1 330 ? 19.562 8.912 -19.515 1.00 78.06 330 PRO A CA 1
ATOM 2699 C C . PRO A 1 330 ? 21.048 9.118 -19.870 1.00 78.06 330 PRO A C 1
ATOM 2701 O O . PRO A 1 330 ? 21.530 8.560 -20.852 1.00 78.06 330 PRO A O 1
ATOM 2704 N N . TRP A 1 331 ? 21.810 9.871 -19.070 1.00 75.12 331 TRP A N 1
ATOM 2705 C CA . TRP A 1 331 ? 23.197 10.245 -19.376 1.00 75.12 331 TRP A CA 1
ATOM 2706 C C . TRP A 1 331 ? 24.114 9.031 -19.612 1.00 75.12 331 TRP A C 1
ATOM 2708 O O . TRP A 1 331 ? 25.016 9.108 -20.444 1.00 75.12 331 TRP A O 1
ATOM 2718 N N . ARG A 1 332 ? 23.851 7.904 -18.926 1.00 69.44 332 ARG A N 1
ATOM 2719 C CA . ARG A 1 332 ? 24.548 6.621 -19.130 1.00 69.44 332 ARG A CA 1
ATOM 2720 C C . ARG A 1 332 ? 24.364 6.092 -20.550 1.00 69.44 332 ARG A C 1
ATOM 2722 O O . ARG A 1 332 ? 25.331 5.714 -21.200 1.00 69.44 332 ARG A O 1
ATOM 2729 N N . ILE A 1 333 ? 23.123 6.118 -21.033 1.00 70.12 333 ILE A N 1
ATOM 2730 C CA . ILE A 1 333 ? 22.756 5.646 -22.371 1.00 70.12 333 ILE A CA 1
ATOM 2731 C C . ILE A 1 333 ? 23.415 6.543 -23.420 1.00 70.12 333 ILE A C 1
ATOM 2733 O O . ILE A 1 333 ? 23.974 6.045 -24.387 1.00 70.12 333 ILE A O 1
ATOM 2737 N N . GLU A 1 334 ? 23.422 7.857 -23.199 1.00 69.69 334 GLU A N 1
ATOM 2738 C CA . GLU A 1 334 ? 24.058 8.812 -24.110 1.00 69.69 334 GLU A CA 1
ATOM 2739 C C . GLU A 1 334 ? 25.588 8.659 -24.175 1.00 69.69 334 GLU A C 1
ATOM 2741 O O . GLU A 1 334 ? 26.183 8.830 -25.238 1.00 69.69 334 GLU A O 1
ATOM 2746 N N . GLU A 1 335 ? 26.258 8.352 -23.060 1.00 66.94 335 GLU A N 1
ATOM 2747 C CA . GLU A 1 335 ? 27.700 8.071 -23.066 1.00 66.94 335 GLU A CA 1
ATOM 2748 C C . GLU A 1 335 ? 28.042 6.745 -23.739 1.00 66.94 335 GLU A C 1
ATOM 2750 O O . GLU A 1 335 ? 29.051 6.659 -24.441 1.00 66.94 335 GLU A O 1
ATOM 2755 N N . GLU A 1 336 ? 27.223 5.716 -23.540 1.00 62.53 336 GLU A N 1
ATOM 2756 C CA . GLU A 1 336 ? 27.354 4.455 -24.266 1.00 62.53 336 GLU A CA 1
ATOM 2757 C C . GLU A 1 336 ? 27.121 4.671 -25.767 1.00 62.53 336 GLU A C 1
ATOM 2759 O O . GLU A 1 336 ? 27.930 4.222 -26.572 1.00 62.53 336 GLU A O 1
ATOM 2764 N N . GLU A 1 337 ? 26.106 5.450 -26.152 1.00 62.16 337 GLU A N 1
ATOM 2765 C CA . GLU A 1 337 ? 25.833 5.836 -27.543 1.00 62.16 337 GLU A CA 1
ATOM 2766 C C . GLU A 1 337 ? 26.991 6.598 -28.195 1.00 62.16 337 GLU A C 1
ATOM 2768 O O . GLU A 1 337 ? 27.309 6.336 -29.352 1.00 62.16 337 GLU A O 1
ATOM 2773 N N . LYS A 1 338 ? 27.682 7.479 -27.462 1.00 64.25 338 LYS A N 1
ATOM 2774 C CA . LYS A 1 338 ? 28.890 8.165 -27.959 1.00 64.25 338 LYS A CA 1
ATOM 2775 C C . LYS A 1 338 ? 30.083 7.224 -28.173 1.00 64.25 338 LYS A C 1
ATOM 2777 O O . LYS A 1 338 ? 30.994 7.578 -28.918 1.00 64.25 338 LYS A O 1
ATOM 2782 N N . LYS A 1 339 ? 30.103 6.055 -27.521 1.00 62.38 339 LYS A N 1
ATOM 2783 C CA . LYS A 1 339 ? 31.146 5.025 -27.680 1.00 62.38 339 LYS A CA 1
ATOM 2784 C C . LYS A 1 339 ? 30.840 4.037 -28.816 1.00 62.38 339 LYS A C 1
ATOM 2786 O O . LYS A 1 339 ? 31.728 3.263 -29.168 1.00 62.38 339 LYS A O 1
ATOM 2791 N N . LEU A 1 340 ? 29.626 4.046 -29.379 1.00 58.47 340 LEU A N 1
ATOM 2792 C CA . LEU A 1 340 ? 29.256 3.207 -30.525 1.00 58.47 340 LEU A CA 1
ATOM 2793 C C . LEU A 1 340 ? 29.923 3.715 -31.818 1.00 58.47 340 LEU A C 1
ATOM 2795 O O . LEU A 1 340 ? 29.948 4.913 -32.095 1.00 58.47 340 LEU A O 1
ATOM 2799 N N . SER A 1 341 ? 30.444 2.792 -32.631 1.00 63.69 341 SER A N 1
ATOM 2800 C CA . SER A 1 341 ? 31.030 3.106 -33.940 1.00 63.69 341 SER A CA 1
ATOM 2801 C C . SER A 1 341 ? 29.931 3.373 -34.982 1.00 63.69 341 SER A C 1
ATOM 2803 O O . SER A 1 341 ? 28.790 2.943 -34.814 1.00 63.69 341 SER A O 1
ATOM 2805 N N . SER A 1 342 ? 30.252 4.046 -36.095 1.00 62.75 342 SER A N 1
ATOM 2806 C CA . SER A 1 342 ? 29.292 4.354 -37.178 1.00 62.75 342 SER A CA 1
ATOM 2807 C C . SER A 1 342 ? 28.445 3.155 -37.663 1.00 62.75 342 SER A C 1
ATOM 2809 O O . SER A 1 342 ? 27.247 3.349 -37.872 1.00 62.75 342 SER A O 1
ATOM 2811 N N . PRO A 1 343 ? 28.981 1.919 -37.781 1.00 61.97 343 PRO A N 1
ATOM 2812 C CA . PRO A 1 343 ? 28.192 0.739 -38.150 1.00 61.97 343 PRO A CA 1
ATOM 2813 C C . PRO A 1 343 ? 27.170 0.322 -37.080 1.00 61.97 343 PRO A C 1
ATOM 2815 O O . PRO A 1 343 ? 26.093 -0.171 -37.409 1.00 61.97 343 PRO A O 1
ATOM 2818 N N . ASP A 1 344 ? 27.482 0.532 -35.799 1.00 59.38 344 ASP A N 1
ATOM 2819 C CA . ASP A 1 344 ? 26.606 0.153 -34.685 1.00 59.38 344 ASP A CA 1
ATOM 2820 C C . ASP A 1 344 ? 25.403 1.106 -34.581 1.00 59.38 344 ASP A C 1
ATOM 2822 O O . ASP A 1 344 ? 24.291 0.692 -34.243 1.00 59.38 344 ASP A O 1
ATOM 2826 N N . ILE A 1 345 ? 25.607 2.383 -34.928 1.00 63.09 345 ILE A N 1
ATOM 2827 C CA . ILE A 1 345 ? 24.547 3.399 -35.016 1.00 63.09 345 ILE A CA 1
ATOM 2828 C C . ILE A 1 345 ? 23.587 3.057 -36.164 1.00 63.09 345 ILE A C 1
ATOM 2830 O O . ILE A 1 345 ? 22.370 3.059 -35.971 1.00 63.09 345 ILE A O 1
ATOM 2834 N N . GLU A 1 346 ? 24.120 2.680 -37.329 1.00 69.38 346 GLU A N 1
ATOM 2835 C CA . GLU A 1 346 ? 23.320 2.279 -38.491 1.00 69.38 346 GLU A CA 1
ATOM 2836 C C . GLU A 1 346 ? 22.512 0.996 -38.213 1.00 69.38 346 GLU A C 1
ATOM 2838 O O . GLU A 1 346 ? 21.319 0.923 -38.525 1.00 69.38 346 GLU A O 1
ATOM 2843 N N . ALA A 1 347 ? 23.109 0.015 -37.525 1.00 71.44 347 ALA A N 1
ATOM 2844 C CA . ALA A 1 347 ? 22.418 -1.197 -37.086 1.00 71.44 347 ALA A CA 1
ATOM 2845 C C . ALA A 1 347 ? 21.285 -0.902 -36.084 1.00 71.44 347 ALA A C 1
ATOM 2847 O O . ALA A 1 347 ? 20.196 -1.479 -36.178 1.00 71.44 347 ALA A O 1
ATOM 2848 N N . LYS A 1 348 ? 21.501 0.028 -35.145 1.00 70.19 348 LYS A N 1
ATOM 2849 C CA . LYS A 1 348 ? 20.487 0.450 -34.167 1.00 70.19 348 LYS A CA 1
ATOM 2850 C C . LYS A 1 348 ? 19.320 1.188 -34.829 1.00 70.19 348 LYS A C 1
ATOM 2852 O O . LYS A 1 348 ? 18.162 0.936 -34.488 1.00 70.19 348 LYS A O 1
ATOM 2857 N N . GLU A 1 349 ? 19.595 2.063 -35.794 1.00 72.75 349 GLU A N 1
ATOM 2858 C CA . GLU A 1 349 ? 18.555 2.740 -36.576 1.00 72.75 349 GLU A CA 1
ATOM 2859 C C . GLU A 1 349 ? 17.747 1.767 -37.438 1.00 72.75 349 GLU A C 1
ATOM 2861 O O . GLU A 1 349 ? 16.519 1.883 -37.515 1.00 72.75 349 GLU A O 1
ATOM 2866 N N . LEU A 1 350 ? 18.410 0.783 -38.052 1.00 79.56 350 LEU A N 1
ATOM 2867 C CA . LEU A 1 350 ? 17.749 -0.264 -38.825 1.00 79.56 350 LEU A CA 1
ATOM 2868 C C . LEU A 1 350 ? 16.808 -1.094 -37.940 1.00 79.56 350 LEU A C 1
ATOM 2870 O O . LEU A 1 350 ? 15.641 -1.274 -38.294 1.00 79.56 350 LEU A O 1
ATOM 2874 N N . ALA A 1 351 ? 17.271 -1.505 -36.756 1.00 71.81 351 ALA A N 1
ATOM 2875 C CA . ALA A 1 351 ? 16.465 -2.246 -35.787 1.00 71.81 351 ALA A CA 1
ATOM 2876 C C . ALA A 1 351 ? 15.254 -1.435 -35.288 1.00 71.81 351 ALA A C 1
ATOM 2878 O O . ALA A 1 351 ? 14.152 -1.972 -35.149 1.00 71.81 351 ALA A O 1
ATOM 2879 N N . LYS A 1 352 ? 15.420 -0.123 -35.064 1.00 75.56 352 LYS A N 1
ATOM 2880 C CA . LYS A 1 352 ? 14.317 0.775 -34.681 1.00 75.56 352 LYS A CA 1
ATOM 2881 C C . LYS A 1 352 ? 13.271 0.889 -35.795 1.00 75.56 352 LYS A C 1
ATOM 2883 O O . LYS A 1 352 ? 12.078 0.782 -35.516 1.00 75.56 352 LYS A O 1
ATOM 2888 N N . LYS A 1 353 ? 13.709 1.035 -37.052 1.00 78.38 353 LYS A N 1
ATOM 2889 C CA . LYS A 1 353 ? 12.821 1.064 -38.228 1.00 78.38 353 LYS A CA 1
ATOM 2890 C C . LYS A 1 353 ? 12.093 -0.265 -38.436 1.00 78.38 353 LYS A C 1
ATOM 2892 O O . LYS A 1 353 ? 10.930 -0.262 -38.831 1.00 78.38 353 LYS A O 1
ATOM 2897 N N . GLU A 1 354 ? 12.744 -1.401 -38.194 1.00 81.12 354 GLU A N 1
ATOM 2898 C CA . GLU A 1 354 ? 12.087 -2.713 -38.247 1.00 81.12 354 GLU A CA 1
ATOM 2899 C C . GLU A 1 354 ? 11.018 -2.866 -37.168 1.00 81.12 354 GLU A C 1
ATOM 2901 O O . GLU A 1 354 ? 9.900 -3.280 -37.477 1.00 81.12 354 GLU A O 1
ATOM 2906 N N . LEU A 1 355 ? 11.320 -2.463 -35.933 1.00 76.38 355 LEU A N 1
ATOM 2907 C CA . LEU A 1 355 ? 10.355 -2.506 -34.838 1.00 76.38 355 LEU A CA 1
ATOM 2908 C C . LEU A 1 355 ? 9.129 -1.633 -35.136 1.00 76.38 355 LEU A C 1
ATOM 2910 O O . LEU A 1 355 ? 8.001 -2.069 -34.925 1.00 76.38 355 LEU A O 1
ATOM 2914 N N . GLU A 1 356 ? 9.335 -0.432 -35.677 1.00 76.94 356 GLU A N 1
ATOM 2915 C CA . GLU A 1 356 ? 8.251 0.473 -36.072 1.00 76.94 356 GLU A CA 1
ATOM 2916 C C . GLU A 1 356 ? 7.397 -0.100 -37.217 1.00 76.94 356 GLU A C 1
ATOM 2918 O O . GLU A 1 356 ? 6.172 0.033 -37.240 1.00 76.94 356 GLU A O 1
ATOM 2923 N N . LYS A 1 357 ? 8.015 -0.821 -38.160 1.00 81.94 357 LYS A N 1
ATOM 2924 C CA . LYS A 1 357 ? 7.270 -1.564 -39.187 1.00 81.94 357 LYS A CA 1
ATOM 2925 C C . LYS A 1 357 ? 6.435 -2.690 -38.577 1.00 81.94 357 LYS A C 1
ATOM 2927 O O . LYS A 1 357 ? 5.300 -2.894 -39.007 1.00 81.94 357 LYS A O 1
ATOM 2932 N N . GLU A 1 358 ? 6.964 -3.429 -37.603 1.00 74.19 358 GLU A N 1
ATOM 2933 C CA . GLU A 1 358 ? 6.217 -4.490 -36.916 1.00 74.19 358 GLU A CA 1
ATOM 2934 C C . GLU A 1 358 ? 5.035 -3.946 -36.106 1.00 74.19 358 GLU A C 1
ATOM 2936 O O . GLU A 1 358 ? 3.945 -4.522 -36.153 1.00 74.19 358 GLU A O 1
ATOM 2941 N N . THR A 1 359 ? 5.216 -2.840 -35.379 1.00 75.44 359 THR A N 1
ATOM 2942 C CA . THR A 1 359 ? 4.138 -2.216 -34.596 1.00 75.44 359 THR A CA 1
ATOM 2943 C C . THR A 1 359 ? 3.032 -1.686 -35.502 1.00 75.44 359 THR A C 1
ATOM 2945 O O . THR A 1 359 ? 1.858 -1.961 -35.248 1.00 75.44 359 THR A O 1
ATOM 2948 N N . ASN A 1 360 ? 3.390 -1.028 -36.607 1.00 82.00 360 ASN A N 1
ATOM 2949 C CA . ASN A 1 360 ? 2.423 -0.549 -37.592 1.00 82.00 360 ASN A CA 1
ATOM 2950 C C . ASN A 1 360 ? 1.637 -1.704 -38.231 1.00 82.00 360 ASN A C 1
ATOM 2952 O O . ASN A 1 360 ? 0.414 -1.621 -38.342 1.00 82.00 360 ASN A O 1
ATOM 2956 N N . LYS A 1 361 ? 2.296 -2.821 -38.572 1.00 85.19 361 LYS A N 1
ATOM 2957 C CA . LYS A 1 361 ? 1.611 -4.027 -39.074 1.00 85.19 361 LYS A CA 1
ATOM 2958 C C . LYS A 1 361 ? 0.638 -4.613 -38.048 1.00 85.19 361 LYS A C 1
ATOM 2960 O O . LYS A 1 361 ? -0.477 -4.979 -38.409 1.00 85.19 361 LYS A O 1
ATOM 2965 N N . LYS A 1 362 ? 1.029 -4.688 -36.771 1.00 75.81 362 LYS A N 1
ATOM 2966 C CA . LYS A 1 362 ? 0.146 -5.175 -35.695 1.00 75.81 362 LYS A CA 1
ATOM 2967 C C . LYS A 1 362 ? -1.075 -4.278 -35.512 1.00 75.81 362 LYS A C 1
ATOM 2969 O O . LYS A 1 362 ? -2.180 -4.792 -35.380 1.00 75.81 362 LYS A O 1
ATOM 2974 N N . MET A 1 363 ? -0.888 -2.961 -35.548 1.00 79.25 363 MET A N 1
ATOM 2975 C CA . MET A 1 363 ? -1.991 -2.003 -35.455 1.00 79.25 363 MET A CA 1
ATOM 2976 C C . MET A 1 363 ? -2.950 -2.134 -36.647 1.00 79.25 363 MET A C 1
ATOM 2978 O O . MET A 1 363 ? -4.164 -2.122 -36.466 1.00 79.25 363 MET A O 1
ATOM 2982 N N . GLN A 1 364 ? -2.420 -2.328 -37.858 1.00 82.19 364 GLN A N 1
ATOM 2983 C CA . GLN A 1 364 ? -3.234 -2.589 -39.049 1.00 82.19 364 GLN A CA 1
ATOM 2984 C C . GLN A 1 364 ? -4.048 -3.881 -38.922 1.00 82.19 364 GLN A C 1
ATOM 2986 O O . GLN A 1 364 ? -5.242 -3.860 -39.210 1.00 82.19 364 GLN A O 1
ATOM 2991 N N . LEU A 1 365 ? -3.438 -4.973 -38.447 1.00 86.06 365 LEU A N 1
ATOM 2992 C CA . LEU A 1 365 ? -4.134 -6.242 -38.204 1.00 86.06 365 LEU A CA 1
ATOM 2993 C C . LEU A 1 365 ? -5.260 -6.086 -37.175 1.00 86.06 365 LEU A C 1
ATOM 2995 O O . LEU A 1 365 ? -6.374 -6.525 -37.429 1.00 86.06 365 LEU A O 1
ATOM 2999 N N . GLN A 1 366 ? -5.009 -5.391 -36.062 1.00 79.75 366 GLN A N 1
ATOM 3000 C CA . GLN A 1 366 ? -6.039 -5.129 -35.050 1.00 79.75 366 GLN A CA 1
ATOM 3001 C C . GLN A 1 366 ? -7.199 -4.289 -35.594 1.00 79.75 366 GLN A C 1
ATOM 3003 O O . GLN A 1 366 ? -8.361 -4.565 -35.300 1.00 79.75 366 GLN A O 1
ATOM 3008 N N . ASN A 1 367 ? -6.903 -3.276 -36.411 1.00 87.12 367 ASN A N 1
ATOM 3009 C CA . ASN A 1 367 ? -7.938 -2.469 -37.052 1.00 87.12 367 ASN A CA 1
ATOM 3010 C C . ASN A 1 367 ? -8.763 -3.298 -38.052 1.00 87.12 367 ASN A C 1
ATOM 3012 O O . ASN A 1 367 ? -9.981 -3.138 -38.110 1.00 87.12 367 ASN A O 1
ATOM 3016 N N . GLN A 1 368 ? -8.124 -4.205 -38.800 1.00 85.19 368 GLN A N 1
ATOM 3017 C CA . GLN A 1 368 ? -8.812 -5.136 -39.701 1.00 85.19 368 GLN A CA 1
ATOM 3018 C C . GLN A 1 368 ? -9.696 -6.130 -38.938 1.00 85.19 368 GLN A C 1
ATOM 3020 O O . GLN A 1 368 ? -10.847 -6.325 -39.319 1.00 85.19 368 GLN A O 1
ATOM 3025 N N . GLU A 1 369 ? -9.202 -6.715 -37.844 1.00 83.75 369 GLU A N 1
ATOM 3026 C CA . GLU A 1 369 ? -9.987 -7.608 -36.981 1.00 83.75 369 GLU A CA 1
ATOM 3027 C C . GLU A 1 369 ? -11.213 -6.899 -36.404 1.00 83.75 369 GLU A C 1
ATOM 3029 O O . GLU A 1 369 ? -12.312 -7.451 -36.422 1.00 83.75 369 GLU A O 1
ATOM 3034 N N . LYS A 1 370 ? -11.052 -5.652 -35.945 1.00 86.25 370 LYS A N 1
ATOM 3035 C CA . LYS A 1 370 ? -12.159 -4.858 -35.406 1.00 86.25 370 LYS A CA 1
ATOM 3036 C C . LYS A 1 370 ? -13.240 -4.597 -36.457 1.00 86.25 370 LYS A C 1
ATOM 3038 O O . LYS A 1 370 ? -14.418 -4.772 -36.161 1.00 86.25 370 LYS A O 1
ATOM 3043 N N . LEU A 1 371 ? -12.842 -4.232 -37.677 1.00 90.69 371 LEU A N 1
ATOM 3044 C CA . LEU A 1 371 ? -13.774 -4.027 -38.787 1.00 90.69 371 LEU A CA 1
ATOM 3045 C C . LEU A 1 371 ? -14.521 -5.321 -39.142 1.00 90.69 371 LEU A C 1
ATOM 3047 O O . LEU A 1 371 ? -15.716 -5.300 -39.420 1.00 90.69 371 LEU A O 1
ATOM 3051 N N . LEU A 1 372 ? -13.823 -6.457 -39.122 1.00 87.94 372 LEU A N 1
ATOM 3052 C CA . LEU A 1 372 ? -14.411 -7.754 -39.445 1.00 87.94 372 LEU A CA 1
ATOM 3053 C C . LEU A 1 372 ? -15.415 -8.204 -38.372 1.00 87.94 372 LEU A C 1
ATOM 3055 O O . LEU A 1 372 ? -16.465 -8.743 -38.710 1.00 87.94 372 LEU A O 1
ATOM 3059 N N . LEU A 1 373 ? -15.135 -7.929 -37.094 1.00 84.56 373 LEU A N 1
ATOM 3060 C CA . LEU A 1 373 ? -16.079 -8.163 -35.996 1.00 84.56 373 LEU A CA 1
ATOM 3061 C C . LEU A 1 373 ? -17.347 -7.313 -36.136 1.00 84.56 373 LEU A C 1
ATOM 3063 O O . LEU A 1 373 ? -18.443 -7.846 -35.991 1.00 84.56 373 LEU A O 1
ATOM 3067 N N . GLU A 1 374 ? -17.204 -6.034 -36.482 1.00 88.38 374 GLU A N 1
ATOM 3068 C CA . GLU A 1 374 ? -18.338 -5.131 -36.715 1.00 88.38 374 GLU A CA 1
ATOM 3069 C C . GLU A 1 374 ? -19.214 -5.617 -37.884 1.00 88.38 374 GLU A C 1
ATOM 3071 O O . GLU A 1 374 ? -20.438 -5.655 -37.779 1.00 88.38 374 GLU A O 1
ATOM 3076 N N . GLN A 1 375 ? -18.601 -6.102 -38.970 1.00 83.88 375 GLN A N 1
ATOM 3077 C CA . GLN A 1 375 ? -19.334 -6.710 -40.087 1.00 83.88 375 GLN A CA 1
ATOM 3078 C C . GLN A 1 375 ? -20.070 -7.999 -39.696 1.00 83.88 375 GLN A C 1
ATOM 3080 O O . GLN A 1 375 ? -21.175 -8.242 -40.179 1.00 83.88 375 GLN A O 1
ATOM 3085 N N . ILE A 1 376 ? -19.469 -8.844 -38.852 1.00 85.75 376 ILE A N 1
ATOM 3086 C CA . ILE A 1 376 ? -20.119 -10.064 -38.350 1.00 85.75 376 ILE A CA 1
ATOM 3087 C C . ILE A 1 376 ? -21.331 -9.710 -37.484 1.00 85.75 376 ILE A C 1
ATOM 3089 O O . ILE A 1 376 ? -22.360 -10.378 -37.575 1.00 85.75 376 ILE A O 1
ATOM 3093 N N . GLU A 1 377 ? -21.219 -8.679 -36.649 1.00 85.81 377 GLU A N 1
ATOM 3094 C CA . GLU A 1 377 ? -22.309 -8.232 -35.782 1.00 85.81 377 GLU A CA 1
ATOM 3095 C C . GLU A 1 377 ? -23.477 -7.665 -36.595 1.00 85.81 377 GLU A C 1
ATOM 3097 O O . GLU A 1 377 ? -24.614 -8.072 -36.373 1.00 85.81 377 GLU A O 1
ATOM 3102 N N . LEU A 1 378 ? -23.200 -6.843 -37.613 1.00 89.62 378 LEU A N 1
ATOM 3103 C CA . LEU A 1 378 ? -24.228 -6.349 -38.535 1.00 89.62 378 LEU A CA 1
ATOM 3104 C C . LEU A 1 378 ? -24.962 -7.487 -39.252 1.00 89.62 378 LEU A C 1
ATOM 3106 O O . LEU A 1 378 ? -26.188 -7.505 -39.265 1.00 89.62 378 LEU A O 1
ATOM 3110 N N . LYS A 1 379 ? -24.232 -8.478 -39.777 1.00 88.31 379 LYS A N 1
ATOM 3111 C CA . LYS A 1 379 ? -24.856 -9.645 -40.420 1.00 88.31 379 LYS A CA 1
ATOM 3112 C C . LYS A 1 379 ? -25.740 -10.439 -39.467 1.00 88.31 379 LYS A C 1
ATOM 3114 O O . LYS A 1 379 ? -26.800 -10.897 -39.871 1.00 88.31 379 LYS A O 1
ATOM 3119 N N . ARG A 1 380 ? -25.329 -10.589 -38.204 1.00 84.56 380 ARG A N 1
ATOM 3120 C CA . ARG A 1 380 ? -26.152 -11.262 -37.192 1.00 84.56 380 ARG A CA 1
ATOM 3121 C C . ARG A 1 380 ? -27.454 -10.503 -36.942 1.00 84.56 380 ARG A C 1
ATOM 3123 O O . ARG A 1 380 ? -28.505 -11.126 -36.896 1.00 84.56 380 ARG A O 1
ATOM 3130 N N . MET A 1 381 ? -27.385 -9.178 -36.820 1.00 84.88 381 MET A N 1
ATOM 3131 C CA . MET A 1 381 ? -28.574 -8.339 -36.642 1.00 84.88 381 MET A CA 1
ATOM 3132 C C . MET A 1 381 ? -29.523 -8.442 -37.845 1.00 84.88 381 MET A C 1
ATOM 3134 O O . MET A 1 381 ? -30.731 -8.563 -37.660 1.00 84.88 381 MET A O 1
ATOM 3138 N N . GLU A 1 382 ? -28.984 -8.453 -39.068 1.00 88.62 382 GLU A N 1
ATOM 3139 C CA . GLU A 1 382 ? -29.768 -8.662 -40.293 1.00 88.62 382 GLU A CA 1
ATOM 3140 C C . GLU A 1 382 ? -30.427 -10.053 -40.329 1.00 88.62 382 GLU A C 1
ATOM 3142 O O . GLU A 1 382 ? -31.588 -10.180 -40.717 1.00 88.62 382 GLU A O 1
ATOM 3147 N N . GLU A 1 383 ? -29.711 -11.104 -39.917 1.00 85.38 383 GLU A N 1
ATOM 3148 C CA . GLU A 1 383 ? -30.247 -12.469 -39.823 1.00 85.38 383 GLU A CA 1
ATOM 3149 C C . GLU A 1 383 ? -31.383 -12.566 -38.790 1.00 85.38 383 GLU A C 1
ATOM 3151 O O . GLU A 1 383 ? -32.431 -13.143 -39.090 1.00 85.38 383 GLU A O 1
ATOM 3156 N N . GLU A 1 384 ? -31.216 -11.955 -37.612 1.00 85.62 384 GLU A N 1
ATOM 3157 C CA . GLU A 1 384 ? -32.241 -11.891 -36.560 1.00 85.62 384 GLU A CA 1
ATOM 3158 C C . GLU A 1 384 ? -33.492 -11.127 -37.029 1.00 85.62 384 GLU A C 1
ATOM 3160 O O . GLU A 1 384 ? -34.622 -11.575 -36.809 1.00 85.62 384 GLU A O 1
ATOM 3165 N N . GLU A 1 385 ? -33.318 -10.004 -37.734 1.00 90.12 385 GLU A N 1
ATOM 3166 C CA . GLU A 1 385 ? -34.430 -9.238 -38.305 1.00 90.12 385 GLU A CA 1
ATOM 3167 C C . GLU A 1 385 ? -35.193 -10.056 -39.358 1.00 90.12 385 GLU A C 1
ATOM 3169 O O . GLU A 1 385 ? -36.428 -10.111 -39.341 1.00 90.12 385 GLU A O 1
ATOM 3174 N N . GLN A 1 386 ? -34.476 -10.760 -40.241 1.00 88.12 386 GLN A N 1
ATOM 3175 C CA . GLN A 1 386 ? -35.091 -11.641 -41.234 1.00 88.12 386 GLN A CA 1
ATOM 3176 C C . GLN A 1 386 ? -35.858 -12.801 -40.593 1.00 88.12 386 GLN A C 1
ATOM 3178 O O . GLN A 1 386 ? -36.938 -13.161 -41.071 1.00 88.12 386 GLN A O 1
ATOM 3183 N N . GLU A 1 387 ? -35.329 -13.396 -39.525 1.00 88.12 387 GLU A N 1
ATOM 3184 C CA . GLU A 1 387 ? -36.014 -14.461 -38.792 1.00 88.12 387 GLU A CA 1
ATOM 3185 C C . GLU A 1 387 ? -37.310 -13.945 -38.155 1.00 88.12 387 GLU A C 1
ATOM 3187 O O . GLU A 1 387 ? -38.364 -14.571 -38.294 1.00 88.12 387 GLU A O 1
ATOM 3192 N N . LEU A 1 388 ? -37.273 -12.755 -37.555 1.00 87.81 388 LEU A N 1
ATOM 3193 C CA . LEU A 1 388 ? -38.443 -12.126 -36.949 1.00 87.81 388 LEU A CA 1
ATOM 3194 C C . LEU A 1 388 ? -39.523 -11.801 -37.993 1.00 87.81 388 LEU A C 1
ATOM 3196 O O . LEU A 1 388 ? -40.707 -12.056 -37.755 1.00 87.81 388 LEU A O 1
ATOM 3200 N N . ILE A 1 389 ? -39.131 -11.319 -39.178 1.00 88.19 389 ILE A N 1
ATOM 3201 C CA . ILE A 1 389 ? -40.050 -11.115 -40.310 1.00 88.19 389 ILE A CA 1
ATOM 3202 C C . ILE A 1 389 ? -40.696 -12.442 -40.731 1.00 88.19 389 ILE A C 1
ATOM 3204 O O . ILE A 1 389 ? -41.914 -12.493 -40.920 1.00 88.19 389 ILE A O 1
ATOM 3208 N N . ARG A 1 390 ? -39.921 -13.531 -40.836 1.00 89.38 390 ARG A N 1
ATOM 3209 C CA . ARG A 1 390 ? -40.456 -14.861 -41.183 1.00 89.38 390 ARG A CA 1
ATOM 3210 C C . ARG A 1 390 ? -41.452 -15.370 -40.143 1.00 89.38 390 ARG A C 1
ATOM 3212 O O . ARG A 1 390 ? -42.496 -15.899 -40.520 1.00 89.38 390 ARG A O 1
ATOM 3219 N N . ILE A 1 391 ? -41.155 -15.199 -38.854 1.00 86.94 391 ILE A N 1
ATOM 3220 C CA . ILE A 1 391 ? -42.055 -15.595 -37.762 1.00 86.94 391 ILE A CA 1
ATOM 3221 C C . ILE A 1 391 ? -43.368 -14.810 -37.847 1.00 86.94 391 ILE A C 1
ATOM 3223 O O . ILE A 1 391 ? -44.437 -15.421 -37.837 1.00 86.94 391 ILE A O 1
ATOM 3227 N N . LYS A 1 392 ? -43.301 -13.483 -38.022 1.00 88.25 392 LYS A N 1
ATOM 3228 C CA . LYS A 1 392 ? -44.492 -12.633 -38.186 1.00 88.25 392 LYS A CA 1
ATOM 3229 C C . LYS A 1 392 ? -45.336 -13.038 -39.392 1.00 88.25 392 LYS A C 1
ATOM 3231 O O . LYS A 1 392 ? -46.551 -13.166 -39.271 1.00 88.25 392 LYS A O 1
ATOM 3236 N N . GLN A 1 393 ? -44.708 -13.302 -40.539 1.00 88.56 393 GLN A N 1
ATOM 3237 C CA . GLN A 1 393 ? -45.414 -13.784 -41.731 1.00 88.56 393 GLN A CA 1
ATOM 3238 C C . GLN A 1 393 ? -46.099 -15.134 -41.489 1.00 88.56 393 GLN A C 1
ATOM 3240 O O . GLN A 1 393 ? -47.239 -15.327 -41.903 1.00 88.56 393 GLN A O 1
ATOM 3245 N N . ASN A 1 394 ? -45.437 -16.062 -40.793 1.00 90.06 394 ASN A N 1
ATOM 3246 C CA . ASN A 1 394 ? -46.016 -17.361 -40.458 1.00 90.06 394 ASN A CA 1
ATOM 3247 C C . ASN A 1 394 ? -47.238 -17.227 -39.533 1.00 90.06 394 ASN A C 1
ATOM 3249 O O . ASN A 1 394 ? -48.271 -17.846 -39.783 1.00 90.06 394 ASN A O 1
ATOM 3253 N N . ILE A 1 395 ? -47.144 -16.386 -38.499 1.00 87.75 395 ILE A N 1
ATOM 3254 C CA . ILE A 1 395 ? -48.263 -16.069 -37.600 1.00 87.75 395 ILE A CA 1
ATOM 3255 C C . ILE A 1 395 ? -49.437 -15.474 -38.391 1.00 87.75 395 ILE A C 1
ATOM 3257 O O . ILE A 1 395 ? -50.556 -15.976 -38.293 1.00 87.75 395 ILE A O 1
ATOM 3261 N N . ASN A 1 396 ? -49.173 -14.479 -39.242 1.00 87.31 396 ASN A N 1
ATOM 3262 C CA . ASN A 1 396 ? -50.191 -13.834 -40.072 1.00 87.31 396 ASN A CA 1
ATOM 3263 C C . ASN A 1 396 ? -50.897 -14.834 -41.005 1.00 87.31 396 ASN A C 1
ATOM 3265 O O . ASN A 1 396 ? -52.123 -14.853 -41.110 1.00 87.31 396 ASN A O 1
ATOM 3269 N N . ASN A 1 397 ? -50.133 -15.738 -41.626 1.00 88.69 397 ASN A N 1
ATOM 3270 C CA . ASN A 1 397 ? -50.683 -16.794 -42.473 1.00 88.69 397 ASN A CA 1
ATOM 3271 C C . ASN A 1 397 ? -51.574 -17.763 -41.682 1.00 88.69 397 ASN A C 1
ATOM 3273 O O . ASN A 1 397 ? -52.646 -18.123 -42.165 1.00 88.69 397 ASN A O 1
ATOM 3277 N N . ARG A 1 398 ? -51.176 -18.156 -40.462 1.00 87.62 398 ARG A N 1
ATOM 3278 C CA . ARG A 1 398 ? -51.984 -19.027 -39.586 1.00 87.62 398 ARG A CA 1
ATOM 3279 C C . ARG A 1 398 ? -53.308 -18.372 -39.194 1.00 87.62 398 ARG A C 1
ATOM 3281 O O . ARG A 1 398 ? -54.346 -19.033 -39.243 1.00 87.62 398 ARG A O 1
ATOM 3288 N N . ILE A 1 399 ? -53.286 -17.084 -38.842 1.00 86.62 399 ILE A N 1
ATOM 3289 C CA . ILE A 1 399 ? -54.502 -16.325 -38.518 1.00 86.62 399 ILE A CA 1
ATOM 3290 C C . ILE A 1 399 ? -55.396 -16.228 -39.760 1.00 86.62 399 ILE A C 1
ATOM 3292 O O . ILE A 1 399 ? -56.578 -16.564 -39.695 1.00 86.62 399 ILE A O 1
ATOM 3296 N N . THR A 1 400 ? -54.831 -15.867 -40.916 1.00 88.06 400 THR A N 1
ATOM 3297 C CA . THR A 1 400 ? -55.557 -15.813 -42.195 1.00 88.06 400 THR A CA 1
ATOM 3298 C C . THR A 1 400 ? -56.196 -17.160 -42.551 1.00 88.06 400 THR A C 1
ATOM 3300 O O . THR A 1 400 ? -57.364 -17.218 -42.943 1.00 88.06 400 THR A O 1
ATOM 3303 N N . GLU A 1 401 ? -55.475 -18.268 -42.383 1.00 89.12 401 GLU A N 1
ATOM 3304 C CA . GLU A 1 401 ? -55.983 -19.615 -42.647 1.00 89.12 401 GLU A CA 1
ATOM 3305 C C . GLU A 1 401 ? -57.135 -19.990 -41.701 1.00 89.12 401 GLU A C 1
ATOM 3307 O O . GLU A 1 401 ? -58.148 -20.542 -42.139 1.00 89.12 401 GLU A O 1
ATOM 3312 N N . TYR A 1 402 ? -57.024 -19.659 -40.412 1.00 87.38 402 TYR A N 1
ATOM 3313 C CA . TYR A 1 402 ? -58.103 -19.885 -39.453 1.00 87.38 402 TYR A CA 1
ATOM 3314 C C . TYR A 1 402 ? -59.345 -19.054 -39.795 1.00 87.38 402 TYR A C 1
ATOM 3316 O O . TYR A 1 402 ? -60.444 -19.601 -39.901 1.00 87.38 402 TYR A O 1
ATOM 3324 N N . VAL A 1 403 ? -59.174 -17.752 -40.043 1.00 86.06 403 VAL A N 1
ATOM 3325 C CA . VAL A 1 403 ? -60.274 -16.833 -40.371 1.00 86.06 403 VAL A CA 1
ATOM 3326 C C . VAL A 1 403 ? -60.979 -17.257 -41.658 1.00 86.06 403 VAL A C 1
ATOM 3328 O O . VAL A 1 403 ? -62.209 -17.284 -41.706 1.00 86.06 403 VAL A O 1
ATOM 3331 N N . THR A 1 404 ? -60.236 -17.642 -42.696 1.00 86.94 404 THR A N 1
ATOM 3332 C CA . THR A 1 404 ? -60.822 -18.117 -43.960 1.00 86.94 404 THR A CA 1
ATOM 3333 C C . THR A 1 404 ? -61.582 -19.432 -43.781 1.00 86.94 404 THR A C 1
ATOM 3335 O O . THR A 1 404 ? -62.725 -19.532 -44.230 1.00 86.94 404 THR A O 1
ATOM 3338 N N . LYS A 1 405 ? -61.023 -20.416 -43.062 1.00 87.94 405 LYS A N 1
ATOM 3339 C CA . LYS A 1 405 ? -61.725 -21.665 -42.703 1.00 87.94 405 LYS A CA 1
ATOM 3340 C C . LYS A 1 405 ? -62.979 -21.416 -41.862 1.00 87.94 405 LYS A C 1
ATOM 3342 O O . LYS A 1 405 ? -63.986 -22.105 -42.024 1.00 87.94 405 LYS A O 1
ATOM 3347 N N . PHE A 1 406 ? -62.941 -20.432 -40.969 1.00 87.81 406 PHE A N 1
ATOM 3348 C CA . PHE A 1 406 ? -64.092 -20.062 -40.156 1.00 87.81 406 PHE A CA 1
ATOM 3349 C C . PHE A 1 406 ? -65.196 -19.421 -41.008 1.00 87.81 406 PHE A C 1
ATOM 3351 O O . PHE A 1 406 ? -66.351 -19.846 -40.927 1.00 87.81 406 PHE A O 1
ATOM 3358 N N . LYS A 1 407 ? -64.840 -18.462 -41.880 1.00 86.12 407 LYS A N 1
ATOM 3359 C CA . LYS A 1 407 ? -65.773 -17.813 -42.818 1.00 86.12 407 LYS A CA 1
ATOM 3360 C C . LYS A 1 407 ? -66.446 -18.838 -43.733 1.00 86.12 407 LYS A C 1
ATOM 3362 O O . LYS A 1 407 ? -67.663 -18.792 -43.904 1.00 86.12 407 LYS A O 1
ATOM 3367 N N . THR A 1 408 ? -65.701 -19.800 -44.280 1.00 88.38 408 THR A N 1
ATOM 3368 C CA . THR A 1 408 ? -66.285 -20.828 -45.161 1.00 88.38 408 THR A CA 1
ATOM 3369 C C . THR A 1 408 ? -67.258 -21.744 -44.422 1.00 88.38 408 THR A C 1
ATOM 3371 O O . THR A 1 408 ? -68.301 -22.081 -44.975 1.00 88.38 408 THR A O 1
ATOM 3374 N N . LYS A 1 409 ? -66.976 -22.102 -43.164 1.00 88.94 409 LYS A N 1
ATOM 3375 C CA . LYS A 1 409 ? -67.823 -23.005 -42.371 1.00 88.94 409 LYS A CA 1
ATOM 3376 C C . LYS A 1 409 ? -69.080 -22.341 -41.797 1.00 88.94 409 LYS A C 1
ATOM 3378 O O . LYS A 1 409 ? -70.120 -22.988 -41.739 1.00 88.94 409 LYS A O 1
ATOM 3383 N N . TRP A 1 410 ? -68.984 -21.086 -41.361 1.00 84.25 410 TRP A N 1
ATOM 3384 C CA . TRP A 1 410 ? -70.045 -20.413 -40.595 1.00 84.25 410 TRP A CA 1
ATOM 3385 C C . TRP A 1 410 ? -70.646 -19.184 -41.286 1.00 84.25 410 TRP A C 1
ATOM 3387 O O . TRP A 1 410 ? -71.564 -18.578 -40.742 1.00 84.25 410 TRP A O 1
ATOM 3397 N N . HIS A 1 411 ? -70.130 -18.809 -42.462 1.00 82.38 411 HIS A N 1
ATOM 3398 C CA . HIS A 1 411 ? -70.609 -17.701 -43.306 1.00 82.38 411 HIS A CA 1
ATOM 3399 C C . HIS A 1 411 ? -70.668 -16.341 -42.582 1.00 82.38 411 HIS A C 1
ATOM 3401 O O . HIS A 1 411 ? -71.403 -15.445 -42.984 1.00 82.38 411 HIS A O 1
ATOM 3407 N N . ARG A 1 412 ? -69.867 -16.177 -41.522 1.00 80.69 412 ARG A N 1
ATOM 3408 C CA . ARG A 1 412 ? -69.682 -14.929 -40.771 1.00 80.69 412 ARG A CA 1
ATOM 3409 C C . ARG A 1 412 ? -68.205 -14.704 -40.455 1.00 80.69 412 ARG A C 1
ATOM 3411 O O . ARG A 1 412 ? -67.426 -15.660 -40.423 1.00 80.69 412 ARG A O 1
ATOM 3418 N N . THR A 1 413 ? -67.827 -13.457 -40.194 1.00 80.00 413 THR A N 1
ATOM 3419 C CA . THR A 1 413 ? -66.527 -13.103 -39.607 1.00 80.00 413 THR A CA 1
ATOM 3420 C C . THR A 1 413 ? -66.460 -13.605 -38.154 1.00 80.00 413 THR A C 1
ATOM 3422 O O . THR A 1 413 ? -67.427 -13.420 -37.409 1.00 80.00 413 THR A O 1
ATOM 3425 N N . PRO A 1 414 ? -65.378 -14.295 -37.741 1.00 82.44 414 PRO A N 1
ATOM 3426 C CA . PRO A 1 414 ? -65.187 -14.655 -36.336 1.00 82.44 414 PRO A CA 1
ATOM 3427 C C . PRO A 1 414 ? -64.993 -13.394 -35.486 1.00 82.44 414 PRO A C 1
ATOM 3429 O O . PRO A 1 414 ? -64.415 -12.414 -35.959 1.00 82.44 414 PRO A O 1
ATOM 3432 N N . LEU A 1 415 ? -65.468 -13.419 -34.238 1.00 83.88 415 LEU A N 1
ATOM 3433 C CA . LEU A 1 415 ? -65.129 -12.379 -33.266 1.00 83.88 415 LEU A CA 1
ATOM 3434 C C . LEU A 1 415 ? -63.658 -12.526 -32.865 1.00 83.88 415 LEU A C 1
ATOM 3436 O O . LEU A 1 415 ? -63.111 -13.626 -32.889 1.00 83.88 415 LEU A O 1
ATOM 3440 N N . VAL A 1 416 ? -63.022 -11.421 -32.476 1.00 80.81 416 VAL A N 1
ATOM 3441 C CA . VAL A 1 416 ? -61.608 -11.411 -32.065 1.00 80.81 416 VAL A CA 1
ATOM 3442 C C . VAL A 1 416 ? -61.356 -12.399 -30.919 1.00 80.81 416 VAL A C 1
ATOM 3444 O O . VAL A 1 416 ? -60.389 -13.154 -30.970 1.00 80.81 416 VAL A O 1
ATOM 3447 N N . ASP A 1 417 ? -62.267 -12.465 -29.947 1.00 80.88 417 ASP A N 1
ATOM 3448 C CA . ASP A 1 417 ? -62.162 -13.377 -28.802 1.00 80.88 417 ASP A CA 1
ATOM 3449 C C . ASP A 1 417 ? -62.253 -14.861 -29.219 1.00 80.88 417 ASP A C 1
ATOM 3451 O O . ASP A 1 417 ? -61.518 -15.689 -28.684 1.00 80.88 417 ASP A O 1
ATOM 3455 N N . ASP A 1 418 ? -63.053 -15.192 -30.247 1.00 80.56 418 ASP A N 1
ATOM 3456 C CA . ASP A 1 418 ? -63.159 -16.558 -30.800 1.00 80.56 418 ASP A CA 1
ATOM 3457 C C . ASP A 1 418 ? -61.839 -17.008 -31.467 1.00 80.56 418 ASP A C 1
ATOM 3459 O O . ASP A 1 418 ? -61.535 -18.201 -31.550 1.00 80.56 418 ASP A O 1
ATOM 3463 N N . VAL A 1 419 ? -61.064 -16.056 -32.005 1.00 81.75 419 VAL A N 1
ATOM 3464 C CA . VAL A 1 419 ? -59.752 -16.318 -32.620 1.00 81.75 419 VAL A CA 1
ATOM 3465 C C . VAL A 1 419 ? -58.672 -16.443 -31.549 1.00 81.75 419 VAL A C 1
ATOM 3467 O O . VAL A 1 419 ? -57.833 -17.333 -31.655 1.00 81.75 419 VAL A O 1
ATOM 3470 N N . ILE A 1 420 ? -58.718 -15.601 -30.512 1.00 83.56 420 ILE A N 1
ATOM 3471 C CA . ILE A 1 420 ? -57.803 -15.666 -29.362 1.00 83.56 420 ILE A CA 1
ATOM 3472 C C . ILE A 1 420 ? -57.943 -17.010 -28.636 1.00 83.56 420 ILE A C 1
ATOM 3474 O O . ILE A 1 420 ? -56.938 -17.634 -28.308 1.00 83.56 420 ILE A O 1
ATOM 3478 N N . GLU A 1 421 ? -59.170 -17.500 -28.438 1.00 83.31 421 GLU A N 1
ATOM 3479 C CA . GLU A 1 421 ? -59.396 -18.799 -27.794 1.00 83.31 421 GLU A CA 1
ATOM 3480 C C . GLU A 1 421 ? -58.861 -19.967 -28.642 1.00 83.31 421 GLU A C 1
ATOM 3482 O O . GLU A 1 421 ? -58.253 -20.900 -28.117 1.00 83.31 421 GLU A O 1
ATOM 3487 N N . ALA A 1 422 ? -59.042 -19.913 -29.965 1.00 82.38 422 ALA A N 1
ATOM 3488 C CA . ALA A 1 422 ? -58.618 -20.983 -30.868 1.00 82.38 422 ALA A CA 1
ATOM 3489 C C . ALA A 1 422 ? -57.110 -20.986 -31.177 1.00 82.38 422 ALA A C 1
ATOM 3491 O O . ALA A 1 422 ? -56.550 -22.044 -31.471 1.00 82.38 422 ALA A O 1
ATOM 3492 N N . LEU A 1 423 ? -56.463 -19.819 -31.133 1.00 85.31 423 LEU A N 1
ATOM 3493 C CA . LEU A 1 423 ? -55.031 -19.619 -31.378 1.00 85.31 423 LEU A CA 1
ATOM 3494 C C . LEU A 1 423 ? -54.340 -19.074 -30.120 1.00 85.31 423 LEU A C 1
ATOM 3496 O O . LEU A 1 423 ? -53.589 -18.104 -30.181 1.00 85.31 423 LEU A O 1
ATOM 3500 N N . SER A 1 424 ? -54.578 -19.724 -28.978 1.00 81.62 424 SER A N 1
ATOM 3501 C CA . SER A 1 424 ? -54.048 -19.309 -27.670 1.00 81.62 424 SER A CA 1
ATOM 3502 C C . SER A 1 424 ? -52.514 -19.331 -27.570 1.00 81.62 424 SER A C 1
ATOM 3504 O O . SER A 1 424 ? -51.951 -18.893 -26.571 1.00 81.62 424 SER A O 1
ATOM 3506 N N . ASP A 1 425 ? -51.830 -19.928 -28.551 1.00 81.81 425 ASP A N 1
ATOM 3507 C CA . ASP A 1 425 ? -50.371 -19.980 -28.658 1.00 81.81 425 ASP A CA 1
ATOM 3508 C C . ASP A 1 425 ? -49.758 -18.742 -29.338 1.00 81.81 425 ASP A C 1
ATOM 3510 O O . ASP A 1 425 ? -48.534 -18.606 -29.364 1.00 81.81 425 ASP A O 1
ATOM 3514 N N . ILE A 1 426 ? -50.587 -17.853 -29.891 1.00 83.12 426 ILE A N 1
ATOM 3515 C CA . ILE A 1 426 ? -50.186 -16.622 -30.580 1.00 83.12 426 ILE A CA 1
ATOM 3516 C C . ILE A 1 426 ? -50.501 -15.418 -29.678 1.00 83.12 426 ILE A C 1
ATOM 3518 O O . ILE A 1 426 ? -51.496 -15.424 -28.958 1.00 83.12 426 ILE A O 1
ATOM 3522 N N . ASP A 1 427 ? -49.653 -14.384 -29.701 1.00 83.69 427 ASP A N 1
ATOM 3523 C CA . ASP A 1 427 ? -49.867 -13.160 -28.916 1.00 83.69 427 ASP A CA 1
ATOM 3524 C C . ASP A 1 427 ? -51.192 -12.478 -29.309 1.00 83.69 427 ASP A C 1
ATOM 3526 O O . ASP A 1 427 ? -51.470 -12.238 -30.489 1.00 83.69 427 ASP A O 1
ATOM 3530 N N . GLU A 1 428 ? -52.002 -12.127 -28.307 1.00 80.81 428 GLU A N 1
ATOM 3531 C CA . GLU A 1 428 ? -53.285 -11.439 -28.473 1.00 80.81 428 GLU A CA 1
ATOM 3532 C C . GLU A 1 428 ? -53.156 -10.138 -29.280 1.00 80.81 428 GLU A C 1
ATOM 3534 O O . GLU A 1 428 ? -54.075 -9.767 -30.015 1.00 80.81 428 GLU A O 1
ATOM 3539 N N . ASN A 1 429 ? -52.019 -9.442 -29.174 1.00 80.88 429 ASN A N 1
ATOM 3540 C CA . ASN A 1 429 ? -51.781 -8.198 -29.907 1.00 80.88 429 ASN A CA 1
ATOM 3541 C C . ASN A 1 429 ? -51.612 -8.425 -31.418 1.00 80.88 429 ASN A C 1
ATOM 3543 O O . ASN A 1 429 ? -52.126 -7.634 -32.216 1.00 80.88 429 ASN A O 1
ATOM 3547 N N . ASP A 1 430 ? -50.952 -9.513 -31.821 1.00 80.75 430 ASP A N 1
ATOM 3548 C CA . ASP A 1 430 ? -50.786 -9.879 -33.234 1.00 80.75 430 ASP A CA 1
ATOM 3549 C C . ASP A 1 430 ? -52.129 -10.313 -33.850 1.00 80.75 430 ASP A C 1
ATOM 3551 O O . ASP A 1 430 ? -52.408 -10.040 -35.017 1.00 80.75 430 ASP A O 1
ATOM 3555 N N . ILE A 1 431 ? -53.009 -10.927 -33.051 1.00 78.75 431 ILE A N 1
ATOM 3556 C CA . ILE A 1 431 ? -54.364 -11.308 -33.476 1.00 78.75 431 ILE A CA 1
ATOM 3557 C C . ILE A 1 431 ? -55.255 -10.070 -33.649 1.00 78.75 431 ILE A C 1
ATOM 3559 O O . ILE A 1 431 ? -55.937 -9.932 -34.662 1.00 78.75 431 ILE A O 1
ATOM 3563 N N . ARG A 1 432 ? -55.237 -9.135 -32.690 1.00 78.25 432 ARG A N 1
ATOM 3564 C CA . ARG A 1 432 ? -56.070 -7.914 -32.709 1.00 78.25 432 ARG A CA 1
ATOM 3565 C C . ARG A 1 432 ? -55.731 -6.946 -33.841 1.00 78.25 432 ARG A C 1
ATOM 3567 O O . ARG A 1 432 ? -56.584 -6.173 -34.274 1.00 78.25 432 ARG A O 1
ATOM 3574 N N . THR A 1 433 ? -54.486 -6.958 -34.299 1.00 78.75 433 THR A N 1
ATOM 3575 C CA . THR A 1 433 ? -54.001 -6.072 -35.367 1.00 78.75 433 THR A CA 1
ATOM 3576 C C . THR A 1 433 ? -54.183 -6.659 -36.768 1.00 78.75 433 THR A C 1
ATOM 3578 O O . THR A 1 433 ? -53.956 -5.958 -37.751 1.00 78.75 433 THR A O 1
ATOM 3581 N N . HIS A 1 434 ? -54.642 -7.909 -36.880 1.00 79.62 434 HIS A N 1
ATOM 3582 C CA . HIS A 1 434 ? -54.795 -8.603 -38.154 1.00 79.62 434 HIS A CA 1
ATOM 3583 C C . HIS A 1 434 ? -55.912 -8.000 -39.032 1.00 79.62 434 HIS A C 1
ATOM 3585 O O . HIS A 1 434 ? -57.059 -7.862 -38.607 1.00 79.62 434 HIS A O 1
ATOM 3591 N N . GLU A 1 435 ? -55.601 -7.716 -40.302 1.00 79.00 435 GLU A N 1
ATOM 3592 C CA . GLU A 1 435 ? -56.464 -6.970 -41.238 1.00 79.00 435 GLU A CA 1
ATOM 3593 C C . GLU A 1 435 ? -57.862 -7.594 -41.415 1.00 79.00 435 GLU A C 1
ATOM 3595 O O . GLU A 1 435 ? -58.870 -6.918 -41.232 1.00 79.00 435 GLU A O 1
ATOM 3600 N N . LEU A 1 436 ? -57.947 -8.913 -41.638 1.00 75.06 436 LEU A N 1
ATOM 3601 C CA . LEU A 1 436 ? -59.221 -9.623 -41.882 1.00 75.06 436 LEU A CA 1
ATOM 3602 C C . LEU A 1 436 ? -60.221 -9.635 -40.707 1.00 75.06 436 LEU A C 1
ATOM 3604 O O . LEU A 1 436 ? -61.354 -10.098 -40.883 1.00 75.06 436 LEU A O 1
ATOM 3608 N N . LEU A 1 437 ? -59.798 -9.202 -39.515 1.00 69.88 437 LEU A N 1
ATOM 3609 C CA . LEU A 1 437 ? -60.646 -9.046 -38.326 1.00 69.88 437 LEU A CA 1
ATOM 3610 C C . LEU A 1 437 ? -61.087 -7.588 -38.117 1.00 69.88 437 LEU A C 1
ATOM 3612 O O . LEU A 1 437 ? -62.083 -7.351 -37.437 1.00 69.88 437 LEU A O 1
ATOM 3616 N N . ASN A 1 438 ? -60.393 -6.633 -38.747 1.00 66.38 438 ASN A N 1
ATOM 3617 C CA . ASN A 1 438 ? -60.674 -5.197 -38.687 1.00 66.38 438 ASN A CA 1
ATOM 3618 C C . ASN A 1 438 ? -61.500 -4.673 -39.880 1.00 66.38 438 ASN A C 1
ATOM 3620 O O . ASN A 1 438 ? -61.876 -3.502 -39.883 1.00 66.38 438 ASN A O 1
ATOM 3624 N N . ASP A 1 439 ? -61.866 -5.527 -40.843 1.00 55.34 439 ASP A N 1
ATOM 3625 C CA . ASP A 1 439 ? -62.677 -5.172 -42.027 1.00 55.34 439 ASP A CA 1
ATOM 3626 C C . ASP A 1 439 ? -64.107 -4.658 -41.722 1.00 55.34 439 ASP A C 1
ATOM 3628 O O . ASP A 1 439 ? -64.813 -4.228 -42.629 1.00 55.34 439 ASP A O 1
ATOM 3632 N N . ASN A 1 440 ? -64.553 -4.608 -40.462 1.00 52.03 440 ASN A N 1
ATOM 3633 C CA . ASN A 1 440 ? -65.859 -4.035 -40.094 1.00 52.03 440 ASN A CA 1
ATOM 3634 C C . ASN A 1 440 ? -65.879 -2.489 -40.009 1.00 52.03 440 ASN A C 1
ATOM 3636 O O . ASN A 1 440 ? -66.814 -1.927 -39.438 1.00 52.03 440 ASN A O 1
ATOM 3640 N N . VAL A 1 441 ? -64.876 -1.782 -40.547 1.00 49.47 441 VAL A N 1
ATOM 3641 C CA . VAL A 1 441 ? -64.832 -0.301 -40.532 1.00 49.47 441 VAL A CA 1
ATOM 3642 C C . VAL A 1 441 ? -65.097 0.335 -41.908 1.00 49.47 441 VAL A C 1
ATOM 3644 O O . VAL A 1 441 ? -65.229 1.553 -41.989 1.00 49.47 441 VAL A O 1
ATOM 3647 N N . ILE A 1 442 ? -65.266 -0.434 -42.992 1.00 46.00 442 ILE A N 1
ATOM 3648 C CA . ILE A 1 442 ? -65.583 0.143 -44.314 1.00 46.00 442 ILE A CA 1
ATOM 3649 C C . ILE A 1 442 ? -66.673 -0.671 -45.029 1.00 46.00 442 ILE A C 1
ATOM 3651 O O . ILE A 1 442 ? -66.386 -1.426 -45.945 1.00 46.00 442 ILE A O 1
ATOM 3655 N N . GLU A 1 443 ? -67.930 -0.481 -44.627 1.00 33.28 443 GLU A N 1
ATOM 3656 C CA . GLU A 1 443 ? -69.105 -0.603 -45.507 1.00 33.28 443 GLU A CA 1
ATOM 3657 C C . GLU A 1 443 ? -70.209 0.337 -44.982 1.00 33.28 443 GLU A C 1
ATOM 3659 O O . GLU A 1 443 ? -70.955 0.024 -44.052 1.00 33.28 443 GLU A O 1
ATOM 3664 N N . ALA A 1 444 ? -70.239 1.534 -45.573 1.00 30.94 444 ALA A N 1
ATOM 3665 C CA . ALA A 1 444 ? -71.407 2.391 -45.746 1.00 30.94 444 ALA A CA 1
ATOM 3666 C C . ALA A 1 444 ? -71.599 2.586 -47.252 1.00 30.94 444 ALA A C 1
ATOM 3668 O O . ALA A 1 444 ? -70.557 2.708 -47.944 1.00 30.94 444 ALA A O 1
#

Foldseek 3Di:
DDDDDDDDDDDDDDPPPPPPDDPPDFDFDDPVLLVVLLVLLLVLLLLLQLLVVQLVVLVVVVCVLPVLLVVLCVVLVVLVVCLVVDDPVCSVVSVVVSVVSNVVSVVSVVVCVVVVSVVSSVLSVVLSVLSVVLSVVSLVQQLFARDDDDPRHGPHDRSVVVSVVSVVSSVVSVVSHDDGDVVSVVVSCCVPVPVNVVVVVVVVVQLCCQAANDPVGPHDDPVCNVVCVVVVVSVVTDGPVVVVVVVVVVVLVVQLVVVCVVPVPDDSVVSVVVCCVVPNPCDCPDPVVVVVVVVVVVVVVVVVVVVVPDDPDDPCVVVDSDRSVVSGHCVVVVVVVVVDDPVRVVVVVVVVVVVVVVVVVVVVVVVVVVVVVVVVVVVVVVVVVVVVVVVLVVVLVVLVVVQVVCCVVPVDGDALVNSCVVPVVDDSVSSVPHPSNVVPPDDD

Organism: NCBI:txid1070528